Protein AF-A4RXH6-F1 (afdb_monomer)

Sequence (426 aa):
MRANARVVRARAALERAPRAGARTRARSRRAIHDGRARGRRTNPTTTTRSALERAEADDFEITTRLGSVTLRTERPSASAFAWRASADGGAPESVAASSVEEEVDDGAARVNVYAGRYVHTPSVPPISRNADRGAVMLKEYAGERAAAFAETEVRAYERLLADDDVEIEVDEYGRGPGMLPQKALPIARLVGYFASASIDGDGTRSLWTAQEWHGVRRLSEYARAKQEGKSETKFWPPVQRVQDQPKKARARYVRRAFEQCLKGVWYAHQRGVAHGALDGSTFLCSTFLDTKADDLEVRLINFGCSTLCTPTSVVVDLKAMALVLTELVFASLAAYGPSDATSAEALRRVFVDIHELDFKRIRAYCEEEPDWTDACEFLSDNGGEYWELLRELWQAEELMDGYGVTTNAGALADRAEYLRELLERY

Mean predicted aligned error: 15.15 Å

pLDDT: mean 70.44, std 23.11, range [26.89, 97.31]

Structure (mmCIF, N/CA/C/O backbone):
data_AF-A4RXH6-F1
#
_entry.id   AF-A4RXH6-F1
#
loop_
_atom_site.group_PDB
_atom_site.id
_atom_site.type_symbol
_atom_site.label_atom_id
_atom_site.label_alt_id
_atom_site.label_comp_id
_atom_site.label_asym_id
_atom_site.label_entity_id
_atom_site.label_seq_id
_atom_site.pdbx_PDB_ins_code
_atom_site.Cartn_x
_atom_site.Cartn_y
_atom_site.Cartn_z
_atom_site.occupancy
_atom_site.B_iso_or_equiv
_atom_site.auth_seq_id
_atom_site.auth_comp_id
_atom_site.auth_asym_id
_atom_site.auth_atom_id
_atom_site.pdbx_PDB_model_num
ATOM 1 N N . MET A 1 1 ? 29.271 -26.645 53.552 1.00 35.03 1 MET A N 1
ATOM 2 C CA . MET A 1 1 ? 29.772 -27.861 54.228 1.00 35.03 1 MET A CA 1
ATOM 3 C C . MET A 1 1 ? 29.101 -29.067 53.574 1.00 35.03 1 MET A C 1
ATOM 5 O O . MET A 1 1 ? 27.891 -29.151 53.659 1.00 35.03 1 MET A O 1
ATOM 9 N N . ARG A 1 2 ? 29.905 -29.913 52.904 1.00 31.88 2 ARG A N 1
ATOM 10 C CA . ARG A 1 2 ? 29.685 -31.317 52.463 1.00 31.88 2 ARG A CA 1
ATOM 11 C C . ARG A 1 2 ? 28.439 -31.625 51.595 1.00 31.88 2 ARG A C 1
ATOM 13 O O . ARG A 1 2 ? 27.329 -31.527 52.080 1.00 31.88 2 ARG A O 1
ATOM 20 N N . ALA A 1 3 ? 28.533 -31.889 50.286 1.00 30.47 3 ALA A N 1
ATOM 21 C CA . ALA A 1 3 ? 29.292 -32.891 49.504 1.00 30.47 3 ALA A CA 1
ATOM 22 C C . ALA A 1 3 ? 28.516 -34.196 49.193 1.00 30.47 3 ALA A C 1
ATOM 24 O O . ALA A 1 3 ? 28.231 -34.953 50.110 1.00 30.47 3 ALA A O 1
ATOM 25 N N . ASN A 1 4 ? 28.415 -34.474 47.875 1.00 31.59 4 ASN A N 1
ATOM 26 C CA . ASN A 1 4 ? 28.686 -35.758 47.184 1.00 31.59 4 ASN A CA 1
ATOM 27 C C . ASN A 1 4 ? 27.714 -36.949 47.388 1.00 31.59 4 ASN A C 1
ATOM 29 O O . ASN A 1 4 ? 27.198 -37.142 48.470 1.00 31.59 4 ASN A O 1
ATOM 33 N N . ALA A 1 5 ? 27.474 -37.869 46.439 1.00 33.50 5 ALA A N 1
ATOM 34 C CA . ALA A 1 5 ? 28.015 -38.121 45.100 1.00 33.50 5 ALA A CA 1
ATOM 35 C C . ALA A 1 5 ? 27.236 -39.259 44.381 1.00 33.50 5 ALA A C 1
ATOM 37 O O . ALA A 1 5 ? 26.694 -40.139 45.035 1.00 33.50 5 ALA A O 1
ATOM 38 N N . ARG A 1 6 ? 27.329 -39.252 43.036 1.00 31.55 6 ARG A N 1
ATOM 39 C CA . ARG A 1 6 ? 27.531 -40.371 42.074 1.00 31.55 6 ARG A CA 1
ATOM 40 C C . ARG A 1 6 ? 26.698 -41.663 42.168 1.00 31.55 6 ARG A C 1
ATOM 42 O O . ARG A 1 6 ? 26.871 -42.424 43.106 1.00 31.55 6 ARG A O 1
ATOM 49 N N . VAL A 1 7 ? 26.157 -42.069 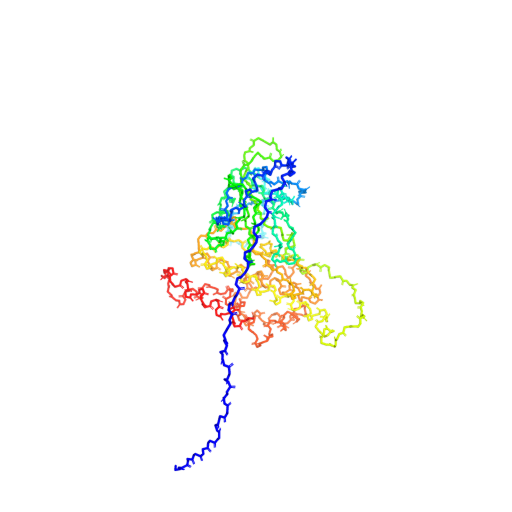41.008 1.00 31.62 7 VAL A N 1
ATOM 50 C CA . VAL A 1 7 ? 26.544 -43.336 40.339 1.00 31.62 7 VAL A CA 1
ATOM 51 C C . VAL A 1 7 ? 26.713 -43.092 38.828 1.00 31.62 7 VAL A C 1
ATOM 53 O O . VAL A 1 7 ? 26.036 -42.263 38.232 1.00 31.62 7 VAL A O 1
ATOM 56 N N . VAL A 1 8 ? 27.698 -43.775 38.246 1.00 31.78 8 VAL A N 1
ATOM 57 C CA . VAL A 1 8 ? 28.325 -43.593 36.933 1.00 31.78 8 VAL A CA 1
ATOM 58 C C . VAL A 1 8 ? 28.347 -44.949 36.200 1.00 31.78 8 VAL A C 1
ATOM 60 O O . VAL A 1 8 ? 28.629 -45.953 36.842 1.00 31.78 8 VAL A O 1
ATOM 63 N N . ARG A 1 9 ? 28.195 -44.911 34.861 1.00 30.19 9 ARG A N 1
ATOM 64 C CA . ARG A 1 9 ? 28.637 -45.868 33.802 1.00 30.19 9 ARG A CA 1
ATOM 65 C C . ARG A 1 9 ? 28.025 -47.277 33.699 1.00 30.19 9 ARG A C 1
ATOM 67 O O . ARG A 1 9 ? 28.183 -48.096 34.590 1.00 30.19 9 ARG A O 1
ATOM 74 N N . ALA A 1 10 ? 27.680 -47.633 32.455 1.00 28.47 10 ALA A N 1
ATOM 75 C CA . ALA A 1 10 ? 28.345 -48.735 31.745 1.00 28.47 10 ALA A CA 1
ATOM 76 C C . ALA A 1 10 ? 28.362 -48.494 30.219 1.00 28.47 10 ALA A C 1
ATOM 78 O O . ALA A 1 10 ? 27.396 -48.017 29.634 1.00 28.47 10 ALA A O 1
ATOM 79 N N . ARG A 1 11 ? 29.510 -48.798 29.607 1.00 31.03 11 ARG A N 1
ATOM 80 C CA . ARG A 1 11 ? 29.911 -48.640 28.201 1.00 31.03 11 ARG A CA 1
ATOM 81 C C . ARG A 1 11 ? 30.486 -49.993 27.770 1.00 31.03 11 ARG A C 1
ATOM 83 O O . ARG A 1 11 ? 31.339 -50.495 28.494 1.00 31.03 11 ARG A O 1
ATOM 90 N N . ALA A 1 12 ? 30.087 -50.532 26.620 1.00 31.02 12 ALA A N 1
ATOM 91 C CA . ALA A 1 12 ? 30.824 -51.530 25.822 1.00 31.02 12 ALA A CA 1
ATOM 92 C C . ALA A 1 12 ? 30.136 -51.578 24.440 1.00 31.02 12 ALA A C 1
ATOM 94 O O . ALA A 1 12 ? 28.935 -51.802 24.395 1.00 31.02 12 ALA A O 1
ATOM 95 N N . ALA A 1 13 ? 30.702 -51.164 23.301 1.00 31.14 13 ALA A N 1
ATOM 96 C CA . ALA A 1 13 ? 31.974 -51.489 22.645 1.00 31.14 13 ALA A CA 1
ATOM 97 C C . ALA A 1 13 ? 32.085 -52.967 22.231 1.00 31.14 13 ALA A C 1
ATOM 99 O O . ALA A 1 13 ? 32.428 -53.815 23.048 1.00 31.14 13 ALA A O 1
ATOM 100 N N . LEU A 1 14 ? 31.865 -53.236 20.939 1.00 29.88 14 LEU A N 1
ATOM 101 C CA . LEU A 1 14 ? 32.458 -54.372 20.234 1.00 29.88 14 LEU A CA 1
ATOM 102 C C . LEU A 1 14 ? 32.670 -53.996 18.757 1.00 29.88 14 LEU A C 1
ATOM 104 O O . LEU A 1 14 ? 31.738 -53.938 17.962 1.00 29.88 14 LEU A O 1
ATOM 108 N N . GLU A 1 15 ? 33.924 -53.686 18.434 1.00 29.62 15 GLU A N 1
ATOM 109 C CA . GLU A 1 15 ? 34.476 -53.591 17.082 1.00 29.62 15 GLU A CA 1
ATOM 110 C C . GLU A 1 15 ? 35.263 -54.868 16.734 1.00 29.62 15 GLU A C 1
ATOM 112 O O . GLU A 1 15 ? 35.770 -55.547 17.629 1.00 29.62 15 GLU A O 1
ATOM 117 N N . ARG A 1 16 ? 35.503 -55.019 15.416 1.00 29.78 16 ARG A N 1
ATOM 118 C CA . ARG A 1 16 ? 36.559 -55.761 14.677 1.00 29.78 16 ARG A CA 1
ATOM 119 C C . ARG A 1 16 ? 36.077 -57.051 13.986 1.00 29.78 16 ARG A C 1
ATOM 121 O O . ARG A 1 16 ? 35.812 -58.035 14.656 1.00 29.78 16 ARG A O 1
ATOM 128 N N . ALA A 1 17 ? 35.810 -57.060 12.668 1.00 30.81 17 ALA A N 1
ATOM 129 C CA . ALA A 1 17 ? 36.690 -56.951 11.470 1.00 30.81 17 ALA A CA 1
ATOM 130 C C . ALA A 1 17 ? 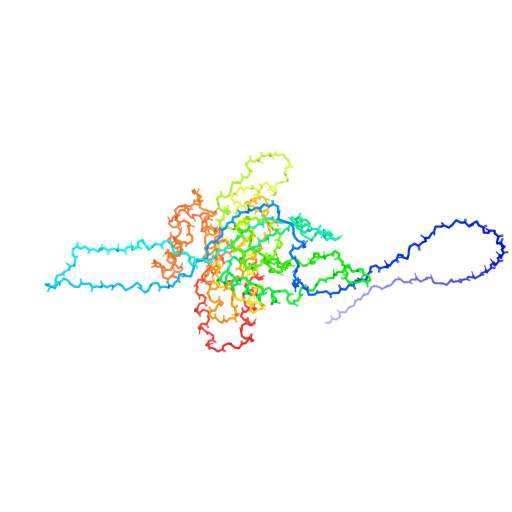37.148 -58.348 10.936 1.00 30.81 17 ALA A C 1
ATOM 132 O O . ALA A 1 17 ? 36.865 -59.353 11.575 1.00 30.81 17 ALA A O 1
ATOM 133 N N . PRO A 1 18 ? 37.845 -58.465 9.782 1.00 50.25 18 PRO A N 1
ATOM 134 C CA . PRO A 1 18 ? 37.314 -58.574 8.410 1.00 50.25 18 PRO A CA 1
ATOM 135 C C . PRO A 1 18 ? 37.798 -59.863 7.687 1.00 50.25 18 PRO A C 1
ATOM 137 O O . PRO A 1 18 ? 38.622 -60.590 8.236 1.00 50.25 18 PRO A O 1
ATOM 140 N N . ARG A 1 19 ? 37.385 -60.131 6.429 1.00 29.73 19 ARG A N 1
ATOM 141 C CA . ARG A 1 19 ? 38.202 -60.907 5.457 1.00 29.73 19 ARG A CA 1
ATOM 142 C C . ARG A 1 19 ? 37.726 -60.803 4.000 1.00 29.73 19 ARG A C 1
ATOM 144 O O . ARG A 1 19 ? 36.548 -60.931 3.695 1.00 29.73 19 ARG A O 1
ATOM 151 N N . ALA A 1 20 ? 38.709 -60.579 3.131 1.00 30.34 20 ALA A N 1
ATOM 152 C CA . ALA A 1 20 ? 38.644 -60.461 1.679 1.00 30.34 20 ALA A CA 1
ATOM 153 C C . ALA A 1 20 ? 38.600 -61.825 0.959 1.00 30.34 20 ALA A C 1
ATOM 155 O O . ALA A 1 20 ? 38.991 -62.843 1.528 1.00 30.34 20 ALA A O 1
ATOM 156 N N . GLY A 1 21 ? 38.228 -61.824 -0.327 1.00 27.53 21 GLY A N 1
ATOM 157 C CA . GLY A 1 21 ? 38.400 -62.980 -1.214 1.00 27.53 21 GLY A CA 1
ATOM 158 C C . GLY A 1 21 ? 37.868 -62.756 -2.631 1.00 27.53 21 GLY A C 1
ATOM 159 O O . GLY A 1 21 ? 36.690 -62.957 -2.898 1.00 27.53 21 GLY A O 1
ATOM 160 N N . ALA A 1 22 ? 38.755 -62.347 -3.537 1.00 30.98 22 ALA A N 1
ATOM 161 C CA . ALA A 1 22 ? 38.509 -62.122 -4.958 1.00 30.98 22 ALA A CA 1
ATOM 162 C C . ALA A 1 22 ? 38.136 -63.398 -5.735 1.00 30.98 22 ALA A C 1
ATOM 164 O O . ALA A 1 22 ? 38.732 -64.450 -5.508 1.00 30.98 22 ALA A O 1
ATOM 165 N N . ARG A 1 23 ? 37.269 -63.274 -6.755 1.00 31.12 23 ARG A N 1
ATOM 166 C CA . ARG A 1 23 ? 37.284 -64.142 -7.948 1.00 31.12 23 ARG A CA 1
ATOM 167 C C . ARG A 1 23 ? 36.911 -63.373 -9.216 1.00 31.12 23 ARG A C 1
ATOM 169 O O . ARG A 1 23 ? 35.751 -63.103 -9.502 1.00 31.12 23 ARG A O 1
ATOM 176 N N . THR A 1 24 ? 37.943 -63.089 -9.997 1.00 29.25 24 THR A N 1
ATOM 177 C CA . THR A 1 24 ? 37.927 -62.828 -11.436 1.00 29.25 24 THR A CA 1
ATOM 178 C C . THR A 1 24 ? 37.373 -64.032 -12.201 1.00 29.25 24 THR A C 1
ATOM 180 O O . THR A 1 24 ? 37.815 -65.160 -11.992 1.00 29.25 24 THR A O 1
ATOM 183 N N . ARG A 1 25 ? 36.479 -63.792 -13.167 1.00 31.05 25 ARG A N 1
ATOM 184 C CA . ARG A 1 25 ? 36.346 -64.630 -14.368 1.00 31.05 25 ARG A CA 1
ATOM 185 C C . ARG A 1 25 ? 35.893 -63.779 -15.549 1.00 31.05 25 ARG A C 1
ATOM 187 O O . ARG A 1 25 ? 34.740 -63.380 -15.655 1.00 31.05 25 ARG A O 1
ATOM 194 N N . ALA A 1 26 ? 36.847 -63.528 -16.436 1.00 29.27 26 ALA A N 1
ATOM 195 C CA . ALA A 1 26 ? 36.614 -63.057 -17.786 1.00 29.27 26 ALA A CA 1
ATOM 196 C C . ALA A 1 26 ? 35.901 -64.144 -18.608 1.00 29.27 26 ALA A C 1
ATOM 198 O O . ALA A 1 26 ? 36.308 -65.306 -18.574 1.00 29.27 26 ALA A O 1
ATOM 199 N N . ARG A 1 27 ? 34.892 -63.756 -19.397 1.00 31.58 27 ARG A N 1
ATOM 200 C CA . ARG A 1 27 ? 34.508 -64.460 -20.629 1.00 31.58 27 ARG A CA 1
ATOM 201 C C . ARG A 1 27 ? 33.877 -63.492 -21.637 1.00 31.58 27 ARG A C 1
ATOM 203 O O . ARG A 1 27 ? 32.744 -63.054 -21.504 1.00 31.58 27 ARG A O 1
ATOM 210 N N . SER A 1 28 ? 34.721 -63.139 -22.602 1.00 29.34 28 SER A N 1
ATOM 211 C CA . SER A 1 28 ? 34.483 -62.833 -24.018 1.00 29.34 28 SER A CA 1
ATOM 212 C C . SER A 1 28 ? 33.047 -62.647 -24.545 1.00 29.34 28 SER A C 1
ATOM 214 O O . SER A 1 28 ? 32.283 -63.600 -24.658 1.00 29.34 28 SER A O 1
ATOM 216 N N . ARG A 1 29 ? 32.821 -61.427 -25.054 1.00 32.53 29 ARG A N 1
ATOM 217 C CA . ARG A 1 29 ? 32.363 -61.072 -26.417 1.00 32.53 29 ARG A CA 1
ATOM 218 C C . ARG A 1 29 ? 31.285 -61.954 -27.072 1.00 32.53 29 ARG A C 1
ATOM 220 O O . ARG A 1 29 ? 31.600 -62.986 -27.656 1.00 32.53 29 ARG A O 1
ATOM 227 N N . ARG A 1 30 ? 30.094 -61.371 -27.236 1.00 29.95 30 ARG A N 1
ATOM 228 C CA . ARG A 1 30 ? 29.446 -61.238 -28.553 1.00 29.95 30 ARG A CA 1
ATOM 229 C C . ARG A 1 30 ? 28.710 -59.902 -28.617 1.00 29.95 30 ARG A C 1
ATOM 231 O O . ARG A 1 30 ? 27.832 -59.629 -27.809 1.00 29.95 30 ARG A O 1
ATOM 238 N N . ALA A 1 31 ? 29.162 -59.066 -29.544 1.00 32.25 31 ALA A N 1
ATOM 239 C CA . ALA A 1 31 ? 28.544 -57.806 -29.900 1.00 32.25 31 ALA A CA 1
ATO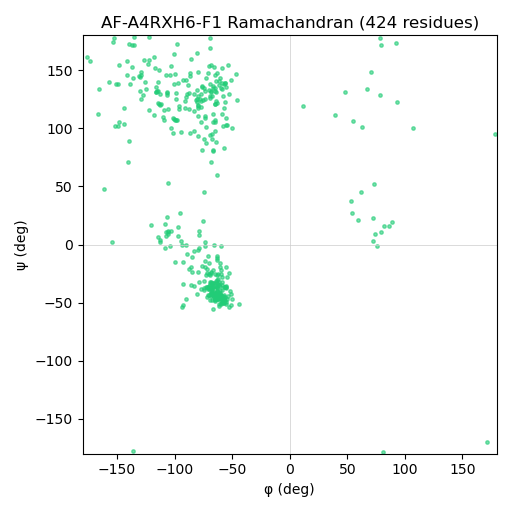M 240 C C . ALA A 1 31 ? 27.218 -58.087 -30.614 1.00 32.25 31 ALA A C 1
ATOM 242 O O . ALA A 1 31 ? 27.197 -58.841 -31.586 1.00 32.25 31 ALA A O 1
ATOM 243 N N . ILE A 1 32 ? 26.142 -57.467 -30.140 1.00 33.38 32 ILE A N 1
ATOM 244 C CA . ILE A 1 32 ? 24.964 -57.194 -30.956 1.00 33.38 32 ILE A CA 1
ATOM 245 C C . ILE A 1 32 ? 24.969 -55.682 -31.150 1.00 33.38 32 ILE A C 1
ATOM 247 O O . ILE A 1 32 ? 24.859 -54.907 -30.200 1.00 33.38 32 ILE A O 1
ATOM 251 N N . HIS A 1 33 ? 25.254 -55.298 -32.389 1.00 32.28 33 HIS A N 1
ATOM 252 C CA . HIS A 1 33 ? 25.229 -53.936 -32.889 1.00 32.28 33 HIS A CA 1
ATOM 253 C C . HIS A 1 33 ? 23.769 -53.473 -32.937 1.00 32.28 33 HIS A C 1
ATOM 255 O O . HIS A 1 33 ? 23.095 -53.693 -33.934 1.00 32.28 33 HIS A O 1
ATOM 261 N N . ASP A 1 34 ? 23.299 -52.810 -31.883 1.00 34.59 34 ASP A N 1
ATOM 262 C CA . ASP A 1 34 ? 22.136 -51.930 -31.984 1.00 34.59 34 ASP A CA 1
ATOM 263 C C . ASP A 1 34 ? 22.639 -50.492 -32.053 1.00 34.59 34 ASP A C 1
ATOM 265 O O . ASP A 1 34 ? 22.968 -49.847 -31.053 1.00 34.59 34 ASP A O 1
ATOM 269 N N . GLY A 1 35 ? 22.748 -50.007 -33.289 1.00 33.06 35 GLY A N 1
ATOM 270 C CA . GLY A 1 35 ? 22.993 -48.610 -33.604 1.00 33.06 35 GLY A CA 1
ATOM 271 C C . GLY A 1 35 ? 21.803 -47.755 -33.185 1.00 33.06 35 GLY A C 1
ATOM 272 O O . GLY A 1 35 ? 20.973 -47.387 -34.006 1.00 33.06 35 GLY A O 1
ATOM 273 N N . ARG A 1 36 ? 21.731 -47.399 -31.902 1.00 35.91 36 ARG A N 1
ATOM 274 C CA . ARG A 1 36 ? 21.034 -46.191 -31.461 1.00 35.91 36 ARG A CA 1
ATOM 275 C C . ARG A 1 36 ? 22.089 -45.133 -31.215 1.00 35.91 36 ARG A C 1
ATOM 277 O O . ARG A 1 36 ? 22.839 -45.217 -30.244 1.00 35.91 36 ARG A O 1
ATOM 284 N N . ALA A 1 37 ? 22.140 -44.152 -32.111 1.00 35.75 37 ALA A N 1
ATOM 285 C CA . ALA A 1 37 ? 22.833 -42.899 -31.880 1.00 35.75 37 ALA A CA 1
ATOM 286 C C . ALA A 1 37 ? 22.362 -42.341 -30.529 1.00 35.75 37 ALA A C 1
ATOM 288 O O . ALA A 1 37 ? 21.260 -41.809 -30.403 1.00 35.75 37 ALA A O 1
ATOM 289 N N . ARG A 1 38 ? 23.174 -42.533 -29.484 1.00 37.41 38 ARG A N 1
ATOM 290 C CA . ARG A 1 38 ? 23.024 -41.808 -28.229 1.00 37.41 38 ARG A CA 1
ATOM 291 C C . ARG A 1 38 ? 23.369 -40.367 -28.560 1.00 37.41 38 ARG A C 1
ATOM 293 O O . ARG A 1 38 ? 24.543 -40.006 -28.578 1.00 37.41 38 ARG A O 1
ATOM 300 N N . GLY A 1 39 ? 22.339 -39.575 -28.854 1.00 35.62 39 GLY A N 1
ATOM 301 C CA . GLY A 1 39 ? 22.426 -38.130 -28.737 1.00 35.62 39 GLY A CA 1
ATOM 302 C C . GLY A 1 39 ? 23.094 -37.828 -27.402 1.00 35.62 39 GLY A C 1
ATOM 303 O O . GLY A 1 39 ? 22.705 -38.374 -26.364 1.00 35.62 39 GLY A O 1
ATOM 304 N N . ARG A 1 40 ? 24.187 -37.073 -27.463 1.00 37.50 40 ARG A N 1
ATOM 305 C CA . ARG A 1 40 ? 24.944 -36.618 -26.305 1.00 37.50 40 ARG A CA 1
ATOM 306 C C . ARG A 1 40 ? 23.948 -35.877 -25.413 1.00 37.50 40 ARG A C 1
ATOM 308 O O . ARG A 1 40 ? 23.536 -34.779 -25.752 1.00 37.50 40 ARG A O 1
ATOM 315 N N . ARG A 1 41 ? 23.494 -36.513 -24.328 1.00 46.00 41 ARG A N 1
ATOM 316 C CA . ARG A 1 41 ? 22.757 -35.827 -23.263 1.00 46.00 41 ARG A CA 1
ATOM 317 C C . ARG A 1 41 ? 23.750 -34.851 -22.652 1.00 46.00 41 ARG A C 1
ATOM 319 O O . ARG A 1 41 ? 24.632 -35.258 -21.900 1.00 46.00 41 ARG A O 1
ATOM 326 N N . THR A 1 42 ? 23.679 -33.605 -23.090 1.00 51.44 42 THR A N 1
ATOM 327 C CA . THR A 1 42 ? 24.319 -32.483 -22.425 1.00 51.44 42 THR A CA 1
ATOM 328 C C . THR A 1 42 ? 23.631 -32.352 -21.072 1.00 51.44 42 THR A C 1
ATOM 330 O O . THR A 1 42 ? 22.404 -32.308 -20.987 1.00 51.44 42 THR A O 1
ATOM 333 N N . ASN A 1 43 ? 24.409 -32.451 -19.994 1.00 54.03 43 ASN A N 1
ATOM 334 C CA . ASN A 1 43 ? 23.868 -32.181 -18.670 1.00 54.03 43 ASN A CA 1
ATOM 335 C C . ASN A 1 43 ? 23.557 -30.678 -18.613 1.00 54.03 43 ASN A C 1
ATOM 337 O O . ASN A 1 43 ? 24.427 -29.897 -19.010 1.00 54.03 43 ASN A O 1
ATOM 341 N N . PRO A 1 44 ? 22.357 -30.271 -18.163 1.00 56.94 44 PRO A N 1
ATOM 342 C CA . PRO A 1 44 ? 22.070 -28.863 -17.928 1.00 56.94 44 PRO A CA 1
ATOM 343 C C . PRO A 1 44 ? 23.088 -28.311 -16.925 1.00 56.94 44 PRO A C 1
ATOM 345 O O . PRO A 1 44 ? 23.471 -28.993 -15.970 1.00 56.94 44 PRO A O 1
ATOM 348 N N . THR A 1 45 ? 23.578 -27.106 -17.193 1.00 51.97 45 THR A N 1
ATOM 349 C CA . THR A 1 45 ? 24.549 -26.418 -16.340 1.00 51.97 45 THR A CA 1
ATOM 350 C C . THR A 1 45 ? 23.774 -25.436 -15.472 1.00 51.97 45 THR A C 1
ATOM 352 O O . THR A 1 45 ? 23.031 -24.614 -15.995 1.00 51.97 45 THR A O 1
ATOM 355 N N . THR A 1 46 ? 23.913 -25.508 -14.152 1.00 54.31 46 THR A N 1
ATOM 356 C CA . THR A 1 46 ? 23.296 -24.527 -13.247 1.00 54.31 46 THR A CA 1
ATOM 357 C C . THR A 1 46 ? 24.153 -23.263 -13.220 1.00 54.31 46 THR A C 1
ATOM 359 O O . THR A 1 46 ? 25.365 -23.346 -13.024 1.00 54.31 46 THR A O 1
ATOM 362 N N . THR A 1 47 ? 23.546 -22.102 -13.452 1.00 54.16 47 THR A N 1
ATOM 363 C CA . THR A 1 47 ? 24.199 -20.784 -13.406 1.00 54.16 47 THR A CA 1
ATOM 364 C C . THR A 1 47 ? 23.378 -19.840 -12.533 1.00 54.16 47 THR A C 1
ATOM 366 O O . THR A 1 47 ? 22.153 -19.898 -12.541 1.00 54.16 47 THR A O 1
ATOM 369 N N . THR A 1 48 ? 24.043 -18.961 -11.790 1.00 54.19 48 THR A N 1
ATOM 370 C CA . THR A 1 48 ? 23.397 -17.898 -11.008 1.00 54.19 48 THR A CA 1
ATOM 371 C C . THR A 1 48 ? 23.257 -16.648 -11.875 1.00 54.19 48 THR A C 1
ATOM 373 O O . THR A 1 48 ? 24.236 -16.228 -12.497 1.00 54.19 48 THR A O 1
ATOM 376 N N . ARG A 1 49 ? 22.056 -16.064 -11.941 1.00 59.22 49 ARG A N 1
ATOM 377 C CA . ARG A 1 49 ? 21.792 -14.789 -12.628 1.00 59.22 49 ARG A CA 1
ATOM 378 C C . ARG A 1 49 ? 21.191 -13.754 -11.681 1.00 59.22 49 ARG A C 1
ATOM 380 O O . ARG A 1 49 ? 20.598 -14.108 -10.663 1.00 59.22 49 ARG A O 1
ATOM 387 N N . SER A 1 50 ? 21.331 -12.485 -12.072 1.00 60.66 50 SER A N 1
ATOM 388 C CA . SER A 1 50 ? 20.626 -11.364 -11.444 1.00 60.66 50 SER A CA 1
ATOM 389 C C . SER A 1 50 ? 19.118 -11.618 -11.478 1.00 60.66 50 SER A C 1
ATOM 391 O O . SER A 1 50 ? 18.597 -12.074 -12.497 1.00 60.66 50 SER A O 1
ATOM 393 N N . ALA A 1 51 ? 18.407 -11.293 -10.395 1.00 63.47 51 ALA A N 1
ATOM 394 C CA . ALA A 1 51 ? 16.948 -11.430 -10.330 1.00 63.47 51 ALA A CA 1
ATOM 395 C C . ALA A 1 51 ? 16.195 -10.571 -11.341 1.00 63.47 51 ALA A C 1
ATOM 397 O O . ALA A 1 51 ? 15.063 -10.895 -11.698 1.00 63.47 51 ALA A O 1
ATOM 398 N N . LEU A 1 52 ? 16.812 -9.475 -11.780 1.00 73.75 52 LEU A N 1
ATOM 399 C CA . LEU A 1 52 ? 16.237 -8.571 -12.755 1.00 73.75 52 LEU A CA 1
ATOM 400 C C . LEU A 1 52 ? 17.172 -8.451 -13.954 1.00 73.75 52 LEU A C 1
ATOM 402 O O . LEU A 1 52 ? 18.286 -7.935 -13.843 1.00 73.75 52 LEU A O 1
ATOM 406 N N . GLU A 1 53 ? 16.688 -8.906 -15.105 1.00 69.38 53 GLU A N 1
ATOM 407 C CA . GLU A 1 53 ? 17.350 -8.758 -16.396 1.00 69.38 53 GLU A CA 1
ATOM 408 C C . GLU A 1 53 ? 16.392 -8.124 -17.406 1.00 69.38 53 GLU A C 1
ATOM 410 O O . GLU A 1 53 ? 15.165 -8.135 -17.257 1.00 69.38 53 GLU A O 1
ATOM 415 N N . ARG A 1 54 ? 16.976 -7.540 -18.452 1.00 78.69 54 ARG A N 1
ATOM 416 C CA .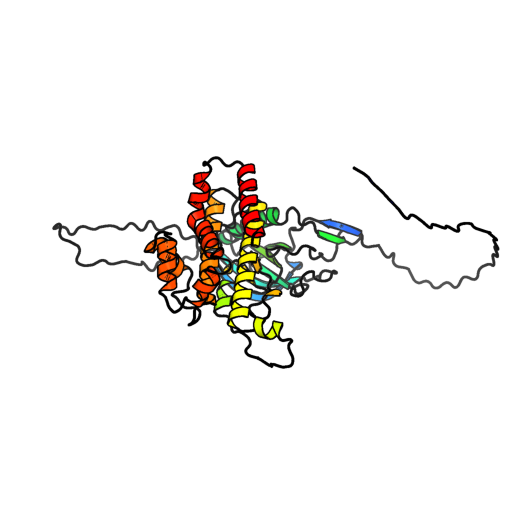 ARG A 1 54 ? 16.213 -7.062 -19.598 1.00 78.69 54 ARG A CA 1
ATOM 417 C C . ARG A 1 54 ? 15.663 -8.271 -20.355 1.00 78.69 54 ARG A C 1
ATOM 419 O O . ARG A 1 54 ? 16.437 -9.140 -20.745 1.00 78.69 54 ARG A O 1
ATOM 426 N N . ALA A 1 55 ? 14.355 -8.285 -20.577 1.00 82.00 55 ALA A N 1
ATOM 427 C CA . ALA A 1 55 ? 13.660 -9.347 -21.296 1.00 82.00 55 ALA A CA 1
ATOM 428 C C . ALA A 1 55 ? 13.415 -8.967 -22.767 1.00 82.00 55 ALA A C 1
ATOM 430 O O . ALA A 1 55 ? 13.639 -7.819 -23.178 1.00 82.00 55 ALA A O 1
ATOM 431 N N . GLU A 1 56 ? 12.928 -9.921 -23.554 1.00 80.31 56 GLU A N 1
ATOM 432 C CA . GLU A 1 56 ? 12.406 -9.693 -24.899 1.00 80.31 56 GLU A CA 1
ATOM 433 C C . GLU A 1 56 ? 10.872 -9.719 -24.890 1.00 80.31 56 GLU A C 1
ATOM 435 O O . GLU A 1 56 ? 10.241 -10.335 -24.035 1.00 80.31 56 GLU A O 1
ATOM 440 N N . ALA A 1 57 ? 10.241 -9.019 -25.838 1.00 81.69 57 ALA A N 1
ATOM 441 C CA . ALA A 1 57 ? 8.778 -9.013 -25.932 1.00 81.69 57 ALA A CA 1
ATOM 442 C C . ALA A 1 57 ? 8.221 -10.424 -26.201 1.00 81.69 57 ALA A C 1
ATOM 444 O O . ALA A 1 57 ? 7.159 -10.769 -25.690 1.00 81.69 57 ALA A O 1
ATOM 445 N N . ASP A 1 58 ? 8.977 -11.242 -26.938 1.00 82.56 58 ASP A N 1
ATOM 446 C CA . ASP A 1 58 ? 8.624 -12.615 -27.310 1.00 82.56 58 ASP A CA 1
ATOM 447 C C . ASP A 1 58 ? 8.665 -13.595 -26.119 1.00 82.56 58 ASP A C 1
ATOM 449 O O . ASP A 1 58 ? 8.171 -14.718 -26.229 1.00 82.56 58 ASP A O 1
ATOM 453 N N . ASP A 1 59 ? 9.194 -13.175 -24.962 1.00 78.06 59 ASP A N 1
ATOM 454 C CA . ASP A 1 59 ? 9.181 -13.978 -23.734 1.00 78.06 59 ASP A CA 1
ATOM 455 C C . ASP A 1 59 ? 7.781 -14.044 -23.094 1.00 78.06 59 ASP A C 1
ATOM 457 O O . ASP A 1 59 ? 7.500 -14.950 -22.295 1.00 78.06 59 ASP A O 1
ATOM 461 N N . PHE A 1 60 ? 6.887 -13.110 -23.446 1.00 84.94 60 PHE A N 1
ATOM 462 C CA . PHE A 1 60 ? 5.578 -12.942 -22.818 1.00 84.94 60 PHE A CA 1
ATOM 463 C C . PHE A 1 60 ? 4.426 -12.957 -23.825 1.00 84.94 60 PHE A C 1
ATOM 465 O O . PHE A 1 60 ? 4.463 -12.336 -24.881 1.00 84.94 60 PHE A O 1
ATOM 472 N N . GLU A 1 61 ? 3.332 -13.609 -23.444 1.00 87.69 61 GLU A N 1
ATOM 473 C CA . GLU A 1 61 ? 2.072 -13.611 -24.179 1.00 87.69 61 GLU A CA 1
ATOM 474 C C . GLU A 1 61 ? 1.008 -12.869 -23.372 1.00 87.69 61 GLU A C 1
ATOM 476 O O . GLU A 1 61 ? 0.791 -13.162 -22.194 1.00 87.69 61 GLU A O 1
ATOM 481 N N . ILE A 1 62 ? 0.318 -11.917 -24.000 1.00 88.56 62 ILE A N 1
ATOM 482 C CA . ILE A 1 62 ? -0.798 -11.207 -23.372 1.00 88.56 62 ILE A CA 1
ATOM 483 C C . ILE A 1 62 ? -2.053 -12.067 -23.460 1.00 88.56 62 ILE A C 1
ATOM 485 O O . ILE A 1 62 ? -2.488 -12.446 -24.543 1.00 88.56 62 ILE A O 1
ATOM 489 N N . THR A 1 63 ? -2.671 -12.311 -22.310 1.00 86.31 63 THR A N 1
ATOM 490 C CA . THR A 1 63 ? -3.923 -13.060 -22.210 1.00 86.31 63 THR A CA 1
ATOM 491 C C . THR A 1 63 ? -5.120 -12.112 -22.252 1.00 86.31 63 THR A C 1
ATOM 493 O O . THR A 1 63 ? -6.031 -12.296 -23.054 1.00 86.31 63 THR A O 1
ATOM 496 N N . THR A 1 64 ? -5.123 -11.082 -21.395 1.00 87.88 64 THR A N 1
ATOM 497 C CA . THR A 1 64 ? -6.288 -10.202 -21.204 1.00 87.88 64 THR A CA 1
ATOM 498 C C . THR A 1 64 ? -5.862 -8.793 -20.797 1.00 87.88 64 THR A C 1
ATOM 500 O O . THR A 1 64 ? -5.012 -8.635 -19.924 1.00 87.88 64 THR A O 1
ATOM 503 N N . ARG A 1 65 ? -6.498 -7.751 -21.348 1.00 88.19 65 ARG A N 1
ATOM 504 C CA . ARG A 1 65 ? -6.370 -6.374 -20.834 1.00 88.19 65 ARG A CA 1
ATOM 505 C C . ARG A 1 65 ? -7.184 -6.223 -19.550 1.00 88.19 65 ARG A C 1
ATOM 507 O O . ARG A 1 65 ? -8.379 -6.495 -19.541 1.00 88.19 65 ARG A O 1
ATOM 514 N N . LEU A 1 66 ? -6.531 -5.790 -18.478 1.00 85.19 66 LEU A N 1
ATOM 515 C CA . LEU A 1 66 ? -7.134 -5.628 -17.152 1.00 85.19 66 LEU A CA 1
ATOM 516 C C . LEU A 1 66 ? -7.659 -4.212 -16.938 1.00 85.19 66 LEU A C 1
ATOM 518 O O . LEU A 1 66 ? -8.679 -4.029 -16.282 1.00 85.19 66 LEU A O 1
ATOM 522 N N . GLY A 1 67 ? -6.980 -3.212 -17.502 1.00 84.81 67 GLY A N 1
ATOM 523 C CA . GLY A 1 67 ? -7.403 -1.824 -17.384 1.00 84.81 67 GLY A CA 1
ATOM 524 C C . GLY A 1 67 ? -6.377 -0.835 -17.916 1.00 84.81 67 GLY A C 1
ATOM 525 O O . GLY A 1 67 ? -5.400 -1.203 -18.569 1.00 84.81 67 GLY A O 1
ATOM 526 N N . SER A 1 68 ? -6.625 0.439 -17.634 1.00 83.69 68 SER A N 1
ATOM 527 C CA . SER A 1 68 ? -5.712 1.540 -17.919 1.00 83.69 68 SER A CA 1
ATOM 528 C C . SER A 1 68 ? -5.717 2.502 -16.737 1.00 83.69 68 SER A C 1
ATOM 530 O O . SER A 1 68 ? -6.771 2.776 -16.162 1.00 83.69 68 SER A O 1
ATOM 532 N N . VAL A 1 69 ? -4.540 2.989 -16.369 1.00 81.44 69 VAL A N 1
ATOM 533 C CA . VAL A 1 69 ? -4.323 3.981 -15.322 1.00 81.44 69 VAL A CA 1
ATOM 534 C C . VAL A 1 69 ? -3.795 5.240 -15.987 1.00 81.44 69 VAL A C 1
ATOM 536 O O . VAL A 1 69 ? -2.881 5.188 -16.807 1.00 81.44 69 VAL A O 1
ATOM 539 N N . THR A 1 70 ? -4.385 6.378 -15.641 1.00 79.12 70 THR A N 1
ATOM 540 C CA . THR A 1 70 ? -3.925 7.683 -16.113 1.00 79.12 70 THR A CA 1
ATOM 541 C C . THR A 1 70 ? -3.212 8.381 -14.968 1.00 79.12 70 THR A C 1
ATOM 543 O O . THR A 1 70 ? -3.818 8.671 -13.942 1.00 79.12 70 THR A O 1
ATOM 546 N N . LEU A 1 71 ? -1.920 8.628 -15.143 1.00 68.25 71 LEU A N 1
ATOM 547 C CA . LEU A 1 71 ? -1.076 9.340 -14.200 1.00 68.25 71 LEU A CA 1
ATOM 548 C C . LEU A 1 71 ? -1.100 10.826 -14.549 1.00 68.25 71 LEU A C 1
ATOM 550 O O . LEU A 1 71 ? -0.760 11.238 -15.665 1.00 68.25 71 LEU A O 1
ATOM 554 N N . ARG A 1 72 ? -1.493 11.636 -13.570 1.00 66.75 72 ARG A N 1
ATOM 555 C CA . ARG A 1 72 ? -1.475 13.093 -13.659 1.00 66.75 72 ARG A CA 1
ATOM 556 C C . ARG A 1 72 ? -0.502 13.622 -12.624 1.00 66.75 72 ARG A C 1
ATOM 558 O O . ARG A 1 72 ? -0.531 13.219 -11.468 1.00 66.75 72 ARG A O 1
ATOM 565 N N . THR A 1 73 ? 0.374 14.519 -13.052 1.00 57.97 73 THR A N 1
ATOM 566 C CA . THR A 1 73 ? 1.182 15.295 -12.118 1.00 57.97 73 THR A CA 1
ATOM 567 C C . THR A 1 73 ? 0.325 16.468 -11.676 1.00 57.97 73 THR A C 1
ATOM 569 O O . THR A 1 73 ? 0.221 17.455 -12.402 1.00 57.97 73 THR A O 1
ATOM 572 N N . GLU A 1 74 ? -0.314 16.364 -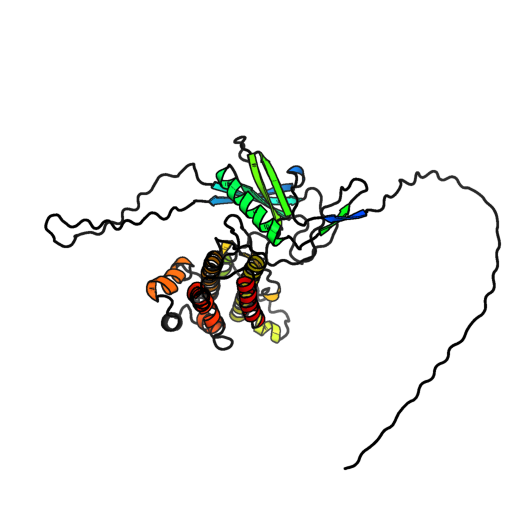10.515 1.00 51.50 74 GLU A N 1
ATOM 573 C CA . GLU A 1 74 ? -0.901 17.543 -9.888 1.00 51.50 74 GLU A CA 1
ATOM 574 C C . GLU A 1 74 ? 0.253 18.459 -9.481 1.00 51.50 74 GLU A C 1
ATOM 576 O O . GLU A 1 74 ? 1.003 18.189 -8.542 1.00 51.50 74 GLU A O 1
ATOM 581 N N . ARG A 1 75 ? 0.450 19.549 -10.229 1.00 40.31 75 ARG A N 1
ATOM 582 C CA . ARG A 1 75 ? 1.147 20.690 -9.644 1.00 40.31 75 ARG A CA 1
ATOM 583 C C . ARG A 1 75 ? 0.235 21.175 -8.526 1.00 40.31 75 ARG A C 1
ATOM 585 O O . ARG A 1 75 ? -0.953 21.335 -8.805 1.00 40.31 75 ARG A O 1
ATOM 592 N N . PRO A 1 76 ? 0.738 21.428 -7.306 1.00 33.62 76 PRO A N 1
ATOM 593 C CA . PRO A 1 76 ? -0.068 22.122 -6.324 1.00 33.62 76 PRO A CA 1
ATOM 594 C C . PRO A 1 76 ? -0.493 23.427 -6.988 1.00 33.62 76 PRO A C 1
ATOM 596 O O . PRO A 1 76 ? 0.343 24.296 -7.254 1.00 33.62 76 PRO A O 1
ATOM 599 N N . SER A 1 77 ? -1.775 23.545 -7.344 1.00 31.02 77 SER A N 1
ATOM 600 C CA . SER A 1 77 ? -2.322 24.849 -7.657 1.00 31.02 77 SER A CA 1
ATOM 601 C C . SER A 1 77 ? -2.050 25.641 -6.395 1.00 31.02 77 SER A C 1
ATOM 603 O O . SER A 1 77 ? -2.509 25.247 -5.320 1.00 31.02 77 SER A O 1
ATOM 605 N N . ALA A 1 78 ? -1.248 26.700 -6.488 1.00 29.08 78 ALA A N 1
ATOM 606 C CA . ALA A 1 78 ? -1.266 27.697 -5.445 1.00 29.08 78 ALA A CA 1
ATOM 607 C C . ALA A 1 78 ? -2.734 28.107 -5.350 1.00 29.08 78 ALA A C 1
ATOM 609 O O . ALA A 1 78 ? -3.240 28.793 -6.238 1.00 29.08 78 ALA A O 1
ATOM 610 N N . SER A 1 79 ? -3.448 27.611 -4.340 1.00 31.22 79 SER A N 1
ATOM 611 C CA . SER A 1 79 ? -4.762 28.108 -3.990 1.00 31.22 79 SER A CA 1
ATOM 612 C C . SER A 1 79 ? -4.506 29.519 -3.488 1.00 31.22 79 SER A C 1
ATOM 614 O O . SER A 1 79 ? -4.347 29.762 -2.292 1.00 31.22 79 SER A O 1
ATOM 616 N N . ALA A 1 80 ? -4.344 30.451 -4.422 1.00 27.59 80 ALA A N 1
ATOM 617 C CA . ALA A 1 80 ? -4.361 31.858 -4.134 1.00 27.59 80 ALA A CA 1
ATOM 618 C C . ALA A 1 80 ? -5.801 32.140 -3.717 1.00 27.59 80 ALA A C 1
ATOM 620 O O . ALA A 1 80 ? -6.670 32.402 -4.546 1.00 27.59 80 ALA A O 1
ATOM 621 N N . PHE A 1 81 ? -6.055 32.027 -2.413 1.00 30.92 81 PHE A N 1
ATOM 622 C CA . PHE A 1 81 ? -7.176 32.669 -1.751 1.00 30.92 81 PHE A CA 1
ATOM 623 C C . PHE A 1 81 ? -7.041 34.172 -2.013 1.00 30.92 81 PHE A C 1
ATOM 625 O O . PHE A 1 81 ? -6.448 34.917 -1.235 1.00 30.92 81 PHE A O 1
ATOM 632 N N . ALA A 1 82 ? -7.521 34.623 -3.169 1.00 28.78 82 ALA A N 1
ATOM 633 C CA . ALA A 1 82 ? -7.526 36.025 -3.522 1.00 28.78 82 ALA A CA 1
ATOM 634 C C . ALA A 1 82 ? -8.710 36.681 -2.810 1.00 28.78 82 ALA A C 1
ATOM 636 O O . ALA A 1 82 ? -9.836 36.688 -3.306 1.00 28.78 82 ALA A O 1
ATOM 637 N N . TRP A 1 83 ? -8.443 37.237 -1.629 1.00 32.09 83 TRP A N 1
ATOM 638 C CA . TRP A 1 83 ? -9.338 38.186 -0.979 1.00 32.09 83 TRP A CA 1
ATOM 639 C C . TRP A 1 83 ? -9.530 39.390 -1.905 1.00 32.09 83 TRP A C 1
ATOM 641 O O . TRP A 1 83 ? -8.597 40.157 -2.139 1.00 32.09 83 TRP A O 1
ATOM 651 N N . ARG A 1 84 ? -10.739 39.579 -2.434 1.00 35.25 84 ARG A N 1
ATOM 652 C CA . ARG A 1 84 ? -11.139 40.864 -3.014 1.00 35.25 84 ARG A CA 1
ATOM 653 C C . ARG A 1 84 ? -11.968 41.598 -1.972 1.00 35.25 84 ARG A C 1
ATOM 655 O O . ARG A 1 84 ? -13.097 41.207 -1.695 1.00 35.25 84 ARG A O 1
ATOM 662 N N . ALA A 1 85 ? -11.389 42.636 -1.374 1.00 31.58 85 ALA A N 1
ATOM 663 C CA . ALA A 1 85 ? -12.162 43.590 -0.592 1.00 31.58 85 ALA A CA 1
ATOM 664 C C . ALA A 1 85 ? -13.197 44.257 -1.512 1.00 31.58 85 ALA A C 1
ATOM 666 O O . ALA A 1 85 ? -12.871 44.614 -2.648 1.00 31.58 85 ALA A O 1
ATOM 667 N N . SER A 1 86 ? -14.433 44.414 -1.034 1.00 38.31 86 SER A N 1
ATOM 668 C CA . SER A 1 86 ? -15.399 45.282 -1.707 1.00 38.31 86 SER A CA 1
ATOM 669 C C . SER A 1 86 ? -14.835 46.704 -1.738 1.00 38.31 86 SER A C 1
ATOM 671 O O . SER A 1 86 ? -14.175 47.120 -0.781 1.00 38.31 86 SER A O 1
ATOM 673 N N . ALA A 1 87 ? -15.078 47.443 -2.823 1.00 46.53 87 ALA A N 1
ATOM 674 C CA . ALA A 1 87 ? -14.541 48.792 -3.028 1.00 46.53 87 ALA A CA 1
ATOM 675 C C . ALA A 1 87 ? -14.876 49.766 -1.876 1.00 46.53 87 ALA A C 1
ATOM 677 O O . ALA A 1 87 ? -14.158 50.743 -1.679 1.00 46.53 87 ALA A O 1
ATOM 678 N N . ASP A 1 88 ? -15.892 49.440 -1.069 1.00 42.97 88 ASP A N 1
ATOM 679 C CA . ASP A 1 88 ? -16.394 50.264 0.031 1.00 42.97 88 ASP A CA 1
ATOM 680 C C . ASP A 1 88 ? -15.995 49.750 1.434 1.00 42.97 88 ASP A C 1
ATOM 682 O O . ASP A 1 88 ? -16.492 50.239 2.446 1.00 42.97 88 ASP A O 1
ATOM 686 N N . GLY A 1 89 ? -15.106 48.752 1.535 1.00 38.31 89 GLY A N 1
ATOM 687 C CA . GLY A 1 89 ? -14.559 48.277 2.818 1.00 38.31 89 GLY A CA 1
ATOM 688 C C . GLY A 1 89 ? -15.504 47.438 3.697 1.00 38.31 89 GLY A C 1
ATOM 689 O O . GLY A 1 89 ? -15.162 47.142 4.841 1.00 38.31 89 GLY A O 1
ATOM 690 N N . GLY A 1 90 ? -16.670 47.032 3.188 1.00 37.09 90 GLY A N 1
ATOM 691 C CA . GLY A 1 90 ? -17.579 46.079 3.843 1.00 37.09 90 GLY A CA 1
ATOM 692 C C . GLY A 1 90 ? -17.252 44.604 3.551 1.00 37.09 90 GLY A C 1
ATOM 693 O O . GLY A 1 90 ? -16.587 44.291 2.560 1.00 37.09 90 GLY A O 1
ATOM 694 N N . ALA A 1 91 ? -17.732 43.696 4.414 1.00 33.88 91 ALA A N 1
ATOM 695 C CA . ALA A 1 91 ? -17.572 42.244 4.262 1.00 33.88 91 ALA A CA 1
ATOM 696 C C . ALA A 1 91 ? -18.243 41.721 2.967 1.00 33.88 91 ALA A C 1
ATOM 698 O O . ALA A 1 91 ? -19.323 42.199 2.619 1.00 33.88 91 ALA A O 1
ATOM 699 N N . PRO A 1 92 ? -17.632 40.761 2.243 1.00 36.72 92 PRO A N 1
ATOM 700 C CA . PRO A 1 92 ? -18.157 40.275 0.966 1.00 36.72 92 PRO A CA 1
ATOM 701 C C . PRO A 1 92 ? -19.448 39.457 1.143 1.00 36.72 92 PRO A C 1
ATOM 703 O O . PRO A 1 92 ? -19.504 38.547 1.966 1.00 36.72 92 PRO A O 1
ATOM 706 N N . GLU A 1 93 ? -20.469 39.746 0.329 1.00 34.25 93 GLU A N 1
ATOM 707 C CA . GLU A 1 93 ? -21.780 39.069 0.367 1.00 34.25 93 GLU A CA 1
ATOM 708 C C . GLU A 1 93 ? -21.804 37.682 -0.307 1.00 34.25 93 GLU A C 1
ATOM 710 O O . GLU A 1 93 ? -22.817 36.990 -0.247 1.00 34.25 93 GLU A O 1
ATOM 715 N N . SER A 1 94 ? -20.711 37.215 -0.922 1.00 32.88 94 SER A N 1
ATOM 716 C CA . SER A 1 94 ? -20.616 35.813 -1.359 1.00 32.88 94 SER A CA 1
ATOM 717 C C . SER A 1 94 ? -19.177 35.322 -1.513 1.00 32.88 94 SER A C 1
ATOM 719 O O . SER A 1 94 ? -18.297 36.030 -2.004 1.00 32.88 94 SER A O 1
ATOM 721 N N . VAL A 1 95 ? -18.956 34.074 -1.091 1.00 29.86 95 VAL A N 1
ATOM 722 C CA . VAL A 1 95 ? -17.745 33.289 -1.348 1.00 29.86 95 VAL A CA 1
ATOM 723 C C . VAL A 1 95 ? -18.054 32.390 -2.539 1.00 29.86 95 VAL A C 1
ATOM 725 O O . VAL A 1 95 ? -18.820 31.439 -2.412 1.00 29.86 95 VAL A O 1
ATOM 728 N N . ALA A 1 96 ? -17.487 32.696 -3.702 1.00 27.33 96 ALA A N 1
ATOM 729 C CA . ALA A 1 96 ? -17.557 31.813 -4.859 1.00 27.33 96 ALA A CA 1
ATOM 730 C C . ALA A 1 96 ? -16.228 31.063 -4.994 1.00 27.33 96 ALA A C 1
ATOM 732 O O . ALA A 1 96 ? -15.205 31.649 -5.350 1.00 27.33 96 ALA A O 1
ATOM 733 N N . ALA A 1 97 ? -16.248 29.760 -4.709 1.00 26.89 97 ALA A N 1
ATOM 734 C CA . ALA A 1 97 ? -15.203 28.847 -5.145 1.00 26.89 97 ALA A CA 1
ATOM 735 C C . ALA A 1 97 ? -15.444 28.551 -6.631 1.00 26.89 97 ALA A C 1
ATOM 737 O O . ALA A 1 97 ? -16.388 27.852 -6.988 1.00 26.89 97 ALA A O 1
ATOM 738 N N . SER A 1 98 ? -14.630 29.135 -7.506 1.00 27.16 98 SER A N 1
ATOM 739 C CA . SER A 1 98 ? -14.639 28.800 -8.928 1.00 27.16 98 SER A CA 1
ATOM 740 C C . SER A 1 98 ? -13.716 27.605 -9.146 1.00 27.16 98 SER A C 1
ATOM 742 O O . SER A 1 98 ? -12.509 27.788 -9.297 1.00 27.16 98 SER A O 1
ATOM 744 N N . SER A 1 99 ? -14.263 26.389 -9.177 1.00 29.28 99 SER A N 1
ATOM 745 C CA . SER A 1 99 ? -13.591 25.264 -9.830 1.00 29.28 99 SER A CA 1
ATOM 746 C C . SER A 1 99 ? -13.697 25.489 -11.336 1.00 29.28 99 SER A C 1
ATOM 748 O O . SER A 1 99 ? -14.758 25.289 -11.925 1.00 29.28 99 SER A O 1
ATOM 750 N N . VAL A 1 100 ? -12.623 25.980 -11.952 1.00 31.59 100 VAL A N 1
ATOM 751 C CA . VAL A 1 100 ? -12.519 25.965 -13.411 1.00 31.59 100 VAL A CA 1
ATOM 752 C C . VAL A 1 100 ? -12.432 24.491 -13.801 1.00 31.59 100 VAL A C 1
ATOM 754 O O . VAL A 1 100 ? -11.469 23.817 -13.442 1.00 31.59 100 VAL A O 1
ATOM 757 N N . GLU A 1 101 ? -13.467 23.974 -14.460 1.00 37.88 101 GLU A N 1
ATOM 758 C CA . GLU A 1 101 ? -13.383 22.714 -15.197 1.00 37.88 101 GLU A CA 1
ATOM 759 C C . GLU A 1 101 ? -12.385 22.941 -16.342 1.00 37.88 101 GLU A C 1
ATOM 761 O O . GLU A 1 101 ? -12.751 23.417 -17.414 1.00 37.88 101 GLU A O 1
ATOM 766 N N . GLU A 1 102 ? -11.096 22.712 -16.081 1.00 34.53 102 GLU A N 1
ATOM 767 C CA . GLU A 1 102 ? -10.080 22.743 -17.130 1.00 34.53 102 GLU A CA 1
ATOM 768 C C . GLU A 1 102 ? -10.207 21.494 -18.008 1.00 34.53 102 GLU A C 1
ATOM 770 O O . GLU A 1 102 ? -10.342 20.364 -17.530 1.00 34.53 102 GLU A O 1
ATOM 775 N N . GLU A 1 103 ? -10.198 21.750 -19.315 1.00 32.47 103 GLU A N 1
ATOM 776 C CA . GLU A 1 103 ? -10.264 20.787 -20.406 1.00 32.47 103 GLU A CA 1
ATOM 777 C C . GLU A 1 103 ? -9.308 19.597 -20.210 1.00 32.47 103 GLU A C 1
ATOM 779 O O . GLU A 1 103 ? -8.210 19.708 -19.666 1.00 32.47 103 GLU A O 1
ATOM 784 N N . VAL A 1 104 ? -9.745 18.431 -20.690 1.00 39.50 104 VAL A N 1
ATOM 785 C CA . VAL A 1 104 ? -9.000 17.167 -20.678 1.00 39.50 104 VAL A CA 1
ATOM 786 C C . VAL A 1 104 ? -7.668 17.337 -21.422 1.00 39.50 104 VAL A C 1
ATOM 788 O O . VAL A 1 104 ? -7.639 17.322 -22.648 1.00 39.50 104 VAL A O 1
ATOM 791 N N . ASP A 1 105 ? -6.571 17.486 -20.676 1.00 44.06 105 ASP A N 1
ATOM 792 C CA . ASP A 1 105 ? -5.210 17.550 -21.221 1.00 44.06 105 ASP A CA 1
ATOM 793 C C . ASP A 1 105 ? -4.816 16.217 -21.892 1.00 44.06 105 ASP A C 1
ATOM 795 O O . ASP A 1 105 ? -4.768 15.161 -21.248 1.00 44.06 105 ASP A O 1
ATOM 799 N N . ASP A 1 106 ? -4.485 16.297 -23.184 1.00 48.72 106 ASP A N 1
ATOM 800 C CA . ASP A 1 106 ? -3.934 15.240 -24.052 1.00 48.72 106 ASP A CA 1
ATOM 801 C C . ASP A 1 106 ? -2.506 14.810 -23.616 1.00 48.72 106 ASP A C 1
ATOM 803 O O . ASP A 1 106 ? -1.874 13.941 -24.213 1.00 48.72 106 ASP A O 1
ATOM 807 N N . GLY A 1 107 ? -1.970 15.425 -22.552 1.00 55.69 107 GLY A N 1
ATOM 808 C CA . GLY A 1 107 ? -0.638 15.185 -21.999 1.00 55.69 107 GLY A CA 1
ATOM 809 C C . GLY A 1 107 ? -0.533 14.156 -20.864 1.00 55.69 107 GLY A C 1
ATOM 810 O O . GLY A 1 107 ? 0.574 13.954 -20.359 1.00 55.69 107 GLY A O 1
ATOM 811 N N . ALA A 1 108 ? -1.612 13.522 -20.400 1.00 65.69 108 ALA A N 1
ATOM 812 C CA . ALA A 1 108 ? -1.539 12.613 -19.250 1.00 65.69 108 ALA A CA 1
ATOM 813 C C . ALA A 1 108 ? -0.762 11.309 -19.555 1.00 65.69 108 ALA A C 1
ATOM 815 O O . ALA A 1 108 ? -0.939 10.693 -20.604 1.00 65.69 108 ALA A O 1
ATOM 816 N N . ALA A 1 109 ? 0.087 10.852 -18.624 1.00 77.00 109 ALA A N 1
ATOM 817 C CA . ALA A 1 109 ? 0.838 9.607 -18.802 1.00 77.00 109 ALA A CA 1
ATOM 818 C C . ALA A 1 109 ? -0.104 8.404 -18.645 1.00 77.00 109 ALA A C 1
ATOM 820 O O . ALA A 1 109 ? -0.783 8.275 -17.628 1.00 77.00 109 ALA A O 1
ATOM 821 N N . ARG A 1 110 ? -0.157 7.516 -19.642 1.00 84.06 110 ARG A N 1
ATOM 822 C CA . ARG A 1 110 ? -1.057 6.355 -19.637 1.00 84.06 110 ARG A CA 1
ATOM 823 C C . ARG A 1 110 ? -0.280 5.068 -19.386 1.00 84.06 110 ARG A C 1
ATOM 825 O O . ARG A 1 110 ? 0.707 4.789 -20.063 1.00 84.06 110 ARG A O 1
ATOM 832 N N . VAL A 1 111 ? -0.770 4.272 -18.441 1.00 87.56 111 VAL A N 1
ATOM 833 C CA . VAL A 1 111 ? -0.257 2.935 -18.142 1.00 87.56 111 VAL A CA 1
ATOM 834 C C . VAL A 1 111 ? -1.355 1.911 -18.392 1.00 87.56 111 VAL A C 1
ATOM 836 O O . VAL A 1 111 ? -2.350 1.880 -17.671 1.00 87.56 111 VAL A O 1
ATOM 839 N N . ASN A 1 112 ? -1.207 1.070 -19.411 1.00 89.75 112 ASN A N 1
ATOM 840 C CA . ASN A 1 112 ? -2.137 -0.032 -19.648 1.00 89.75 112 ASN A CA 1
ATOM 841 C C . ASN A 1 112 ? -1.675 -1.271 -18.881 1.00 89.75 112 ASN A C 1
ATOM 843 O O . ASN A 1 112 ? -0.491 -1.594 -18.869 1.00 89.75 112 ASN A O 1
ATOM 847 N N . VAL A 1 113 ? -2.609 -1.974 -18.244 1.00 90.00 113 VAL A N 1
ATOM 848 C CA . VAL A 1 113 ? -2.306 -3.152 -17.425 1.00 90.00 113 VAL A CA 1
ATOM 849 C C . VAL A 1 113 ? -2.933 -4.382 -18.064 1.00 90.00 113 VAL A C 1
ATOM 851 O O . VAL A 1 113 ? -4.118 -4.378 -18.411 1.00 90.00 113 VAL A O 1
ATOM 854 N N . TYR A 1 114 ? -2.149 -5.446 -18.191 1.00 89.44 114 TYR A N 1
ATOM 855 C CA . TYR A 1 114 ? -2.537 -6.697 -18.827 1.00 89.44 114 TYR A CA 1
ATOM 856 C C . TYR A 1 114 ? -2.187 -7.894 -17.939 1.00 89.44 114 TYR A C 1
ATOM 858 O O . TYR A 1 114 ? -1.167 -7.906 -17.252 1.00 89.44 114 TYR A O 1
ATOM 866 N N . ALA A 1 115 ? -3.029 -8.922 -17.977 1.00 88.25 115 ALA A N 1
ATOM 867 C CA . ALA A 1 115 ? -2.662 -10.261 -17.552 1.00 88.25 115 ALA A CA 1
ATOM 868 C C . ALA A 1 115 ? -1.955 -10.935 -18.723 1.00 88.25 115 ALA A C 1
ATOM 870 O O . ALA A 1 115 ? -2.477 -10.951 -19.841 1.00 88.25 115 ALA A O 1
ATOM 871 N N . GLY A 1 116 ? -0.793 -11.511 -18.462 1.00 86.69 116 GLY A N 1
ATOM 872 C CA . GLY A 1 116 ? -0.030 -12.265 -19.440 1.00 86.69 116 GLY A CA 1
ATOM 873 C C . GLY A 1 116 ? 0.511 -13.555 -18.858 1.00 86.69 116 GLY A C 1
ATOM 874 O O . GLY A 1 116 ? 0.260 -13.893 -17.698 1.00 86.69 116 GLY A O 1
ATOM 875 N N . ARG A 1 117 ? 1.263 -14.278 -19.679 1.00 82.88 117 ARG A N 1
ATOM 876 C CA . ARG A 1 117 ? 2.016 -15.449 -19.258 1.00 82.88 117 ARG A CA 1
ATOM 877 C C . ARG A 1 117 ? 3.380 -15.538 -19.926 1.00 82.88 117 ARG A C 1
ATOM 879 O O . ARG A 1 117 ? 3.560 -15.006 -21.013 1.00 82.88 117 ARG A O 1
ATOM 886 N N . TYR A 1 118 ? 4.308 -16.265 -19.318 1.00 75.50 118 TYR A N 1
ATOM 887 C CA . TYR A 1 118 ? 5.535 -16.678 -19.996 1.00 75.50 118 TYR A CA 1
ATOM 888 C C . TYR A 1 118 ? 5.236 -17.627 -21.157 1.00 75.50 118 TYR A C 1
ATOM 890 O O . TYR A 1 118 ? 4.500 -18.605 -20.986 1.00 75.50 118 TYR A O 1
ATOM 898 N N . VAL A 1 119 ? 5.866 -17.384 -22.307 1.00 72.19 119 VAL A N 1
ATOM 899 C CA . VAL A 1 119 ? 5.802 -18.276 -23.476 1.00 72.19 119 VAL A CA 1
ATOM 900 C C . VAL A 1 119 ? 6.550 -19.586 -23.199 1.00 72.19 119 VAL A C 1
ATOM 902 O O . VAL A 1 119 ? 6.083 -20.671 -23.554 1.00 72.19 119 VAL A O 1
ATOM 905 N N . HIS A 1 120 ? 7.677 -19.514 -22.486 1.00 63.84 120 HIS A N 1
ATOM 906 C CA . HIS A 1 120 ? 8.433 -20.674 -22.020 1.00 63.84 120 HIS A CA 1
ATOM 907 C C . HIS A 1 120 ? 8.295 -20.821 -20.502 1.00 63.84 120 HIS A C 1
ATOM 909 O O . HIS A 1 120 ? 8.847 -20.038 -19.735 1.00 63.84 120 HIS A O 1
ATOM 915 N N . THR A 1 121 ? 7.525 -21.818 -20.054 1.00 52.34 121 THR A N 1
ATOM 916 C CA . THR A 1 121 ? 7.208 -21.992 -18.629 1.00 52.34 121 THR A CA 1
ATOM 917 C C . THR A 1 121 ? 8.454 -22.407 -17.820 1.00 52.34 121 THR A C 1
ATOM 919 O O . THR A 1 121 ? 9.131 -23.359 -18.221 1.00 52.34 121 THR A O 1
ATOM 922 N N . PRO A 1 122 ? 8.738 -21.759 -16.672 1.00 50.91 122 PRO A N 1
ATOM 923 C CA . PRO A 1 122 ? 9.773 -22.173 -15.718 1.00 50.91 122 PRO A CA 1
ATOM 924 C C . PRO A 1 122 ? 9.668 -23.653 -15.312 1.00 50.91 122 PRO A C 1
ATOM 926 O O . PRO A 1 122 ? 8.567 -24.164 -15.100 1.00 50.91 122 PRO A O 1
ATOM 929 N N . SER A 1 123 ? 10.797 -24.355 -15.155 1.00 46.69 123 SER A N 1
ATOM 930 C CA . SER A 1 123 ? 10.828 -25.801 -14.862 1.00 46.69 123 SER A CA 1
ATOM 931 C C . SER A 1 123 ? 10.653 -26.180 -13.376 1.00 46.69 123 SER A C 1
ATOM 933 O O . SER A 1 123 ? 10.515 -27.369 -13.076 1.00 46.69 123 SER A O 1
ATOM 935 N N . VAL A 1 124 ? 10.607 -25.220 -12.438 1.00 47.75 124 VAL A N 1
ATOM 936 C CA . VAL A 1 124 ? 10.586 -25.465 -10.973 1.00 47.75 124 VAL A CA 1
ATOM 937 C C . VAL A 1 124 ? 9.227 -25.189 -10.302 1.00 47.75 124 VAL A C 1
ATOM 939 O O . VAL A 1 124 ? 8.495 -24.293 -10.724 1.00 47.75 124 VAL A O 1
ATOM 942 N N . PRO A 1 125 ? 8.846 -25.967 -9.259 1.00 41.97 125 PRO A N 1
ATOM 943 C CA . PRO A 1 125 ? 7.594 -25.783 -8.512 1.00 41.97 125 PRO A CA 1
ATOM 944 C C . PRO A 1 125 ? 7.520 -24.460 -7.712 1.00 41.97 125 PRO A C 1
ATOM 946 O O . PRO A 1 125 ? 8.548 -23.955 -7.271 1.00 41.97 125 PRO A O 1
ATOM 949 N N . PRO A 1 126 ? 6.305 -23.917 -7.472 1.00 46.22 126 PRO A N 1
ATOM 950 C CA . PRO A 1 126 ? 6.110 -22.625 -6.808 1.00 46.22 126 PRO A CA 1
ATOM 951 C C . PRO A 1 126 ? 6.444 -22.669 -5.307 1.00 46.22 126 PRO A C 1
ATOM 953 O O . PRO A 1 126 ? 6.205 -23.679 -4.644 1.00 46.22 126 PRO A O 1
ATOM 956 N N . ILE A 1 127 ? 6.938 -21.549 -4.766 1.00 46.81 127 ILE A N 1
ATOM 957 C CA . ILE A 1 127 ? 7.233 -21.387 -3.326 1.00 46.81 127 ILE A CA 1
ATOM 958 C C . ILE A 1 127 ? 5.977 -21.014 -2.532 1.00 46.81 127 ILE A C 1
ATOM 960 O O . ILE A 1 127 ? 5.797 -21.477 -1.408 1.00 46.81 127 ILE A O 1
ATOM 964 N N . SER A 1 128 ? 5.081 -20.217 -3.125 1.00 45.75 128 SER A N 1
ATOM 965 C CA . SER A 1 128 ? 3.768 -19.899 -2.552 1.00 45.75 128 SER A CA 1
ATOM 966 C C . SER A 1 128 ? 2.686 -20.755 -3.203 1.00 45.75 128 SER A C 1
ATOM 968 O O . SER A 1 128 ? 2.658 -20.922 -4.423 1.00 45.75 128 SER A O 1
ATOM 970 N N . ARG A 1 129 ? 1.750 -21.268 -2.397 1.00 47.16 129 ARG A N 1
ATOM 971 C CA . ARG A 1 129 ? 0.613 -22.080 -2.868 1.00 47.16 129 ARG A CA 1
ATOM 972 C C . ARG A 1 129 ? -0.304 -21.336 -3.852 1.00 47.16 129 ARG A C 1
ATOM 974 O O . ARG A 1 129 ? -1.080 -22.000 -4.532 1.00 47.16 129 ARG A O 1
ATOM 981 N N . ASN A 1 130 ? -0.208 -20.003 -3.929 1.00 46.81 130 ASN A N 1
ATOM 982 C CA . ASN A 1 130 ? -1.114 -19.139 -4.692 1.00 46.81 130 ASN A CA 1
ATOM 983 C C . ASN A 1 130 ? -0.498 -18.520 -5.966 1.00 46.81 130 ASN A C 1
ATOM 985 O O . ASN A 1 130 ? -1.211 -17.829 -6.690 1.00 46.81 130 ASN A O 1
ATOM 989 N N . ALA A 1 131 ? 0.789 -18.746 -6.255 1.00 50.81 131 ALA A N 1
ATOM 990 C CA . ALA A 1 131 ? 1.437 -18.222 -7.461 1.00 50.81 131 ALA A CA 1
ATOM 991 C C . ALA A 1 131 ? 1.159 -19.140 -8.666 1.00 50.81 131 ALA A C 1
ATOM 993 O O . ALA A 1 131 ? 1.596 -20.295 -8.688 1.00 50.81 131 ALA A O 1
ATOM 994 N N . ASP A 1 132 ? 0.427 -18.644 -9.668 1.00 51.88 132 ASP A N 1
ATOM 995 C CA . ASP A 1 132 ? 0.164 -19.400 -10.896 1.00 51.88 132 ASP A CA 1
ATOM 996 C C . ASP A 1 132 ? 1.404 -19.369 -11.814 1.00 51.88 132 ASP A C 1
ATOM 998 O O . ASP A 1 132 ? 1.926 -18.302 -12.135 1.00 51.88 132 ASP A O 1
ATOM 1002 N N . ARG A 1 133 ? 1.888 -20.558 -12.210 1.00 53.50 133 ARG A N 1
ATOM 1003 C CA . ARG A 1 133 ? 3.269 -20.914 -12.641 1.00 53.50 133 ARG A CA 1
ATOM 1004 C C . ARG A 1 133 ? 3.854 -20.179 -13.851 1.00 53.50 133 ARG A C 1
ATOM 1006 O O . ARG A 1 133 ? 4.984 -20.446 -14.249 1.00 53.50 133 ARG A O 1
ATOM 1013 N N . GLY A 1 134 ? 3.098 -19.294 -14.462 1.00 59.28 134 GLY A N 1
ATOM 1014 C CA . GLY A 1 134 ? 3.575 -18.503 -15.578 1.00 59.28 134 GLY A CA 1
ATOM 1015 C C . GLY A 1 134 ? 2.842 -17.193 -15.725 1.00 59.28 134 GLY A C 1
ATOM 1016 O O . GLY A 1 134 ? 3.142 -16.498 -16.679 1.00 59.28 134 GLY A O 1
ATOM 1017 N N . ALA A 1 135 ? 1.900 -16.864 -14.839 1.00 77.00 135 ALA A N 1
ATOM 1018 C CA . ALA A 1 135 ? 1.122 -15.649 -14.966 1.00 77.00 135 ALA A CA 1
ATOM 1019 C C . ALA A 1 135 ? 1.969 -14.442 -14.551 1.00 77.00 135 ALA A C 1
ATOM 1021 O O . ALA A 1 135 ? 2.651 -14.452 -13.523 1.00 77.00 135 ALA A O 1
ATOM 1022 N N . VAL A 1 136 ? 1.897 -13.390 -15.355 1.00 84.56 136 VAL A N 1
ATOM 1023 C CA . VAL A 1 136 ? 2.554 -12.112 -15.094 1.00 84.56 136 VAL A CA 1
ATOM 1024 C C . VAL A 1 136 ? 1.553 -10.978 -15.238 1.00 84.56 136 VAL A C 1
ATOM 1026 O O . VAL A 1 136 ? 0.619 -11.043 -16.040 1.00 84.56 136 VAL A O 1
ATOM 1029 N N . MET A 1 137 ? 1.751 -9.925 -14.458 1.00 88.31 137 MET A N 1
ATOM 1030 C CA . MET A 1 137 ? 1.127 -8.636 -14.701 1.00 88.31 137 MET A CA 1
ATOM 1031 C C . MET A 1 137 ? 2.065 -7.818 -15.586 1.00 88.31 137 MET A C 1
ATOM 1033 O O . MET A 1 137 ? 3.186 -7.512 -15.185 1.00 88.31 137 MET A O 1
ATOM 1037 N N . LEU A 1 138 ? 1.606 -7.470 -16.784 1.00 90.81 138 LEU A N 1
ATOM 1038 C CA . LEU A 1 138 ? 2.332 -6.618 -17.718 1.00 90.81 138 LEU A CA 1
ATOM 1039 C C . LEU A 1 138 ? 1.794 -5.194 -17.615 1.00 90.81 138 LEU A C 1
ATOM 1041 O O . LEU A 1 138 ? 0.581 -4.984 -17.693 1.00 90.81 138 LEU A O 1
ATOM 1045 N N . LYS A 1 139 ? 2.688 -4.221 -17.463 1.00 92.56 139 LYS A N 1
ATOM 1046 C CA . LYS A 1 139 ? 2.363 -2.795 -17.517 1.00 92.56 139 LYS A CA 1
ATOM 1047 C C . LYS A 1 139 ? 3.031 -2.181 -18.732 1.00 92.56 139 LYS A C 1
ATOM 1049 O O . LYS A 1 139 ? 4.251 -2.218 -18.849 1.00 92.56 139 LYS A O 1
ATOM 1054 N N . GLU A 1 140 ? 2.227 -1.610 -19.610 1.00 92.69 140 GLU A N 1
ATOM 1055 C CA . GLU A 1 140 ? 2.668 -0.818 -20.749 1.00 92.69 140 GLU A CA 1
ATOM 1056 C C . GLU A 1 140 ? 2.633 0.654 -20.376 1.00 92.69 140 GLU A C 1
ATOM 1058 O O . GLU A 1 140 ? 1.565 1.217 -20.145 1.00 92.69 140 GLU A O 1
ATOM 1063 N N . TYR A 1 141 ? 3.794 1.283 -20.369 1.00 90.56 141 TYR A N 1
ATOM 1064 C CA . TYR A 1 141 ? 3.956 2.710 -20.176 1.00 90.56 141 TYR A CA 1
ATOM 1065 C C . TYR A 1 141 ? 4.015 3.377 -21.549 1.00 90.56 141 TYR A C 1
ATOM 1067 O O . TYR A 1 141 ? 5.061 3.383 -22.206 1.00 90.56 141 TYR A O 1
ATOM 1075 N N . ALA A 1 142 ? 2.866 3.889 -21.991 1.00 86.25 142 ALA A N 1
ATOM 1076 C CA . ALA A 1 142 ? 2.696 4.458 -23.319 1.00 86.25 142 ALA A CA 1
ATOM 1077 C C . ALA A 1 142 ? 3.227 5.900 -23.377 1.00 86.25 142 ALA A C 1
ATOM 1079 O O . ALA A 1 142 ? 2.779 6.780 -22.635 1.00 86.25 142 ALA A O 1
ATOM 1080 N N . GLY A 1 143 ? 4.178 6.138 -24.282 1.00 83.00 143 GLY A N 1
ATOM 1081 C CA . GLY A 1 143 ? 4.796 7.444 -24.501 1.00 83.00 143 GLY A CA 1
ATOM 1082 C C . GLY A 1 143 ? 5.880 7.829 -23.485 1.00 83.00 143 GLY A C 1
ATOM 1083 O O . GLY A 1 143 ? 6.103 7.176 -22.465 1.00 83.00 143 GLY A O 1
ATOM 1084 N N . GLU A 1 144 ? 6.569 8.936 -23.770 1.00 80.94 144 GLU A N 1
ATOM 1085 C CA . GLU A 1 144 ? 7.775 9.374 -23.047 1.00 80.94 144 GLU A CA 1
ATOM 1086 C C . GLU A 1 144 ? 7.512 9.704 -21.567 1.00 80.94 144 GLU A C 1
ATOM 1088 O O . GLU A 1 144 ? 8.285 9.326 -20.688 1.00 80.94 144 GLU A O 1
ATOM 1093 N N . ARG A 1 145 ? 6.379 10.350 -21.258 1.00 81.38 145 ARG A N 1
ATOM 1094 C CA . ARG A 1 145 ? 6.024 10.698 -19.870 1.00 81.38 145 ARG A CA 1
ATOM 1095 C C . ARG A 1 145 ? 5.764 9.461 -19.015 1.00 81.38 145 ARG A C 1
ATOM 1097 O O . ARG A 1 145 ? 6.180 9.433 -17.862 1.00 81.38 145 ARG A O 1
ATOM 1104 N N . ALA A 1 146 ? 5.082 8.451 -19.559 1.00 84.19 146 ALA A N 1
ATOM 1105 C CA . ALA A 1 146 ? 4.848 7.198 -18.849 1.00 84.19 146 ALA A CA 1
ATOM 1106 C C . ALA A 1 146 ? 6.154 6.398 -18.711 1.00 84.19 146 ALA A C 1
ATOM 1108 O O . ALA A 1 146 ? 6.406 5.818 -17.657 1.00 84.19 146 ALA A O 1
ATOM 1109 N N . ALA A 1 147 ? 7.010 6.415 -19.738 1.00 86.38 147 ALA A N 1
ATOM 1110 C CA . ALA A 1 147 ? 8.301 5.733 -19.726 1.00 86.38 147 ALA A CA 1
ATOM 1111 C C . ALA A 1 147 ? 9.190 6.159 -18.540 1.00 86.38 147 ALA A C 1
ATOM 1113 O O . ALA A 1 147 ? 9.814 5.304 -17.916 1.00 86.38 147 ALA A O 1
ATOM 1114 N N . ALA A 1 148 ? 9.171 7.436 -18.141 1.00 87.00 148 ALA A N 1
ATOM 1115 C CA . ALA A 1 148 ? 9.902 7.911 -16.961 1.00 87.00 148 ALA A CA 1
ATOM 1116 C C . ALA A 1 148 ? 9.490 7.204 -15.648 1.00 87.00 148 ALA A C 1
ATOM 1118 O O . ALA A 1 148 ? 10.337 6.942 -14.787 1.00 87.00 148 ALA A O 1
ATOM 1119 N N . PHE A 1 149 ? 8.209 6.839 -15.500 1.00 88.94 149 PHE A N 1
ATOM 1120 C CA . PHE A 1 149 ? 7.736 6.048 -14.356 1.00 88.94 149 PHE A CA 1
ATOM 1121 C C . PHE A 1 149 ? 8.231 4.601 -14.438 1.00 88.94 149 PHE A C 1
ATOM 1123 O O . PHE A 1 149 ? 8.630 4.042 -13.420 1.00 88.94 149 PHE A O 1
ATOM 1130 N N . ALA A 1 150 ? 8.267 4.009 -15.636 1.00 90.56 150 ALA A N 1
ATOM 1131 C CA . ALA A 1 150 ? 8.817 2.668 -15.837 1.00 90.56 150 ALA A CA 1
ATOM 1132 C C . ALA A 1 150 ? 10.307 2.612 -15.478 1.00 90.56 150 ALA A C 1
ATOM 1134 O O . ALA A 1 150 ? 10.740 1.706 -14.774 1.00 90.56 150 ALA A O 1
ATOM 1135 N N . GLU A 1 151 ? 11.094 3.596 -15.921 1.00 91.12 151 GLU A N 1
ATOM 1136 C CA . GLU A 1 151 ? 12.522 3.681 -15.597 1.00 91.12 151 GLU A CA 1
ATOM 1137 C C . GLU A 1 151 ? 12.757 3.836 -14.094 1.00 91.12 151 GLU A C 1
ATOM 1139 O O . GLU A 1 151 ? 13.652 3.200 -13.535 1.00 91.12 151 GLU A O 1
ATOM 1144 N N . THR A 1 152 ? 11.937 4.655 -13.433 1.00 91.62 152 THR A N 1
ATOM 1145 C CA . THR A 1 152 ? 11.972 4.814 -11.975 1.00 91.62 152 THR A CA 1
ATOM 1146 C C . THR A 1 152 ? 11.626 3.501 -11.269 1.00 91.62 152 THR A C 1
ATOM 1148 O O . THR A 1 152 ? 12.363 3.082 -10.377 1.00 91.62 152 THR A O 1
ATOM 1151 N N . GLU A 1 153 ? 10.575 2.801 -11.716 1.00 92.94 153 GLU A N 1
ATOM 1152 C CA . GLU A 1 153 ? 10.186 1.487 -11.187 1.00 92.94 153 GLU A CA 1
ATOM 1153 C C . GLU A 1 153 ? 11.333 0.473 -11.348 1.00 92.94 153 GLU A C 1
ATOM 1155 O O . GLU A 1 153 ? 11.739 -0.151 -10.369 1.00 92.94 153 GLU A O 1
ATOM 1160 N N . VAL A 1 154 ? 11.929 0.361 -12.541 1.00 92.31 154 VAL A N 1
ATOM 1161 C CA . VAL A 1 154 ? 13.058 -0.550 -12.811 1.00 92.31 154 VAL A CA 1
ATOM 1162 C C . VAL A 1 154 ? 14.249 -0.251 -11.895 1.00 92.31 154 VAL A C 1
ATOM 1164 O O . VAL A 1 154 ? 14.754 -1.165 -11.248 1.00 92.31 154 VAL A O 1
ATOM 1167 N N . ARG A 1 155 ? 14.658 1.018 -11.752 1.00 92.56 155 ARG A N 1
ATOM 1168 C CA . ARG A 1 155 ? 15.780 1.419 -10.874 1.00 92.56 155 ARG A CA 1
ATOM 1169 C C . ARG A 1 155 ? 15.528 1.140 -9.394 1.00 92.56 155 ARG A C 1
ATOM 1171 O O . ARG A 1 155 ? 16.481 0.938 -8.632 1.00 92.56 155 ARG A O 1
ATOM 1178 N N . ALA A 1 156 ? 14.273 1.186 -8.954 1.00 93.00 156 ALA A N 1
ATOM 1179 C CA . ALA A 1 156 ? 13.917 0.744 -7.614 1.00 93.00 156 ALA A CA 1
ATOM 1180 C C . ALA A 1 156 ? 14.070 -0.769 -7.491 1.00 93.00 156 ALA A C 1
ATOM 1182 O O . ALA A 1 156 ? 14.733 -1.230 -6.565 1.00 93.00 156 ALA A O 1
ATOM 1183 N N . TYR A 1 157 ? 13.544 -1.540 -8.443 1.00 93.00 157 TYR A N 1
ATOM 1184 C CA . TYR A 1 157 ? 13.649 -2.997 -8.414 1.00 93.00 157 TYR A CA 1
ATOM 1185 C C . TYR A 1 157 ? 15.086 -3.519 -8.525 1.00 93.00 157 TYR A C 1
ATOM 1187 O O . TYR A 1 157 ? 15.401 -4.506 -7.869 1.00 93.00 157 TYR A O 1
ATOM 1195 N N . GLU A 1 158 ? 15.980 -2.827 -9.235 1.00 90.75 158 GLU A N 1
ATOM 1196 C CA . GLU A 1 158 ? 17.422 -3.122 -9.224 1.00 90.75 158 GLU A CA 1
ATOM 1197 C C . GLU A 1 158 ? 18.012 -3.091 -7.803 1.00 90.75 158 GLU A C 1
ATOM 1199 O O . GLU A 1 158 ? 18.868 -3.906 -7.472 1.00 90.75 158 GLU A O 1
ATOM 1204 N N . ARG A 1 159 ? 17.540 -2.182 -6.936 1.00 90.44 159 ARG A N 1
ATOM 1205 C CA . ARG A 1 159 ? 17.944 -2.128 -5.518 1.00 90.44 159 ARG A CA 1
ATOM 1206 C C . ARG A 1 159 ? 17.196 -3.143 -4.671 1.00 90.44 159 ARG A C 1
ATOM 1208 O O . ARG A 1 159 ? 17.796 -3.784 -3.812 1.00 90.44 159 ARG A O 1
ATOM 1215 N N . LEU A 1 160 ? 15.888 -3.274 -4.895 1.00 90.00 160 LEU A N 1
ATOM 1216 C CA . LEU A 1 160 ? 15.033 -4.171 -4.122 1.00 90.00 160 LEU A CA 1
ATOM 1217 C C . LEU A 1 160 ? 15.453 -5.635 -4.290 1.00 90.00 160 LEU A C 1
ATOM 1219 O O . LEU A 1 160 ? 15.368 -6.397 -3.337 1.00 90.00 160 LEU A O 1
ATOM 1223 N N . LEU A 1 161 ? 15.934 -6.010 -5.473 1.00 88.56 161 LEU A N 1
ATOM 1224 C CA . LEU A 1 161 ? 16.292 -7.383 -5.824 1.00 88.56 161 LEU A CA 1
ATOM 1225 C C . LEU A 1 161 ? 17.809 -7.624 -5.866 1.00 88.56 161 LEU A C 1
ATOM 1227 O O . LEU A 1 161 ? 18.243 -8.677 -6.325 1.00 88.56 161 LEU A O 1
ATOM 1231 N N . ALA A 1 162 ? 18.620 -6.679 -5.378 1.00 84.12 162 ALA A N 1
ATOM 1232 C CA . ALA A 1 162 ? 20.082 -6.757 -5.442 1.00 84.12 162 ALA A CA 1
ATOM 1233 C C . ALA A 1 162 ? 20.677 -7.983 -4.719 1.00 84.12 162 ALA A C 1
ATOM 1235 O O . ALA A 1 162 ? 21.778 -8.406 -5.051 1.00 84.12 162 ALA A O 1
ATOM 1236 N N . ASP A 1 163 ? 19.969 -8.528 -3.722 1.00 78.31 163 ASP A N 1
ATOM 1237 C CA . ASP A 1 163 ? 20.353 -9.717 -2.949 1.00 78.31 163 ASP A CA 1
ATOM 1238 C C . ASP A 1 163 ? 19.516 -10.967 -3.282 1.00 78.31 163 ASP A C 1
ATOM 1240 O O . ASP A 1 163 ? 19.555 -11.950 -2.539 1.00 78.31 163 ASP A O 1
ATOM 1244 N N . ASP A 1 164 ? 18.712 -10.924 -4.347 1.00 74.12 164 ASP A N 1
ATOM 1245 C CA . ASP A 1 164 ? 17.750 -11.972 -4.712 1.00 74.12 164 ASP A CA 1
ATOM 1246 C C . ASP A 1 164 ? 18.240 -12.796 -5.913 1.00 74.12 164 ASP A C 1
ATOM 1248 O O . ASP A 1 164 ? 17.545 -12.938 -6.912 1.00 74.12 164 ASP A O 1
ATOM 1252 N N . ASP A 1 165 ? 19.462 -13.325 -5.833 1.00 66.81 165 ASP A N 1
ATOM 1253 C CA . ASP A 1 165 ? 20.047 -14.144 -6.898 1.00 66.81 165 ASP A CA 1
ATOM 1254 C C . ASP A 1 165 ? 19.168 -15.356 -7.255 1.00 66.81 165 ASP A C 1
ATOM 1256 O O . ASP A 1 165 ? 18.633 -16.057 -6.388 1.00 66.81 165 ASP A O 1
ATOM 1260 N N . VAL A 1 166 ? 19.061 -15.639 -8.555 1.00 61.56 166 VAL A N 1
ATOM 1261 C CA . VAL A 1 166 ? 18.237 -16.733 -9.082 1.00 61.56 166 VAL A CA 1
ATOM 1262 C C . VAL A 1 166 ? 19.141 -17.806 -9.657 1.00 61.56 166 VAL A C 1
ATOM 1264 O O . VAL A 1 166 ? 19.911 -17.569 -10.590 1.00 61.56 166 VAL A O 1
ATOM 1267 N N . GLU A 1 167 ? 19.038 -19.017 -9.118 1.00 56.38 167 GLU A N 1
ATOM 1268 C CA . GLU A 1 167 ? 19.666 -20.186 -9.725 1.00 56.38 167 GLU A CA 1
ATOM 1269 C C . GLU A 1 167 ? 18.831 -20.638 -10.923 1.00 56.38 167 GLU A C 1
ATOM 1271 O O . GLU A 1 167 ? 17.670 -21.019 -10.772 1.00 56.38 167 GLU A O 1
ATOM 1276 N N . ILE A 1 168 ? 19.425 -20.606 -12.116 1.00 56.44 168 ILE A N 1
ATOM 1277 C CA . ILE A 1 168 ? 18.798 -21.067 -13.354 1.00 56.44 168 ILE A CA 1
ATOM 1278 C C . ILE A 1 168 ? 19.526 -22.287 -13.921 1.00 56.44 168 ILE A C 1
ATOM 1280 O O . ILE A 1 168 ? 20.755 -22.368 -13.922 1.00 56.44 168 ILE A O 1
ATOM 1284 N N . GLU A 1 169 ? 18.764 -23.250 -14.437 1.00 54.91 169 GLU A N 1
ATOM 1285 C CA . GLU A 1 169 ? 19.313 -24.344 -15.239 1.00 54.91 169 GLU A CA 1
ATOM 1286 C C . GLU A 1 169 ? 19.377 -23.905 -16.700 1.00 54.91 169 GLU A C 1
ATOM 1288 O O . GLU A 1 169 ? 18.343 -23.659 -17.316 1.00 54.91 169 GLU A O 1
ATOM 1293 N N . VAL A 1 170 ? 20.580 -23.824 -17.267 1.00 55.75 170 VAL A N 1
ATOM 1294 C CA . VAL A 1 170 ? 20.801 -23.435 -18.665 1.00 55.75 170 VAL A CA 1
ATOM 1295 C C . VAL A 1 170 ? 21.362 -24.588 -19.498 1.00 55.75 170 VAL A C 1
ATOM 1297 O O . VAL A 1 170 ? 22.073 -25.466 -19.001 1.00 55.75 170 VAL A O 1
ATOM 1300 N N . ASP A 1 171 ? 21.034 -24.595 -20.790 1.00 54.91 171 ASP A N 1
ATOM 1301 C CA . ASP A 1 171 ? 21.658 -25.457 -21.790 1.00 54.91 171 ASP A CA 1
ATOM 1302 C C . ASP A 1 171 ? 23.123 -25.046 -22.051 1.00 54.91 171 ASP A C 1
ATOM 1304 O O . ASP A 1 171 ? 23.641 -24.069 -21.506 1.00 54.91 171 ASP A O 1
ATOM 1308 N N . GLU A 1 172 ? 23.814 -25.798 -22.910 1.00 52.22 172 GLU A N 1
ATOM 1309 C CA . GLU A 1 172 ? 25.215 -25.536 -23.283 1.00 52.22 172 GLU A CA 1
ATOM 1310 C C . GLU A 1 172 ? 25.442 -24.188 -24.001 1.00 52.22 172 GLU A C 1
ATOM 1312 O O . GLU A 1 172 ? 26.586 -23.775 -24.184 1.00 52.22 172 GLU A O 1
ATOM 1317 N N . TYR A 1 173 ? 24.365 -23.501 -24.389 1.00 51.44 173 TYR A N 1
ATOM 1318 C CA . TYR A 1 173 ? 24.355 -22.191 -25.036 1.00 51.44 173 TYR A CA 1
ATOM 1319 C C . TYR A 1 173 ? 23.865 -21.077 -24.093 1.00 51.44 173 TYR A C 1
ATOM 1321 O O . TYR A 1 173 ? 23.673 -19.946 -24.538 1.00 51.44 173 TYR A O 1
ATOM 1329 N N . GLY A 1 174 ? 23.654 -21.372 -22.804 1.00 50.88 174 GLY A N 1
ATOM 1330 C CA . GLY A 1 174 ? 23.164 -20.408 -21.817 1.00 50.88 174 GLY A CA 1
ATOM 1331 C C . GLY A 1 174 ? 21.652 -20.158 -21.869 1.00 50.88 174 GLY A C 1
ATOM 1332 O O . GLY A 1 174 ? 21.177 -19.226 -21.218 1.00 50.88 174 GLY A O 1
ATOM 1333 N N . ARG A 1 175 ? 20.894 -20.964 -22.623 1.00 46.47 175 ARG A N 1
ATOM 1334 C CA . ARG A 1 175 ? 19.434 -20.870 -22.754 1.00 46.47 175 ARG A CA 1
ATOM 1335 C C . ARG A 1 175 ? 18.787 -21.851 -21.790 1.00 46.47 175 ARG A C 1
ATOM 1337 O O . ARG A 1 175 ? 18.999 -23.055 -21.882 1.00 46.47 175 ARG A O 1
ATOM 1344 N N . GLY A 1 176 ? 18.001 -21.346 -20.859 1.00 46.94 176 GLY A N 1
ATOM 1345 C CA . GLY A 1 176 ? 17.306 -22.151 -19.865 1.00 46.94 176 GLY A CA 1
ATOM 1346 C C . GLY A 1 176 ? 15.883 -21.651 -19.693 1.00 46.94 176 GLY A C 1
ATOM 1347 O O . GLY A 1 176 ? 15.647 -20.466 -19.936 1.00 46.94 176 GLY A O 1
ATOM 1348 N N . PRO A 1 177 ? 14.928 -22.503 -19.284 1.00 46.56 177 PRO A N 1
ATOM 1349 C CA . PRO A 1 177 ? 13.681 -21.986 -18.742 1.00 46.56 177 PRO A CA 1
ATOM 1350 C C . PRO A 1 177 ? 14.044 -21.065 -17.569 1.00 46.56 177 PRO A C 1
ATOM 1352 O O . PRO A 1 177 ? 14.749 -21.488 -16.651 1.00 46.56 177 PRO A O 1
ATOM 1355 N N . GLY A 1 178 ? 13.626 -19.796 -17.627 1.00 46.12 178 GLY A N 1
ATOM 1356 C CA . GLY A 1 178 ? 13.826 -18.866 -16.515 1.00 46.12 178 GLY A CA 1
ATOM 1357 C C . GLY A 1 178 ? 13.271 -19.504 -15.247 1.00 46.12 178 GLY A C 1
ATOM 1358 O O . GLY A 1 178 ? 12.169 -20.041 -15.272 1.00 46.12 178 GLY A O 1
ATOM 1359 N N . MET A 1 179 ? 14.043 -19.546 -14.166 1.00 48.09 179 MET A N 1
ATOM 1360 C CA . MET A 1 179 ? 13.547 -20.089 -12.902 1.00 48.09 179 MET A CA 1
ATOM 1361 C C . MET A 1 179 ? 12.842 -18.994 -12.117 1.00 48.09 179 MET A C 1
ATOM 1363 O O . MET A 1 179 ? 13.249 -17.836 -12.142 1.00 48.09 179 MET A O 1
ATOM 1367 N N . LEU A 1 180 ? 11.792 -19.379 -11.393 1.00 48.34 180 LEU A N 1
ATOM 1368 C CA . LEU A 1 180 ? 11.143 -18.505 -10.424 1.00 48.34 180 LEU A CA 1
ATOM 1369 C C . LEU A 1 180 ? 12.006 -18.457 -9.149 1.00 48.34 180 LEU A C 1
ATOM 1371 O O . LEU A 1 180 ? 12.366 -19.521 -8.634 1.00 48.34 180 LEU A O 1
ATOM 1375 N N . PRO A 1 181 ? 12.347 -17.275 -8.618 1.00 51.56 181 PRO A N 1
ATOM 1376 C CA . PRO A 1 181 ? 13.260 -17.187 -7.479 1.00 51.56 181 PRO A CA 1
ATOM 1377 C C . PRO A 1 181 ? 12.618 -17.650 -6.169 1.00 51.56 181 PRO A C 1
ATOM 1379 O O . PRO A 1 181 ? 11.443 -17.381 -5.923 1.00 51.56 181 PRO A O 1
ATOM 1382 N N . GLN A 1 182 ? 13.409 -18.311 -5.312 1.00 52.94 182 GLN A N 1
ATOM 1383 C CA . GLN A 1 182 ? 12.954 -19.101 -4.154 1.00 52.94 182 GLN A CA 1
ATOM 1384 C C . GLN A 1 182 ? 12.452 -18.295 -2.944 1.00 52.94 182 GLN A C 1
ATOM 1386 O O . GLN A 1 182 ? 11.826 -18.855 -2.043 1.00 52.94 182 GLN A O 1
ATOM 1391 N N . LYS A 1 183 ? 12.721 -16.990 -2.884 1.00 66.81 183 LYS A N 1
ATOM 1392 C CA . LYS A 1 183 ? 12.434 -16.167 -1.704 1.00 66.81 183 LYS A CA 1
ATOM 1393 C C . LYS A 1 183 ? 11.028 -15.576 -1.782 1.00 66.81 183 LYS A C 1
ATOM 1395 O O . LYS A 1 183 ? 10.683 -14.920 -2.763 1.00 66.81 183 LYS A O 1
ATOM 1400 N N . ALA A 1 184 ? 10.227 -15.779 -0.736 1.00 74.06 184 ALA A N 1
ATOM 1401 C CA . ALA A 1 184 ? 8.973 -15.054 -0.565 1.00 74.06 184 ALA A CA 1
ATOM 1402 C C . ALA A 1 184 ? 9.292 -13.610 -0.149 1.00 74.06 184 ALA A C 1
ATOM 1404 O O . ALA A 1 184 ? 9.796 -13.376 0.950 1.00 74.06 184 ALA A O 1
ATOM 1405 N N . LEU A 1 185 ? 9.035 -12.655 -1.043 1.00 85.38 185 LEU A N 1
ATOM 1406 C CA . LEU A 1 185 ? 9.278 -11.235 -0.800 1.00 85.38 185 LEU A CA 1
ATOM 1407 C C . LEU A 1 185 ? 7.982 -10.509 -0.402 1.00 85.38 185 LEU A C 1
ATOM 1409 O O . LEU A 1 185 ? 6.916 -10.851 -0.920 1.00 85.38 185 LEU A O 1
ATOM 1413 N N . PRO A 1 186 ? 8.061 -9.476 0.461 1.00 89.06 186 PRO A N 1
ATOM 1414 C CA . PRO A 1 186 ? 6.917 -8.630 0.819 1.00 89.06 186 PRO A CA 1
ATOM 1415 C C . PRO A 1 186 ? 6.593 -7.575 -0.264 1.00 89.06 186 PRO A C 1
ATOM 1417 O O . PRO A 1 186 ? 5.814 -6.650 -0.045 1.00 89.06 186 PRO A O 1
ATOM 1420 N N . ILE A 1 187 ? 7.192 -7.716 -1.447 1.00 91.38 187 ILE A N 1
ATOM 1421 C CA . ILE A 1 187 ? 6.937 -6.934 -2.659 1.00 91.38 187 ILE A CA 1
ATOM 1422 C C . ILE A 1 187 ? 6.550 -7.894 -3.790 1.00 91.38 187 ILE A C 1
ATOM 1424 O O . ILE A 1 187 ? 6.948 -9.062 -3.763 1.00 91.38 187 ILE A O 1
ATOM 1428 N N . ALA A 1 188 ? 5.807 -7.437 -4.801 1.00 88.19 188 ALA A N 1
ATOM 1429 C CA . ALA A 1 188 ? 5.660 -8.235 -6.022 1.00 88.19 188 ALA A CA 1
ATOM 1430 C C . ALA A 1 188 ? 6.931 -8.087 -6.849 1.00 88.19 188 ALA A C 1
ATOM 1432 O O . ALA A 1 188 ? 7.324 -6.967 -7.177 1.00 88.19 188 ALA A O 1
ATOM 1433 N N . ARG A 1 189 ? 7.585 -9.204 -7.166 1.00 86.19 189 ARG A N 1
ATOM 1434 C CA . ARG A 1 189 ? 8.853 -9.188 -7.889 1.00 86.19 189 ARG A CA 1
ATOM 1435 C C . ARG A 1 189 ? 8.652 -8.678 -9.314 1.00 86.19 189 ARG A C 1
ATOM 1437 O O . ARG A 1 189 ? 7.726 -9.101 -10.008 1.00 86.19 189 ARG A O 1
ATOM 1444 N N . LEU A 1 190 ? 9.544 -7.790 -9.745 1.00 87.50 190 LEU A N 1
ATOM 1445 C CA . LEU A 1 190 ? 9.709 -7.453 -11.151 1.00 87.50 190 LEU A CA 1
ATOM 1446 C C . LEU A 1 190 ? 10.553 -8.547 -11.799 1.00 87.50 190 LEU A C 1
ATOM 1448 O O . LEU A 1 190 ? 11.685 -8.775 -11.391 1.00 87.50 190 LEU A O 1
ATOM 1452 N N . VAL A 1 191 ? 9.974 -9.243 -12.767 1.00 82.25 191 VAL A N 1
ATOM 1453 C CA . VAL A 1 191 ? 10.591 -10.406 -13.413 1.00 82.25 191 VAL A CA 1
ATOM 1454 C C . VAL A 1 191 ? 11.234 -10.074 -14.754 1.00 82.25 191 VAL A C 1
ATOM 1456 O O . VAL A 1 191 ? 12.028 -10.850 -15.272 1.00 82.25 191 VAL A O 1
ATOM 1459 N N . GLY A 1 192 ? 10.913 -8.913 -15.317 1.00 85.06 192 GLY A N 1
ATOM 1460 C CA . GLY A 1 192 ? 11.551 -8.428 -16.526 1.00 85.06 192 GLY A CA 1
ATOM 1461 C C . GLY A 1 192 ? 11.073 -7.037 -16.901 1.00 85.06 192 GLY A C 1
ATOM 1462 O O . GLY A 1 192 ? 10.020 -6.569 -16.462 1.00 85.06 192 GLY A O 1
ATOM 1463 N N . TYR A 1 193 ? 11.858 -6.377 -17.739 1.00 91.00 193 TYR A N 1
ATOM 1464 C CA . TYR A 1 193 ? 11.465 -5.141 -18.399 1.00 91.00 193 TYR A CA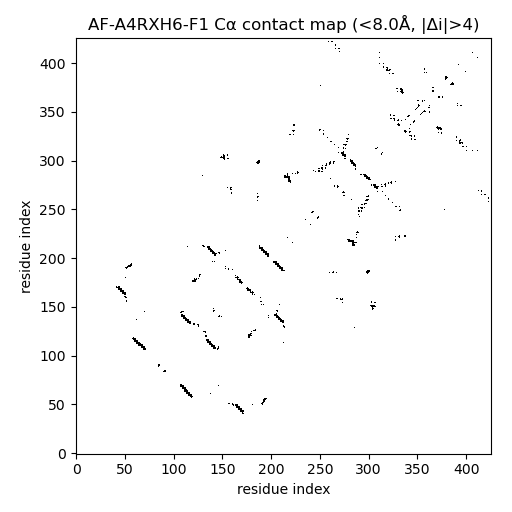 1
ATOM 1465 C C . TYR A 1 193 ? 11.991 -5.136 -19.830 1.00 91.00 193 TYR A C 1
ATOM 1467 O O . TYR A 1 193 ? 13.061 -5.676 -20.121 1.00 91.00 193 TYR A O 1
ATOM 1475 N N . PHE A 1 194 ? 11.231 -4.538 -20.738 1.00 90.50 194 PHE A N 1
ATOM 1476 C CA . PHE A 1 194 ? 11.574 -4.485 -22.154 1.00 90.50 194 PHE A CA 1
ATOM 1477 C C . PHE A 1 194 ? 10.950 -3.260 -22.814 1.00 90.50 194 PHE A C 1
ATOM 1479 O O . PHE A 1 194 ? 10.204 -2.501 -22.202 1.00 90.50 194 PHE A O 1
ATOM 1486 N N . ALA A 1 195 ? 11.291 -3.033 -24.077 1.00 90.25 195 ALA A N 1
ATOM 1487 C CA . ALA A 1 195 ? 10.735 -1.933 -24.845 1.00 90.25 195 ALA A CA 1
ATOM 1488 C C . ALA A 1 195 ? 10.212 -2.471 -26.172 1.00 90.25 195 ALA A C 1
ATOM 1490 O O . ALA A 1 195 ? 10.978 -3.089 -26.913 1.00 90.25 195 ALA A O 1
ATOM 1491 N N . SER A 1 196 ? 8.942 -2.209 -26.458 1.00 87.81 196 SER A N 1
ATOM 1492 C CA . SER A 1 196 ? 8.218 -2.713 -27.629 1.00 87.81 196 SER A CA 1
ATOM 1493 C C . SER A 1 196 ? 7.366 -1.600 -28.242 1.00 87.81 196 SER A C 1
ATOM 1495 O O . SER A 1 196 ? 7.267 -0.509 -27.679 1.00 87.81 196 SER A O 1
ATOM 1497 N N . ALA A 1 197 ? 6.775 -1.854 -29.406 1.00 84.81 197 ALA A N 1
ATOM 1498 C CA . ALA A 1 197 ? 5.759 -0.968 -29.960 1.00 84.81 197 ALA A CA 1
ATOM 1499 C C . ALA A 1 197 ? 4.524 -0.926 -29.043 1.00 84.81 197 ALA A C 1
ATOM 1501 O O . ALA A 1 197 ? 4.197 -1.919 -28.390 1.00 84.81 197 ALA A O 1
ATOM 1502 N N . SER A 1 198 ? 3.856 0.226 -29.006 1.00 82.44 198 SER A N 1
ATOM 1503 C CA . SER A 1 198 ? 2.555 0.386 -28.355 1.00 82.44 198 SER A CA 1
ATOM 1504 C C . SER A 1 198 ? 1.503 -0.550 -28.962 1.00 82.44 198 SER A C 1
ATOM 1506 O O . SER A 1 198 ? 1.435 -0.692 -30.187 1.00 82.44 198 SER A O 1
ATOM 1508 N N . ILE A 1 199 ? 0.657 -1.164 -28.127 1.00 80.56 199 ILE A N 1
ATOM 1509 C CA . ILE A 1 199 ? -0.440 -2.033 -28.600 1.00 80.56 199 ILE A CA 1
ATOM 1510 C C . ILE A 1 199 ? -1.511 -1.236 -29.331 1.00 80.56 199 ILE A C 1
ATOM 1512 O O . ILE A 1 199 ? -2.045 -1.701 -30.337 1.00 80.56 199 ILE A O 1
ATOM 1516 N N . ASP A 1 200 ? -1.814 -0.033 -28.844 1.00 75.25 200 ASP A N 1
ATOM 1517 C CA . ASP A 1 200 ? -2.861 0.815 -29.415 1.00 75.25 200 ASP A CA 1
ATOM 1518 C C . ASP A 1 200 ? -2.424 1.437 -30.773 1.00 75.25 200 ASP A C 1
ATOM 1520 O O . ASP A 1 200 ? -3.200 2.145 -31.414 1.00 75.25 200 ASP A O 1
ATOM 1524 N N . GLY A 1 201 ? -1.220 1.109 -31.272 1.00 57.81 201 GLY A N 1
ATOM 1525 C CA . GLY A 1 201 ? -0.867 1.230 -32.692 1.00 57.81 201 GLY A CA 1
ATOM 1526 C C . GLY A 1 201 ? -0.438 2.620 -33.167 1.00 57.81 201 GLY A C 1
ATOM 1527 O O . GLY A 1 201 ? -0.380 2.855 -34.371 1.00 57.81 201 GLY A O 1
ATOM 1528 N N . ASP A 1 202 ? -0.093 3.533 -32.260 1.00 63.16 202 ASP A N 1
ATOM 1529 C CA . ASP A 1 202 ? 0.389 4.884 -32.597 1.00 63.16 202 ASP A CA 1
ATOM 1530 C C . ASP A 1 202 ? 1.833 4.919 -33.150 1.00 63.16 202 ASP A C 1
ATOM 1532 O O . ASP A 1 202 ? 2.348 5.979 -33.505 1.00 63.16 202 ASP A O 1
ATOM 1536 N N . GLY A 1 203 ? 2.499 3.761 -33.240 1.00 61.81 203 GLY A N 1
ATOM 1537 C CA . GLY A 1 203 ? 3.885 3.636 -33.697 1.00 61.81 203 GLY A CA 1
ATOM 1538 C C . GLY A 1 203 ? 4.919 4.150 -32.692 1.00 61.81 203 GLY A C 1
ATOM 1539 O O . GLY A 1 203 ? 6.116 4.134 -32.988 1.00 61.81 203 GLY A O 1
ATOM 1540 N N . THR A 1 204 ? 4.488 4.583 -31.504 1.00 72.31 204 THR A N 1
ATOM 1541 C CA . THR A 1 204 ? 5.391 5.019 -30.444 1.00 72.31 204 THR A CA 1
ATOM 1542 C C . THR A 1 204 ? 5.967 3.816 -29.703 1.00 72.31 204 THR A C 1
ATOM 1544 O O . THR A 1 204 ? 5.368 2.739 -29.606 1.00 72.31 204 THR A O 1
ATOM 1547 N N . ARG A 1 205 ? 7.203 3.976 -29.222 1.00 80.19 205 ARG A N 1
ATOM 1548 C CA . ARG A 1 205 ? 7.876 2.962 -28.412 1.00 80.19 205 ARG A CA 1
ATOM 1549 C C . ARG A 1 205 ? 7.392 3.093 -26.970 1.00 80.19 205 ARG A C 1
ATOM 1551 O O . ARG A 1 205 ? 7.555 4.153 -26.372 1.00 80.19 205 ARG A O 1
ATOM 1558 N N . SER A 1 206 ? 6.876 2.004 -26.418 1.00 88.06 206 SER A N 1
ATOM 1559 C CA . SER A 1 206 ? 6.427 1.904 -25.028 1.00 88.06 206 SER A CA 1
ATOM 1560 C C . SER A 1 206 ? 7.455 1.135 -24.199 1.00 88.06 206 SER A C 1
ATOM 1562 O O . SER A 1 206 ? 8.104 0.201 -24.693 1.00 88.06 206 SER A O 1
ATOM 1564 N N . LEU A 1 207 ? 7.607 1.516 -22.930 1.00 91.44 207 LEU A N 1
ATOM 1565 C CA . LEU A 1 207 ? 8.341 0.710 -21.952 1.00 91.44 207 LEU A CA 1
ATOM 1566 C C . LEU A 1 207 ? 7.386 -0.254 -21.261 1.00 91.44 207 LEU A C 1
ATOM 1568 O O . LEU A 1 207 ? 6.246 0.090 -20.966 1.00 91.44 207 LEU A O 1
ATOM 1572 N N . TRP A 1 208 ? 7.866 -1.463 -21.009 1.00 92.69 208 TRP A N 1
ATOM 1573 C CA . TRP A 1 208 ? 7.080 -2.542 -20.440 1.00 92.69 208 TRP A CA 1
ATOM 1574 C C . TRP A 1 208 ? 7.748 -3.068 -19.185 1.00 92.69 208 TRP A C 1
ATOM 1576 O O . TRP A 1 208 ? 8.952 -3.335 -19.191 1.00 92.69 208 TRP A O 1
ATOM 1586 N N . THR A 1 209 ? 6.961 -3.255 -18.129 1.00 92.31 209 THR A N 1
ATOM 1587 C CA . THR A 1 209 ? 7.389 -3.973 -16.927 1.00 92.31 209 THR A CA 1
ATOM 1588 C C . THR A 1 209 ? 6.543 -5.229 -16.751 1.00 92.31 209 THR A C 1
ATOM 1590 O O . THR A 1 209 ? 5.327 -5.209 -16.946 1.00 92.31 209 THR A O 1
ATOM 1593 N N . ALA A 1 210 ? 7.194 -6.343 -16.425 1.00 89.94 210 ALA A N 1
ATOM 1594 C CA . ALA A 1 210 ? 6.566 -7.627 -16.151 1.00 89.94 210 ALA A CA 1
ATOM 1595 C C . ALA A 1 210 ? 6.760 -7.959 -14.672 1.00 89.94 210 ALA A C 1
ATOM 1597 O O . ALA A 1 210 ? 7.891 -8.060 -14.201 1.00 89.94 210 ALA A O 1
ATOM 1598 N N . GLN A 1 211 ? 5.667 -8.117 -13.932 1.00 87.62 211 GLN A N 1
ATOM 1599 C CA . GLN A 1 211 ? 5.662 -8.434 -12.503 1.00 87.62 211 GLN A CA 1
ATOM 1600 C C . GLN A 1 211 ? 5.012 -9.791 -12.253 1.00 87.62 211 GLN A C 1
ATOM 1602 O O . GLN A 1 211 ? 4.140 -10.218 -13.009 1.00 87.62 211 GLN A O 1
ATOM 1607 N N . GLU A 1 212 ? 5.414 -10.469 -11.180 1.00 83.00 212 GLU A N 1
ATOM 1608 C CA . GLU A 1 212 ? 4.746 -11.699 -10.749 1.00 83.00 212 GLU A CA 1
ATOM 1609 C C . GLU A 1 212 ? 3.246 -11.470 -10.539 1.00 83.00 212 GLU A C 1
ATOM 1611 O O . GLU A 1 212 ? 2.820 -10.484 -9.926 1.00 83.00 212 GLU A O 1
ATOM 1616 N N . TRP A 1 213 ? 2.435 -12.404 -11.033 1.00 78.12 213 TRP A N 1
ATOM 1617 C CA . TRP A 1 213 ? 0.996 -12.334 -10.858 1.00 78.12 213 TRP A CA 1
ATOM 1618 C C . TRP A 1 213 ? 0.569 -12.811 -9.474 1.00 78.12 213 TRP A C 1
ATOM 1620 O O . TRP A 1 213 ? 0.709 -13.983 -9.126 1.00 78.12 213 TRP A O 1
ATOM 1630 N N . HIS A 1 214 ? -0.069 -11.906 -8.736 1.00 71.88 214 HIS A N 1
ATOM 1631 C CA . HIS A 1 214 ? -0.660 -12.174 -7.421 1.00 71.88 214 HIS A CA 1
ATOM 1632 C C . HIS A 1 214 ? -2.169 -11.891 -7.396 1.00 71.88 214 HIS A C 1
ATOM 1634 O O . HIS A 1 214 ? -2.776 -11.761 -6.334 1.00 71.88 214 HIS A O 1
ATOM 1640 N N . GLY A 1 215 ? -2.785 -11.800 -8.580 1.00 71.31 215 GLY A N 1
ATOM 1641 C CA . GLY A 1 215 ? -4.115 -11.225 -8.761 1.00 71.31 215 GLY A CA 1
ATOM 1642 C C . GLY A 1 215 ? -4.100 -9.693 -8.754 1.00 71.31 215 GLY A C 1
ATOM 1643 O O . GLY A 1 215 ? -3.068 -9.062 -8.559 1.00 71.31 215 GLY A O 1
ATOM 1644 N N . VAL A 1 216 ? -5.275 -9.093 -8.961 1.00 72.38 216 VAL A N 1
ATOM 1645 C CA . VAL A 1 216 ? -5.497 -7.627 -8.958 1.00 72.38 216 VAL A CA 1
ATOM 1646 C C . VAL A 1 216 ? -6.262 -7.144 -7.725 1.00 72.38 216 VAL A C 1
ATOM 1648 O O . VAL A 1 216 ? -6.854 -6.072 -7.725 1.00 72.38 216 VAL A O 1
ATOM 1651 N N . ARG A 1 217 ? -6.304 -7.965 -6.677 1.00 87.75 217 ARG A N 1
ATOM 1652 C CA . ARG A 1 217 ? -7.016 -7.662 -5.435 1.00 87.75 217 ARG A CA 1
ATOM 1653 C C . ARG A 1 217 ? -6.236 -6.611 -4.659 1.00 87.75 217 ARG A C 1
ATOM 1655 O O . ARG A 1 217 ? -5.173 -6.917 -4.127 1.00 87.75 217 ARG A O 1
ATOM 1662 N N . ARG A 1 218 ? -6.760 -5.392 -4.604 1.00 90.56 218 ARG A N 1
ATOM 1663 C CA . ARG A 1 218 ? -6.126 -4.264 -3.911 1.00 90.56 218 ARG A CA 1
ATOM 1664 C C . ARG A 1 218 ? -6.624 -4.157 -2.478 1.00 90.56 218 ARG A C 1
ATOM 1666 O O . ARG A 1 218 ? -7.814 -4.339 -2.233 1.00 90.56 218 ARG A O 1
ATOM 1673 N N . LEU A 1 219 ? -5.749 -3.821 -1.536 1.00 94.19 219 LEU A N 1
ATOM 1674 C CA . LEU A 1 219 ? -6.135 -3.668 -0.131 1.00 94.19 219 LEU A CA 1
ATOM 1675 C C . LEU A 1 219 ? -7.281 -2.656 0.053 1.00 94.19 219 LEU A C 1
ATOM 1677 O O . LEU A 1 219 ? -8.184 -2.911 0.842 1.00 94.19 219 LEU A O 1
ATOM 1681 N N . SER A 1 220 ? -7.317 -1.580 -0.737 1.00 90.75 220 SER A N 1
ATOM 1682 C CA . SER A 1 220 ? -8.407 -0.587 -0.723 1.00 90.75 220 SER A CA 1
ATOM 1683 C C . SER A 1 220 ? -9.794 -1.153 -1.070 1.00 90.75 220 SER A C 1
ATOM 1685 O O . SER A 1 220 ? -10.818 -0.556 -0.744 1.00 90.75 220 SER A O 1
ATOM 1687 N N . GLU A 1 221 ? -9.868 -2.317 -1.715 1.00 91.94 221 GLU A N 1
ATOM 1688 C CA . GLU A 1 221 ? -11.131 -2.970 -2.080 1.00 91.94 221 GLU A CA 1
ATOM 1689 C C . GLU A 1 221 ? -11.613 -3.962 -1.017 1.00 91.94 221 GLU A C 1
ATOM 1691 O O . GLU A 1 221 ? -12.774 -4.380 -1.035 1.00 91.94 221 GLU A O 1
ATOM 1696 N N . TYR A 1 222 ? -10.736 -4.344 -0.086 1.00 94.19 222 TYR A N 1
ATOM 1697 C CA . TYR A 1 222 ? -10.979 -5.428 0.859 1.00 94.19 222 TYR A CA 1
ATOM 1698 C C . TYR A 1 222 ? -12.203 -5.184 1.748 1.00 94.19 222 TYR A C 1
ATOM 1700 O O . TYR A 1 222 ? -13.035 -6.080 1.906 1.00 94.19 222 TYR A O 1
ATOM 1708 N N . ALA A 1 223 ? -12.359 -3.973 2.289 1.00 92.50 223 ALA A N 1
ATOM 1709 C CA . ALA A 1 223 ? -13.476 -3.650 3.177 1.00 92.50 223 ALA A CA 1
ATOM 1710 C C . ALA A 1 223 ? -14.843 -3.874 2.499 1.00 92.50 223 ALA A C 1
ATOM 1712 O O . ALA A 1 223 ? -15.809 -4.288 3.139 1.00 92.50 223 ALA A O 1
ATOM 1713 N N . ARG A 1 224 ? -14.917 -3.662 1.176 1.00 91.94 224 ARG A N 1
ATOM 1714 C CA . ARG A 1 224 ? -16.128 -3.853 0.356 1.00 91.94 224 ARG A CA 1
ATOM 1715 C C . ARG A 1 224 ? -16.264 -5.276 -0.192 1.00 91.94 224 ARG A C 1
ATOM 1717 O O . ARG A 1 224 ? -17.287 -5.610 -0.796 1.00 91.94 224 ARG A O 1
ATOM 1724 N N . ALA A 1 225 ? -15.246 -6.117 -0.024 1.00 90.75 225 ALA A N 1
ATOM 1725 C CA . ALA A 1 225 ? -15.223 -7.448 -0.599 1.00 90.75 225 ALA A CA 1
ATOM 1726 C C . ALA A 1 225 ? -16.280 -8.350 0.049 1.00 90.75 225 ALA A C 1
ATOM 1728 O O . ALA A 1 225 ? -16.346 -8.521 1.272 1.00 90.75 225 ALA A O 1
ATOM 1729 N N . LYS A 1 226 ? -17.096 -8.975 -0.805 1.00 88.00 226 LYS A N 1
ATOM 1730 C CA . LYS A 1 226 ? -18.097 -9.949 -0.374 1.00 88.00 226 LYS A CA 1
ATOM 1731 C C . LYS A 1 226 ? -17.402 -11.156 0.248 1.00 88.00 226 LYS A C 1
ATOM 1733 O O . LYS A 1 226 ? -16.606 -11.824 -0.406 1.00 88.00 226 LYS A O 1
ATOM 1738 N N . GLN A 1 227 ? -17.764 -11.454 1.488 1.00 86.81 227 GLN A N 1
ATOM 1739 C CA . GLN A 1 227 ? -17.361 -12.682 2.158 1.00 86.81 227 GLN A CA 1
ATOM 1740 C C . GLN A 1 227 ? -18.268 -13.821 1.683 1.00 86.81 227 GLN A C 1
ATOM 1742 O O . GLN A 1 227 ? -19.490 -13.659 1.615 1.00 86.81 227 GLN A O 1
ATOM 1747 N N . GLU A 1 228 ? -17.695 -14.966 1.314 1.00 74.94 228 GLU A N 1
ATOM 1748 C CA . GLU A 1 228 ? -18.487 -16.121 0.890 1.00 74.94 228 GLU A CA 1
ATOM 1749 C C . GLU A 1 228 ? -19.336 -16.635 2.062 1.00 74.94 228 GLU A C 1
ATOM 1751 O O . GLU A 1 228 ? -18.847 -17.236 3.017 1.00 74.94 228 GLU A O 1
ATOM 1756 N N . GLY A 1 229 ? -20.643 -16.386 1.990 1.00 58.22 229 GLY A N 1
ATOM 1757 C CA . GLY A 1 229 ? -21.611 -16.847 2.974 1.00 58.22 229 GLY A CA 1
ATOM 1758 C C . GLY A 1 229 ? -21.914 -18.329 2.803 1.00 58.22 229 GLY A C 1
ATOM 1759 O O . GLY A 1 229 ? -22.933 -18.678 2.215 1.00 58.22 229 GLY A O 1
ATOM 1760 N N . LYS A 1 230 ? -21.065 -19.212 3.331 1.00 47.31 230 LYS A N 1
ATOM 1761 C CA . LYS A 1 230 ? -21.465 -20.588 3.656 1.00 47.31 230 LYS A CA 1
ATOM 1762 C C . LYS A 1 230 ? -20.847 -21.023 4.972 1.00 47.31 230 LYS A C 1
ATOM 1764 O O . LYS A 1 230 ? -19.807 -21.673 5.016 1.00 47.31 230 LYS A O 1
ATOM 1769 N N . SER A 1 231 ? -21.575 -20.754 6.050 1.00 47.16 231 SER A N 1
ATOM 1770 C CA . SER A 1 231 ? -21.518 -21.597 7.235 1.00 47.16 231 SER A CA 1
ATOM 1771 C C . SER A 1 231 ? -22.140 -22.963 6.907 1.00 47.16 231 SER A C 1
ATOM 1773 O O . SER A 1 231 ? -23.204 -23.325 7.398 1.00 47.16 231 SER A O 1
ATOM 1775 N N . GLU A 1 232 ? -21.472 -23.782 6.091 1.00 43.75 232 GLU A N 1
ATOM 1776 C CA . GLU A 1 232 ? -21.641 -25.219 6.290 1.00 43.75 232 GLU A CA 1
ATOM 1777 C C . GLU A 1 232 ? -20.882 -25.558 7.570 1.00 43.75 232 GLU A C 1
ATOM 1779 O O . GLU A 1 232 ? -19.700 -25.891 7.574 1.00 43.75 232 GLU A O 1
ATOM 1784 N N . THR A 1 233 ? -21.586 -25.413 8.692 1.00 47.66 233 THR A N 1
ATOM 1785 C CA . THR A 1 233 ? -21.221 -25.905 10.020 1.00 47.66 233 THR A CA 1
ATOM 1786 C C . THR A 1 233 ? -21.157 -27.434 10.009 1.00 47.66 233 THR A C 1
ATOM 1788 O O . THR A 1 233 ? -21.871 -28.118 10.735 1.00 47.66 233 THR A O 1
ATOM 1791 N N . LYS A 1 234 ? -20.291 -28.019 9.183 1.00 45.97 234 LYS A N 1
ATOM 1792 C CA . LYS A 1 234 ? -20.002 -29.449 9.209 1.00 45.97 234 LYS A CA 1
ATOM 1793 C C . LYS A 1 234 ? -18.656 -29.666 9.886 1.00 45.97 234 LYS A C 1
ATOM 1795 O O . LYS A 1 234 ? -17.601 -29.508 9.296 1.00 45.97 234 LYS A O 1
ATOM 1800 N N . PHE A 1 235 ? -18.755 -30.043 11.161 1.00 50.03 235 PHE A N 1
ATOM 1801 C CA . PHE A 1 235 ? -17.741 -30.787 11.913 1.00 50.03 235 PHE A CA 1
ATOM 1802 C C . PHE A 1 235 ? -16.361 -30.114 12.108 1.00 50.03 235 PHE A C 1
ATOM 1804 O O . PHE A 1 235 ? -15.331 -30.768 12.009 1.00 50.03 235 PHE A O 1
ATOM 1811 N N . TRP A 1 236 ? -16.314 -28.826 12.469 1.00 53.06 236 TRP A N 1
ATOM 1812 C CA . TRP A 1 236 ? -15.058 -28.182 12.906 1.00 53.06 236 TRP A CA 1
ATOM 1813 C C . TRP A 1 236 ? -14.790 -28.356 14.417 1.00 53.06 236 TRP A C 1
ATOM 1815 O O . TRP A 1 236 ? -15.763 -28.353 15.192 1.00 53.06 236 TRP A O 1
ATOM 1825 N N . PRO A 1 237 ? -13.516 -28.453 14.862 1.00 56.88 237 PRO A N 1
ATOM 1826 C CA . PRO A 1 237 ? -13.123 -28.415 16.275 1.00 56.88 237 PRO A CA 1
ATOM 1827 C C . PRO A 1 237 ? -13.558 -27.109 16.979 1.00 56.88 237 PRO A C 1
ATOM 1829 O O . PRO A 1 237 ? -13.644 -26.069 16.324 1.00 56.88 237 PRO A O 1
ATOM 1832 N N . PRO A 1 238 ? -13.803 -27.106 18.307 1.00 63.09 238 PRO A N 1
ATOM 1833 C CA . PRO A 1 238 ? -14.346 -25.944 19.028 1.00 63.09 238 PRO A CA 1
ATOM 1834 C C . PRO A 1 238 ? -13.534 -24.647 18.887 1.00 63.09 238 PRO A C 1
ATOM 1836 O O . PRO A 1 238 ? -14.120 -23.574 18.777 1.00 63.09 238 PRO A O 1
ATOM 1839 N N . VAL A 1 239 ? -12.201 -24.742 18.849 1.00 60.34 239 VAL A N 1
ATOM 1840 C CA . VAL A 1 239 ? -11.296 -23.582 18.731 1.00 60.34 239 VAL A CA 1
ATOM 1841 C C . VAL A 1 239 ? -11.476 -22.872 17.387 1.00 60.34 239 VAL A C 1
ATOM 1843 O O . VAL A 1 239 ? -11.599 -21.649 17.348 1.00 60.34 239 VAL A O 1
ATOM 1846 N N . GLN A 1 240 ? -11.602 -23.639 16.303 1.00 57.03 240 GLN A N 1
ATOM 1847 C CA . GLN A 1 240 ? -11.763 -23.103 14.953 1.00 57.03 240 GLN A CA 1
ATOM 1848 C C . GLN A 1 240 ? -13.121 -22.411 14.777 1.00 57.03 240 GLN A C 1
ATOM 1850 O O . GLN A 1 240 ? -13.204 -21.359 14.165 1.00 57.03 240 GLN A O 1
ATOM 1855 N N . ARG A 1 241 ? -14.179 -22.895 15.447 1.00 57.84 241 ARG A N 1
ATOM 1856 C CA . ARG A 1 241 ? -15.500 -22.230 15.445 1.00 57.84 241 ARG A CA 1
ATOM 1857 C C . ARG A 1 241 ? -15.490 -20.850 16.096 1.00 57.84 241 ARG A C 1
ATOM 1859 O O . ARG A 1 241 ? -16.239 -19.975 15.677 1.00 57.84 241 ARG A O 1
ATOM 1866 N N . VAL A 1 242 ? -14.701 -20.674 17.156 1.00 59.78 242 VAL A N 1
ATOM 1867 C CA . VAL A 1 242 ? -14.561 -19.372 17.824 1.00 59.78 242 VAL A CA 1
ATOM 1868 C C . VAL A 1 242 ? -13.710 -18.440 16.969 1.00 59.78 242 VAL A C 1
ATOM 1870 O O . VAL A 1 242 ? -14.015 -17.255 16.881 1.00 59.78 242 VAL A O 1
ATOM 1873 N N . GLN A 1 243 ? -12.678 -18.968 16.313 1.00 56.88 243 GLN A N 1
ATOM 1874 C CA . GLN A 1 243 ? -11.860 -18.208 15.373 1.00 56.88 243 GLN A CA 1
ATOM 1875 C C . GLN A 1 243 ? -12.677 -17.773 14.145 1.00 56.88 243 GLN A C 1
ATOM 1877 O O . GLN A 1 243 ? -12.622 -16.607 13.764 1.00 56.88 243 GLN A O 1
ATOM 1882 N N . ASP A 1 244 ? -13.506 -18.634 13.573 1.00 63.19 244 ASP A N 1
ATOM 1883 C CA . ASP A 1 244 ? -14.283 -18.336 12.362 1.00 63.19 244 ASP A CA 1
ATOM 1884 C C . ASP A 1 244 ? -15.541 -17.491 12.626 1.00 63.19 244 ASP A C 1
ATOM 1886 O O . ASP A 1 244 ? -16.345 -17.262 11.721 1.00 63.19 244 ASP A O 1
ATOM 1890 N N . GLN A 1 245 ? -15.723 -16.984 13.853 1.00 75.00 245 GLN A N 1
ATOM 1891 C CA . GLN A 1 245 ? -16.708 -15.934 14.107 1.00 75.00 245 GLN A CA 1
ATOM 1892 C C . GLN A 1 245 ? -16.387 -14.726 13.214 1.00 75.00 245 GLN A C 1
ATOM 1894 O O . GLN A 1 245 ? -15.255 -14.243 13.281 1.00 75.00 245 GLN A O 1
ATOM 1899 N N . PRO A 1 246 ? -17.350 -14.192 12.436 1.00 79.50 246 PRO A N 1
ATOM 1900 C CA . PRO A 1 246 ? -17.078 -13.177 11.417 1.00 79.50 246 PRO A CA 1
ATOM 1901 C C . PRO A 1 246 ? -16.252 -11.993 11.925 1.00 79.50 246 PRO A C 1
ATOM 1903 O O . PRO A 1 246 ? -15.230 -11.671 11.334 1.00 79.50 246 PRO A O 1
ATOM 1906 N N . LYS A 1 247 ? -16.613 -11.422 13.085 1.00 81.44 247 LYS A N 1
ATOM 1907 C CA . LYS A 1 247 ? -15.859 -10.318 13.704 1.00 81.44 247 LYS A CA 1
ATOM 1908 C C . LYS A 1 247 ? -14.407 -10.692 14.028 1.00 81.44 247 LYS A C 1
ATOM 1910 O O . LYS A 1 247 ? -13.486 -9.941 13.729 1.00 81.44 247 LYS A O 1
ATOM 1915 N N . LYS A 1 248 ? -14.180 -11.879 14.599 1.00 84.81 248 LYS A N 1
ATOM 1916 C CA . LYS A 1 248 ? -12.832 -12.348 14.961 1.00 84.81 248 LYS A CA 1
ATOM 1917 C C . LYS A 1 248 ? -12.002 -12.715 13.736 1.00 84.81 248 LYS A C 1
ATOM 1919 O O . LYS A 1 248 ? -10.796 -12.495 13.741 1.00 84.81 248 LYS A O 1
ATOM 1924 N N . ALA A 1 249 ? -12.622 -13.288 12.707 1.00 87.56 249 ALA A N 1
ATOM 1925 C CA . ALA A 1 249 ? -11.968 -13.580 11.437 1.00 87.56 249 ALA A CA 1
ATOM 1926 C C . ALA A 1 249 ? -11.559 -12.282 10.722 1.00 87.56 249 ALA A C 1
ATOM 1928 O O . ALA A 1 249 ? -10.407 -12.145 10.315 1.00 87.56 249 ALA A O 1
ATOM 1929 N N . ARG A 1 250 ? -12.459 -11.292 10.694 1.00 91.56 250 ARG A N 1
ATOM 1930 C CA . ARG A 1 250 ? -12.209 -9.950 10.164 1.00 91.56 250 ARG A CA 1
ATOM 1931 C C . ARG A 1 250 ? -11.046 -9.260 10.878 1.00 91.56 250 ARG A C 1
ATOM 1933 O O . ARG A 1 250 ? -10.107 -8.822 10.221 1.00 91.56 250 ARG A O 1
ATOM 1940 N N . ALA A 1 251 ? -11.059 -9.237 12.212 1.00 91.50 251 ALA A N 1
ATOM 1941 C CA . ALA A 1 251 ? -9.976 -8.673 13.019 1.00 91.50 251 ALA A CA 1
ATOM 1942 C C . ALA A 1 251 ? -8.628 -9.383 12.784 1.00 91.50 251 ALA A C 1
ATOM 1944 O O . ALA A 1 251 ? -7.595 -8.722 12.686 1.00 91.50 251 ALA A O 1
ATOM 1945 N N . ARG A 1 252 ? -8.619 -10.719 12.632 1.00 89.50 252 ARG A N 1
ATOM 1946 C CA . ARG A 1 252 ? -7.397 -11.466 12.275 1.00 89.50 252 ARG A CA 1
ATOM 1947 C C . ARG A 1 252 ? -6.867 -11.083 10.901 1.00 89.50 252 ARG A C 1
ATOM 1949 O O . ARG A 1 252 ? -5.666 -10.868 10.771 1.00 89.50 252 ARG A O 1
ATOM 1956 N N . TYR A 1 253 ? -7.738 -10.977 9.898 1.00 93.94 253 TYR A N 1
ATOM 1957 C CA . TYR A 1 253 ? -7.324 -10.527 8.572 1.00 93.94 253 TYR A CA 1
ATOM 1958 C C . TYR A 1 253 ? -6.717 -9.127 8.651 1.00 93.94 253 TYR A C 1
ATOM 1960 O O . TYR A 1 253 ? -5.618 -8.918 8.144 1.00 93.94 253 TYR A O 1
ATOM 1968 N N . VAL A 1 254 ? -7.407 -8.182 9.303 1.00 94.38 254 VAL A N 1
ATOM 1969 C CA . VAL A 1 254 ? -6.937 -6.794 9.436 1.00 94.38 254 VAL A CA 1
ATOM 1970 C C . VAL A 1 254 ? -5.565 -6.768 10.100 1.00 94.38 254 VAL A C 1
ATOM 1972 O O . VAL A 1 254 ? -4.651 -6.181 9.535 1.00 94.38 254 VAL A O 1
ATOM 1975 N N . ARG A 1 255 ? -5.376 -7.489 11.212 1.00 90.38 255 ARG A N 1
ATOM 1976 C CA . ARG A 1 255 ? -4.074 -7.620 11.886 1.00 90.38 255 ARG A CA 1
ATOM 1977 C C . ARG A 1 255 ? -2.988 -8.147 10.948 1.00 90.38 255 ARG A C 1
ATOM 1979 O O . ARG A 1 255 ? -1.917 -7.557 10.830 1.00 90.38 255 ARG A O 1
ATOM 1986 N N . ARG A 1 256 ? -3.291 -9.217 10.212 1.00 88.44 256 ARG A N 1
ATOM 1987 C CA . ARG A 1 256 ? -2.338 -9.847 9.298 1.00 88.44 256 ARG A CA 1
ATOM 1988 C C . ARG A 1 256 ? -1.987 -8.969 8.094 1.00 88.44 256 ARG A C 1
ATOM 1990 O O . ARG A 1 256 ? -0.851 -9.013 7.618 1.00 88.44 256 ARG A O 1
ATOM 1997 N N . ALA A 1 257 ? -2.942 -8.188 7.596 1.00 92.19 257 ALA A N 1
ATOM 1998 C CA . ALA A 1 257 ? -2.718 -7.197 6.551 1.00 92.19 257 ALA A CA 1
ATOM 1999 C C . ALA A 1 257 ? -1.863 -6.034 7.074 1.00 92.19 257 ALA A C 1
ATOM 2001 O O . ALA A 1 257 ? -0.897 -5.657 6.414 1.00 92.19 257 ALA A O 1
ATOM 2002 N N . PHE A 1 258 ? -2.168 -5.537 8.276 1.00 87.94 258 PHE A N 1
ATOM 2003 C CA . PHE A 1 258 ? -1.440 -4.472 8.969 1.00 87.94 258 PHE A CA 1
ATOM 2004 C C . PHE A 1 258 ? 0.059 -4.794 9.062 1.00 87.94 258 PHE A C 1
ATOM 2006 O O . PHE A 1 258 ? 0.897 -4.040 8.567 1.00 87.94 258 PHE A O 1
ATOM 2013 N N . GLU A 1 259 ? 0.394 -5.975 9.595 1.00 84.75 259 GLU A N 1
ATOM 2014 C CA . GLU A 1 259 ? 1.774 -6.468 9.704 1.00 84.75 259 GLU A CA 1
ATOM 2015 C C . GLU A 1 259 ? 2.493 -6.525 8.351 1.00 84.75 259 GLU A C 1
ATOM 2017 O O . GLU A 1 259 ? 3.669 -6.178 8.240 1.00 84.75 259 GLU A O 1
ATOM 2022 N N . GLN A 1 260 ? 1.822 -7.015 7.307 1.00 88.38 260 GLN A N 1
ATOM 2023 C CA . GLN A 1 260 ? 2.471 -7.239 6.018 1.00 88.38 260 GLN A CA 1
ATOM 2024 C C . GLN A 1 260 ? 2.639 -5.969 5.190 1.00 88.38 260 GLN A C 1
ATOM 2026 O O . GLN A 1 260 ? 3.648 -5.845 4.495 1.00 88.38 260 GLN A O 1
ATOM 2031 N N . CYS A 1 261 ? 1.718 -5.008 5.303 1.00 91.94 261 CYS A N 1
ATOM 2032 C CA . CYS A 1 261 ? 1.891 -3.688 4.697 1.00 91.94 261 CYS A CA 1
ATOM 2033 C C . CYS A 1 261 ? 3.156 -3.022 5.245 1.00 91.94 261 CYS A C 1
ATOM 2035 O O . CYS A 1 261 ? 4.013 -2.575 4.476 1.00 91.94 261 CYS A O 1
ATOM 2037 N N . LEU A 1 262 ? 3.320 -3.054 6.571 1.00 87.12 262 LEU A N 1
ATOM 2038 C CA . LEU A 1 262 ? 4.514 -2.542 7.233 1.00 87.12 262 LEU A CA 1
ATOM 2039 C C . LEU A 1 262 ? 5.775 -3.285 6.784 1.00 87.12 262 LEU A C 1
ATOM 2041 O O . LEU A 1 262 ? 6.748 -2.638 6.411 1.00 87.12 262 LEU A O 1
ATOM 2045 N N . LYS A 1 263 ? 5.749 -4.626 6.724 1.00 85.12 263 LYS A N 1
ATOM 2046 C CA . LYS A 1 263 ? 6.879 -5.433 6.220 1.00 85.12 263 LYS A CA 1
ATOM 2047 C C . LYS A 1 263 ? 7.288 -5.060 4.790 1.00 85.12 263 LYS A C 1
ATOM 2049 O O . LYS A 1 263 ? 8.479 -5.077 4.488 1.00 85.12 263 LYS A O 1
ATOM 2054 N N . GLY A 1 264 ? 6.338 -4.718 3.918 1.00 88.81 264 GLY A N 1
ATOM 2055 C CA . GLY A 1 264 ? 6.615 -4.278 2.546 1.00 88.81 264 GLY A CA 1
ATOM 2056 C C . GLY A 1 264 ? 7.377 -2.956 2.483 1.00 88.81 264 GLY A C 1
ATOM 2057 O O . GLY A 1 264 ? 8.407 -2.867 1.813 1.00 88.81 264 GLY A O 1
ATOM 2058 N N . VAL A 1 265 ? 6.914 -1.946 3.222 1.00 90.06 265 VAL A N 1
ATOM 2059 C CA . VAL A 1 265 ? 7.580 -0.630 3.274 1.00 90.06 265 VAL A CA 1
ATOM 2060 C C . VAL A 1 265 ? 8.923 -0.7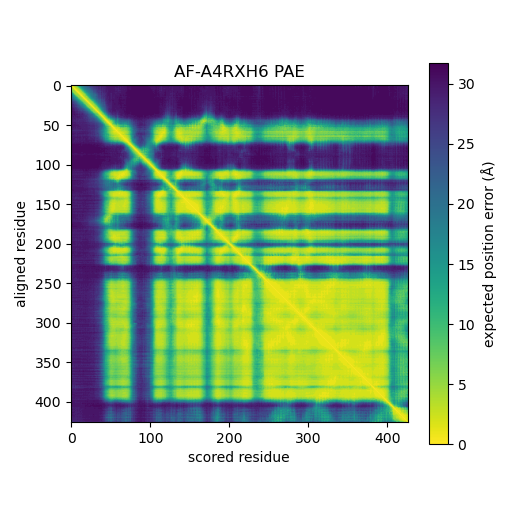16 3.985 1.00 90.06 265 VAL A C 1
ATOM 2062 O O . VAL A 1 265 ? 9.921 -0.201 3.485 1.00 90.06 265 VAL A O 1
ATOM 2065 N N . TRP A 1 266 ? 8.969 -1.462 5.086 1.00 85.94 266 TRP A N 1
ATOM 2066 C CA . TRP A 1 266 ? 10.184 -1.796 5.820 1.00 85.94 266 TRP A CA 1
ATOM 2067 C C . TRP A 1 266 ? 11.272 -2.359 4.897 1.00 85.94 266 TRP A C 1
ATOM 2069 O O . TRP A 1 266 ? 12.400 -1.863 4.842 1.00 85.94 266 TRP A O 1
ATOM 2079 N N . TYR A 1 267 ? 10.907 -3.374 4.114 1.00 86.25 267 TYR A N 1
ATOM 2080 C CA . TYR A 1 267 ? 11.797 -4.028 3.164 1.00 86.25 267 TYR A CA 1
ATOM 2081 C C . TYR A 1 267 ? 12.355 -3.063 2.109 1.00 86.25 267 TYR A C 1
ATOM 2083 O O . TYR A 1 267 ? 13.537 -3.161 1.761 1.00 86.25 267 TYR A O 1
ATOM 2091 N N . ALA A 1 268 ? 11.529 -2.132 1.618 1.00 88.56 268 ALA A N 1
ATOM 2092 C CA . ALA A 1 268 ? 11.955 -1.114 0.663 1.00 88.56 268 ALA A CA 1
ATOM 2093 C C . ALA A 1 268 ? 12.941 -0.119 1.295 1.00 88.56 268 ALA A C 1
ATOM 2095 O O . ALA A 1 268 ? 14.027 0.107 0.749 1.00 88.56 268 ALA A O 1
ATOM 2096 N N . HIS A 1 269 ? 12.620 0.398 2.486 1.00 86.00 269 HIS A N 1
ATOM 2097 C CA . HIS A 1 269 ? 13.462 1.358 3.207 1.00 86.00 269 HIS A CA 1
ATOM 2098 C C . HIS A 1 269 ? 14.841 0.779 3.534 1.00 86.00 269 HIS A C 1
ATOM 2100 O O . HIS A 1 269 ? 15.846 1.457 3.317 1.00 86.00 269 HIS A O 1
ATOM 2106 N N . GLN A 1 270 ? 14.913 -0.491 3.954 1.00 82.00 270 GLN A N 1
ATOM 2107 C CA . GLN A 1 270 ? 16.181 -1.199 4.202 1.00 82.00 270 GLN A CA 1
ATOM 2108 C C . GLN A 1 270 ? 17.093 -1.275 2.973 1.00 82.00 270 GLN A C 1
ATOM 2110 O O . GLN A 1 270 ? 18.312 -1.345 3.111 1.00 82.00 270 GLN A O 1
ATOM 2115 N N . ARG A 1 271 ? 16.515 -1.263 1.769 1.00 86.50 271 ARG A N 1
ATOM 2116 C CA . ARG A 1 271 ? 17.251 -1.310 0.496 1.00 86.50 271 ARG A CA 1
ATOM 2117 C C . ARG A 1 271 ? 17.457 0.073 -0.112 1.00 86.50 271 ARG A C 1
ATOM 2119 O O . ARG A 1 271 ? 17.818 0.200 -1.280 1.00 86.50 271 ARG A O 1
ATOM 2126 N N . GLY A 1 272 ? 17.250 1.122 0.683 1.00 84.06 272 GLY A N 1
ATOM 2127 C CA . GLY A 1 272 ? 17.479 2.497 0.264 1.00 84.06 272 GLY A CA 1
ATOM 2128 C C . GLY A 1 272 ? 16.439 3.015 -0.730 1.00 84.06 272 GLY A C 1
ATOM 2129 O O . GLY A 1 272 ? 16.731 3.970 -1.449 1.00 84.06 272 GLY A O 1
ATOM 2130 N N . VAL A 1 273 ? 15.243 2.417 -0.771 1.00 88.81 273 VAL A N 1
ATOM 2131 C CA . VAL A 1 273 ? 14.135 2.827 -1.643 1.00 88.81 273 VAL A CA 1
ATOM 2132 C C . VAL A 1 273 ? 12.981 3.346 -0.791 1.00 88.81 273 VAL A C 1
ATOM 2134 O O . VAL A 1 273 ? 12.458 2.613 0.040 1.00 88.81 273 VAL A O 1
ATOM 2137 N N . ALA A 1 274 ? 12.563 4.588 -1.019 1.00 87.75 274 ALA A N 1
ATOM 2138 C CA . ALA A 1 274 ? 11.284 5.108 -0.541 1.00 87.75 274 ALA A CA 1
ATOM 2139 C C . ALA A 1 274 ? 10.247 5.006 -1.669 1.00 87.75 274 ALA A C 1
ATOM 2141 O O . ALA A 1 274 ? 10.568 5.258 -2.831 1.00 87.75 274 ALA A O 1
ATOM 2142 N N . HIS A 1 275 ? 9.016 4.618 -1.350 1.00 91.62 275 HIS A N 1
ATOM 2143 C CA . HIS A 1 275 ? 7.968 4.355 -2.334 1.00 91.62 275 HIS A CA 1
ATOM 2144 C C . HIS A 1 275 ? 7.394 5.646 -2.936 1.00 91.62 275 HIS A C 1
ATOM 2146 O O . HIS A 1 275 ? 7.115 5.690 -4.132 1.00 91.62 275 HIS A O 1
ATOM 2152 N N . GLY A 1 276 ? 7.211 6.692 -2.125 1.00 88.25 276 GLY A N 1
ATOM 2153 C CA . GLY A 1 276 ? 6.843 8.048 -2.549 1.00 88.25 276 GLY A CA 1
ATOM 2154 C C . GLY A 1 276 ? 5.381 8.254 -2.962 1.00 88.25 276 GLY A C 1
ATOM 2155 O O . GLY A 1 276 ? 5.005 9.367 -3.314 1.00 88.25 276 GLY A O 1
ATOM 2156 N N . ALA A 1 277 ? 4.557 7.205 -2.936 1.00 90.25 277 ALA A N 1
ATOM 2157 C CA . ALA A 1 277 ? 3.161 7.234 -3.393 1.00 90.25 277 ALA A CA 1
ATOM 2158 C C . ALA A 1 277 ? 2.354 6.048 -2.832 1.00 90.25 277 ALA A C 1
ATOM 2160 O O . ALA A 1 277 ? 1.738 5.303 -3.587 1.00 90.25 277 ALA A O 1
ATOM 2161 N N . LEU A 1 278 ? 2.450 5.795 -1.525 1.00 91.12 278 LEU A N 1
ATOM 2162 C CA . LEU A 1 278 ? 1.719 4.695 -0.888 1.00 91.12 278 LEU A CA 1
ATOM 2163 C C . LEU A 1 278 ? 0.233 5.029 -0.749 1.00 91.12 278 LEU A C 1
ATOM 2165 O O . LEU A 1 278 ? -0.122 6.103 -0.270 1.00 91.12 278 LEU A O 1
ATOM 2169 N N . ASP A 1 279 ? -0.619 4.072 -1.099 1.00 92.31 279 ASP A N 1
ATOM 2170 C CA . ASP A 1 279 ? -2.053 4.094 -0.824 1.00 92.31 279 ASP A CA 1
ATOM 2171 C C . ASP A 1 279 ? -2.588 2.649 -0.721 1.00 92.31 279 ASP A C 1
ATOM 2173 O O . ASP A 1 279 ? -1.849 1.680 -0.901 1.00 92.31 279 ASP A O 1
ATOM 2177 N N . GLY A 1 280 ? -3.879 2.456 -0.434 1.00 89.50 280 GLY A N 1
ATOM 2178 C CA . GLY A 1 280 ? -4.450 1.105 -0.343 1.00 89.50 280 GLY A CA 1
ATOM 2179 C C . GLY A 1 280 ? -4.413 0.317 -1.667 1.00 89.50 280 GLY A C 1
ATOM 2180 O O . GLY A 1 280 ? -4.621 -0.895 -1.672 1.00 89.50 280 GLY A O 1
ATOM 2181 N N . SER A 1 281 ? -4.149 0.969 -2.802 1.00 89.69 281 SER A N 1
ATOM 2182 C CA . SER A 1 281 ? -4.024 0.344 -4.121 1.00 89.69 281 SER A CA 1
ATOM 2183 C C . SER A 1 281 ? -2.620 -0.199 -4.414 1.00 89.69 281 SER A C 1
ATOM 2185 O O . SER A 1 281 ? -2.488 -1.074 -5.274 1.00 89.69 281 SER A O 1
ATOM 2187 N N . THR A 1 282 ? -1.589 0.254 -3.690 1.00 92.88 282 THR A N 1
ATOM 2188 C CA . THR A 1 282 ? -0.203 -0.228 -3.844 1.00 92.88 282 THR A CA 1
ATOM 2189 C C . THR A 1 282 ? 0.061 -1.556 -3.135 1.00 92.88 282 THR A C 1
ATOM 2191 O O . THR A 1 282 ? 1.133 -2.137 -3.295 1.00 92.88 282 THR A O 1
ATOM 2194 N N . PHE A 1 283 ? -0.916 -2.087 -2.398 1.00 93.94 283 PHE A N 1
ATOM 2195 C CA . PHE A 1 283 ? -0.835 -3.381 -1.724 1.00 93.94 283 PHE A CA 1
ATOM 2196 C C . PHE A 1 283 ? -1.738 -4.412 -2.408 1.00 93.94 283 PHE A C 1
ATOM 2198 O O . PHE A 1 283 ? -2.965 -4.291 -2.395 1.00 93.94 283 PHE A O 1
ATOM 2205 N N . LEU A 1 284 ? -1.130 -5.454 -2.978 1.00 91.25 284 LEU A N 1
ATOM 2206 C CA . LEU A 1 284 ? -1.844 -6.602 -3.534 1.00 91.25 284 LEU A CA 1
ATOM 2207 C C . LEU A 1 284 ? -2.095 -7.655 -2.458 1.00 91.25 284 LEU A C 1
ATOM 2209 O O . LEU A 1 284 ? -1.163 -8.078 -1.777 1.00 91.25 284 LEU A O 1
ATOM 2213 N N . CYS A 1 285 ? -3.335 -8.125 -2.355 1.00 91.62 285 CYS A N 1
ATOM 2214 C CA . CYS A 1 285 ? -3.752 -9.172 -1.428 1.00 91.62 285 CYS A CA 1
ATOM 2215 C C . CYS A 1 285 ? -4.015 -10.487 -2.170 1.00 91.62 285 CYS A C 1
ATOM 2217 O O . CYS A 1 285 ? -4.829 -10.561 -3.086 1.00 91.62 285 CYS A O 1
ATOM 2219 N N . SER A 1 286 ? -3.410 -11.578 -1.712 1.00 87.56 286 SER A N 1
ATOM 2220 C CA . SER A 1 286 ? -3.669 -12.919 -2.272 1.00 87.56 286 SER A CA 1
ATOM 2221 C C . SER A 1 286 ? -5.107 -13.421 -2.046 1.00 87.56 286 SER A C 1
ATOM 2223 O O . SER A 1 286 ? -5.629 -14.214 -2.832 1.00 87.56 286 SER A O 1
ATOM 2225 N N . THR A 1 287 ? -5.802 -12.946 -1.011 1.00 89.00 287 THR A N 1
ATOM 2226 C CA . THR A 1 287 ? -7.185 -13.315 -0.664 1.00 89.00 287 THR A CA 1
ATOM 2227 C C . THR A 1 287 ? -7.904 -12.139 -0.015 1.00 89.00 287 THR A C 1
ATOM 2229 O O . THR A 1 287 ? -7.251 -11.299 0.581 1.00 89.00 287 THR A O 1
ATOM 2232 N N . PHE A 1 288 ? -9.235 -12.093 -0.115 1.00 92.38 288 PHE A N 1
ATOM 2233 C CA . PHE A 1 288 ? -10.097 -11.193 0.670 1.00 92.38 288 PHE A CA 1
ATOM 2234 C C . PHE A 1 288 ? -10.982 -11.947 1.668 1.00 92.38 288 PHE A C 1
ATOM 2236 O O . PHE A 1 288 ? -11.829 -11.344 2.315 1.00 92.38 288 PHE A O 1
ATOM 2243 N N . LEU A 1 289 ? -10.841 -13.272 1.748 1.00 90.12 289 LEU A N 1
ATOM 2244 C CA . LEU A 1 289 ? -11.658 -14.098 2.628 1.00 90.12 289 LEU A CA 1
ATOM 2245 C C . LEU A 1 289 ? -11.125 -14.023 4.058 1.00 90.12 289 LEU A C 1
ATOM 2247 O O . LEU A 1 289 ? -10.009 -14.478 4.314 1.00 90.12 289 LEU A O 1
ATOM 2251 N N . ASP A 1 290 ? -11.954 -13.541 4.983 1.00 90.62 290 ASP A N 1
ATOM 2252 C CA . ASP A 1 290 ? -11.631 -13.416 6.411 1.00 90.62 290 ASP A CA 1
ATOM 2253 C C . ASP A 1 290 ? -11.185 -14.760 7.015 1.00 90.62 290 ASP A C 1
ATOM 2255 O O . ASP A 1 290 ? -10.276 -14.833 7.840 1.00 90.62 290 ASP A O 1
ATOM 2259 N N . THR A 1 291 ? -11.798 -15.861 6.570 1.00 86.88 291 THR A N 1
ATOM 2260 C CA . THR A 1 291 ? -11.492 -17.228 7.028 1.00 86.88 291 THR A CA 1
ATOM 2261 C C . THR A 1 291 ? -10.128 -17.737 6.568 1.00 86.88 291 THR A C 1
ATOM 2263 O O . T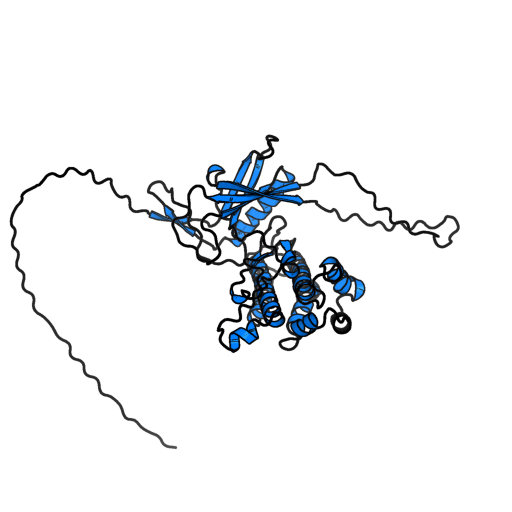HR A 1 291 ? -9.626 -18.711 7.119 1.00 86.88 291 THR A O 1
ATOM 2266 N N . LYS A 1 292 ? -9.512 -17.081 5.579 1.00 87.56 292 LYS A N 1
ATOM 2267 C CA . LYS A 1 292 ? -8.167 -17.389 5.077 1.00 87.56 292 LYS A CA 1
ATOM 2268 C C . LYS A 1 292 ? -7.136 -16.345 5.508 1.00 87.56 292 LYS A C 1
ATOM 2270 O O . LYS A 1 292 ? -6.114 -16.200 4.846 1.00 87.56 292 LYS A O 1
ATOM 2275 N N . ALA A 1 293 ? -7.397 -15.618 6.597 1.00 87.88 293 ALA A N 1
ATOM 2276 C CA . ALA A 1 293 ? -6.482 -14.613 7.133 1.00 87.88 293 ALA A CA 1
ATOM 2277 C C . ALA A 1 293 ? -5.056 -15.153 7.344 1.00 87.88 293 ALA A C 1
ATOM 2279 O O . ALA A 1 293 ? -4.100 -14.464 7.017 1.00 87.88 293 ALA A O 1
ATOM 2280 N N . ASP A 1 294 ? -4.900 -16.390 7.823 1.00 84.75 294 ASP A N 1
ATOM 2281 C CA . ASP A 1 294 ? -3.576 -16.971 8.100 1.00 84.75 294 ASP A CA 1
ATOM 2282 C C . ASP A 1 294 ? -2.766 -17.255 6.820 1.00 84.75 294 ASP A C 1
ATOM 2284 O O . ASP A 1 294 ? -1.535 -17.219 6.840 1.00 84.75 294 ASP A O 1
ATOM 2288 N N . ASP A 1 295 ? -3.457 -17.474 5.697 1.00 85.75 295 ASP A N 1
ATOM 2289 C CA . ASP A 1 295 ? -2.867 -17.661 4.367 1.00 85.75 295 ASP A CA 1
ATOM 2290 C C . ASP A 1 295 ? -2.707 -16.331 3.607 1.00 85.75 295 ASP A C 1
ATOM 2292 O O . ASP A 1 295 ? -2.264 -16.326 2.455 1.00 85.75 295 ASP A O 1
ATOM 2296 N N . LEU A 1 296 ? -3.107 -15.201 4.206 1.00 88.44 296 LEU A N 1
ATOM 2297 C CA . LEU A 1 296 ? -2.987 -13.897 3.573 1.00 88.44 296 LEU A CA 1
ATOM 2298 C C . LEU A 1 296 ? -1.510 -13.582 3.343 1.00 88.44 296 LEU A C 1
ATOM 2300 O O . LEU A 1 296 ? -0.728 -13.476 4.283 1.00 88.44 296 LEU A O 1
ATOM 2304 N N . GLU A 1 297 ? -1.172 -13.360 2.084 1.00 89.19 297 GLU A N 1
ATOM 2305 C CA . GLU A 1 297 ? 0.030 -12.665 1.628 1.00 89.19 297 GLU A CA 1
ATOM 2306 C C . GLU A 1 297 ? -0.352 -11.271 1.108 1.00 89.19 297 GLU A C 1
ATOM 2308 O O . GLU A 1 297 ? -1.275 -11.165 0.286 1.00 89.19 297 GLU A O 1
ATOM 2313 N N . VAL A 1 298 ? 0.363 -10.236 1.561 1.00 91.38 298 VAL A N 1
ATOM 2314 C CA . VAL A 1 298 ? 0.284 -8.862 1.047 1.00 91.38 298 VAL A CA 1
ATOM 2315 C C . VAL A 1 298 ? 1.623 -8.465 0.435 1.00 91.38 298 VAL A C 1
ATOM 2317 O O . VAL A 1 298 ? 2.673 -8.654 1.048 1.00 91.38 298 VAL A O 1
ATOM 2320 N N . ARG A 1 299 ? 1.585 -7.917 -0.781 1.00 92.06 299 ARG A N 1
ATOM 2321 C CA . ARG A 1 299 ? 2.774 -7.526 -1.545 1.00 92.06 299 ARG A CA 1
ATOM 2322 C C . ARG A 1 299 ? 2.681 -6.081 -2.014 1.00 92.06 299 ARG A C 1
ATOM 2324 O O . ARG A 1 299 ? 1.697 -5.704 -2.645 1.00 92.06 299 ARG A O 1
ATOM 2331 N N . LEU A 1 300 ? 3.724 -5.302 -1.743 1.00 93.94 300 LEU A N 1
ATOM 2332 C CA . LEU A 1 300 ? 3.856 -3.922 -2.211 1.00 93.94 300 LEU A CA 1
ATOM 2333 C C . LEU A 1 300 ? 4.252 -3.869 -3.701 1.00 93.94 300 LEU A C 1
ATOM 2335 O O . LEU A 1 300 ? 5.114 -4.633 -4.148 1.00 93.94 300 LEU A O 1
ATOM 2339 N N . ILE A 1 301 ? 3.615 -2.975 -4.462 1.00 91.94 301 ILE A N 1
ATOM 2340 C CA . ILE A 1 301 ? 3.789 -2.766 -5.910 1.00 91.94 301 ILE A CA 1
ATOM 2341 C C . ILE A 1 301 ? 3.788 -1.273 -6.267 1.00 91.94 301 ILE A C 1
ATOM 2343 O O . ILE A 1 301 ? 3.397 -0.460 -5.447 1.00 91.94 301 ILE A O 1
ATOM 2347 N N . ASN A 1 302 ? 4.086 -0.937 -7.531 1.00 90.62 302 ASN A N 1
ATOM 2348 C CA . ASN A 1 302 ? 3.988 0.416 -8.115 1.00 90.62 302 ASN A CA 1
ATOM 2349 C C . ASN A 1 302 ? 5.074 1.408 -7.656 1.00 90.62 302 ASN A C 1
ATOM 2351 O O . ASN A 1 302 ? 4.794 2.561 -7.337 1.00 90.62 302 ASN A O 1
ATOM 2355 N N . PHE A 1 303 ? 6.343 1.011 -7.765 1.00 92.69 303 PHE A N 1
ATOM 2356 C CA . PHE A 1 303 ? 7.500 1.866 -7.454 1.00 92.69 303 PHE A CA 1
ATOM 2357 C C . PHE A 1 303 ? 7.804 2.946 -8.518 1.00 92.69 303 PHE A C 1
ATOM 2359 O O . PHE A 1 303 ? 8.913 3.474 -8.567 1.00 92.69 303 PHE A O 1
ATOM 2366 N N . GLY A 1 304 ? 6.844 3.307 -9.374 1.00 87.81 304 GLY A N 1
ATOM 2367 C CA . GLY A 1 304 ? 7.044 4.308 -10.432 1.00 87.81 304 GLY A CA 1
ATOM 2368 C C . GLY A 1 304 ? 7.287 5.731 -9.916 1.00 87.81 304 GLY A C 1
ATOM 2369 O O . GLY A 1 304 ? 7.889 6.534 -10.619 1.00 87.81 304 GLY A O 1
ATOM 2370 N N . CYS A 1 305 ? 6.867 6.031 -8.684 1.00 88.69 305 CYS A N 1
ATOM 2371 C CA . CYS A 1 305 ? 7.108 7.310 -7.998 1.00 88.69 305 CYS A CA 1
ATOM 2372 C C . CYS A 1 305 ? 8.213 7.217 -6.934 1.00 88.69 305 CYS A C 1
ATOM 2374 O O . CYS A 1 305 ? 8.351 8.108 -6.094 1.00 88.69 305 CYS A O 1
ATOM 2376 N N . SER A 1 306 ? 8.965 6.116 -6.931 1.00 92.38 306 SER A N 1
ATOM 2377 C CA . SER A 1 306 ? 9.957 5.857 -5.897 1.00 92.38 306 SER A CA 1
ATOM 2378 C C . SER A 1 306 ? 11.139 6.817 -5.968 1.00 92.38 306 SER A C 1
ATOM 2380 O O . SER A 1 306 ? 11.494 7.370 -7.010 1.00 92.38 306 SER A O 1
ATOM 2382 N N . THR A 1 307 ? 11.773 7.011 -4.819 1.00 88.19 307 THR A N 1
ATOM 2383 C CA . THR A 1 307 ? 12.967 7.841 -4.673 1.00 88.19 307 THR A CA 1
ATOM 2384 C C . THR A 1 307 ? 13.996 7.126 -3.805 1.00 88.19 307 THR A C 1
ATOM 2386 O O . THR A 1 307 ? 13.738 6.065 -3.229 1.00 88.19 307 THR A O 1
ATOM 2389 N N . LEU A 1 308 ? 15.200 7.691 -3.719 1.00 85.44 308 LEU A N 1
ATOM 2390 C CA . LEU A 1 308 ? 16.170 7.230 -2.734 1.00 85.44 308 LEU A CA 1
ATOM 2391 C C . LEU A 1 308 ? 15.641 7.492 -1.326 1.00 85.44 308 LEU A C 1
ATOM 2393 O O . LEU A 1 308 ? 15.076 8.548 -1.052 1.00 85.44 308 LEU A O 1
ATOM 2397 N N . CYS A 1 309 ? 15.883 6.540 -0.433 1.00 83.31 309 CYS A N 1
ATOM 2398 C CA . CYS A 1 309 ? 15.521 6.655 0.969 1.00 83.31 309 CYS A CA 1
ATOM 2399 C C . CYS A 1 309 ? 16.319 7.791 1.629 1.00 83.31 309 CYS A C 1
ATOM 2401 O O . CYS A 1 309 ? 17.520 7.687 1.880 1.00 83.31 309 CYS A O 1
ATOM 2403 N N . THR A 1 310 ? 15.630 8.897 1.876 1.00 78.62 310 THR A N 1
ATOM 2404 C CA . THR A 1 310 ? 16.075 10.061 2.640 1.00 78.62 310 THR A CA 1
ATOM 2405 C C . THR A 1 310 ? 15.171 10.242 3.863 1.00 78.62 310 THR A C 1
ATOM 2407 O O . THR A 1 310 ? 14.041 9.750 3.858 1.00 78.62 310 THR A O 1
ATOM 2410 N N . PRO A 1 311 ? 15.604 10.995 4.889 1.00 74.31 311 PRO A N 1
ATOM 2411 C CA . PRO A 1 311 ? 14.752 11.388 6.012 1.00 74.31 311 PRO A CA 1
ATOM 2412 C C . PRO A 1 311 ? 13.356 11.868 5.594 1.00 74.31 311 PRO A C 1
ATOM 2414 O O . PRO A 1 311 ? 12.346 11.352 6.065 1.00 74.31 311 PRO A O 1
ATOM 2417 N N . THR A 1 312 ? 13.300 12.804 4.645 1.00 79.69 312 THR A N 1
ATOM 2418 C CA . THR A 1 312 ? 12.050 13.396 4.161 1.00 79.69 312 THR A CA 1
ATOM 2419 C C . THR A 1 312 ? 11.175 12.377 3.436 1.00 79.69 312 THR A C 1
ATOM 2421 O O . THR A 1 312 ? 9.979 12.303 3.698 1.00 79.69 312 THR A O 1
ATOM 2424 N N . SER A 1 313 ? 11.745 11.558 2.548 1.00 81.19 313 SER A N 1
ATOM 2425 C CA . SER A 1 313 ? 10.958 10.560 1.812 1.00 81.19 313 SER A CA 1
ATOM 2426 C C . SER A 1 313 ? 10.435 9.438 2.716 1.00 81.19 313 SER A C 1
ATOM 2428 O O . SER A 1 313 ? 9.346 8.928 2.480 1.00 81.19 313 SER A O 1
ATOM 2430 N N . VAL A 1 314 ? 11.181 9.071 3.767 1.00 80.75 314 VAL A N 1
ATOM 2431 C CA . VAL A 1 314 ? 10.720 8.098 4.772 1.00 80.75 314 VAL A CA 1
ATOM 2432 C C . VAL A 1 314 ? 9.510 8.644 5.515 1.00 80.75 314 VAL A C 1
ATOM 2434 O O . VAL A 1 314 ? 8.517 7.940 5.644 1.00 80.75 314 VAL A O 1
ATOM 2437 N N . VAL A 1 315 ? 9.552 9.904 5.955 1.00 82.56 315 VAL A N 1
ATOM 2438 C CA . VAL A 1 315 ? 8.402 10.556 6.602 1.00 82.56 315 VAL A CA 1
ATOM 2439 C C . VAL A 1 315 ? 7.165 10.529 5.707 1.00 82.56 315 VAL A C 1
ATOM 2441 O O . VAL A 1 315 ? 6.081 10.197 6.185 1.00 82.56 315 VAL A O 1
ATOM 2444 N N . VAL A 1 316 ? 7.325 10.850 4.419 1.00 86.62 316 VAL A N 1
ATOM 2445 C CA . VAL A 1 316 ? 6.226 10.808 3.442 1.00 86.62 316 VAL A CA 1
ATOM 2446 C C . VAL A 1 316 ? 5.605 9.411 3.385 1.00 86.62 316 VAL A C 1
ATOM 2448 O O . VAL A 1 316 ? 4.387 9.283 3.503 1.00 86.62 316 VAL A O 1
ATOM 2451 N N . ASP A 1 317 ? 6.429 8.366 3.278 1.00 88.56 317 ASP A N 1
ATOM 2452 C CA . ASP A 1 317 ? 5.949 6.983 3.254 1.00 88.56 317 ASP A CA 1
ATOM 2453 C C . ASP A 1 317 ? 5.271 6.569 4.567 1.00 88.56 317 ASP A C 1
ATOM 2455 O O . ASP A 1 317 ? 4.234 5.911 4.536 1.00 88.56 317 ASP A O 1
ATOM 2459 N N . LEU A 1 318 ? 5.824 6.946 5.724 1.00 87.19 318 LEU A N 1
ATOM 2460 C CA . LEU A 1 318 ? 5.266 6.577 7.029 1.00 87.19 318 LEU A CA 1
ATOM 2461 C C . LEU A 1 318 ? 3.912 7.247 7.282 1.00 87.19 318 LEU A C 1
ATOM 2463 O O . LEU A 1 318 ? 2.987 6.577 7.735 1.00 87.19 318 LEU A O 1
ATOM 2467 N N . LYS A 1 319 ? 3.753 8.526 6.921 1.00 88.94 319 LYS A N 1
ATOM 2468 C CA . LYS A 1 319 ? 2.455 9.215 7.000 1.00 88.94 319 LYS A CA 1
ATOM 2469 C C . LYS A 1 319 ? 1.430 8.605 6.044 1.00 88.94 319 LYS A C 1
ATOM 2471 O O . LYS A 1 319 ? 0.282 8.391 6.424 1.00 88.94 319 LYS A O 1
ATOM 2476 N N . ALA A 1 320 ? 1.842 8.286 4.817 1.00 92.06 320 ALA A N 1
ATOM 2477 C CA . ALA A 1 320 ? 0.974 7.611 3.856 1.00 92.06 320 ALA A CA 1
ATOM 2478 C C . ALA A 1 320 ? 0.571 6.207 4.345 1.00 92.06 320 ALA A C 1
ATOM 2480 O O . ALA A 1 320 ? -0.594 5.829 4.258 1.00 92.06 320 ALA A O 1
ATOM 2481 N N . MET A 1 321 ? 1.499 5.464 4.950 1.00 92.38 321 MET A N 1
ATOM 2482 C CA . MET A 1 321 ? 1.218 4.187 5.606 1.00 92.38 321 MET A CA 1
ATOM 2483 C C . MET A 1 321 ? 0.233 4.351 6.769 1.00 92.38 321 MET A C 1
ATOM 2485 O O . MET A 1 321 ? -0.713 3.574 6.869 1.00 92.38 321 MET A O 1
ATOM 2489 N N . ALA A 1 322 ? 0.400 5.375 7.613 1.00 93.19 322 ALA A N 1
ATOM 2490 C CA . ALA A 1 322 ? -0.537 5.682 8.694 1.00 93.19 322 ALA A CA 1
ATOM 2491 C C . ALA A 1 322 ? -1.964 5.816 8.154 1.00 93.19 322 ALA A C 1
ATOM 2493 O O . ALA A 1 322 ? -2.898 5.225 8.697 1.00 93.19 322 ALA A O 1
ATOM 2494 N N . LEU A 1 323 ? -2.116 6.525 7.036 1.00 95.94 323 LEU A N 1
ATOM 2495 C CA . LEU A 1 323 ? -3.399 6.715 6.383 1.00 95.94 323 LEU A CA 1
ATOM 2496 C C . LEU A 1 323 ? -3.987 5.403 5.839 1.00 95.94 323 LEU A C 1
ATOM 2498 O O . LEU A 1 323 ? -5.147 5.108 6.115 1.00 95.94 323 LEU A O 1
ATOM 2502 N N . VAL A 1 324 ? -3.191 4.590 5.137 1.00 95.88 324 VAL A N 1
ATOM 2503 C CA . VAL A 1 324 ? -3.624 3.279 4.612 1.00 95.88 324 VAL A CA 1
ATOM 2504 C C . VAL A 1 324 ? -4.107 2.357 5.728 1.00 95.88 324 VAL A C 1
ATOM 2506 O O . VAL A 1 324 ? -5.140 1.703 5.600 1.00 95.88 324 VAL A O 1
ATOM 2509 N N . LEU A 1 325 ? -3.369 2.303 6.835 1.00 95.44 325 LEU A N 1
ATOM 2510 C CA . LEU A 1 325 ? -3.701 1.458 7.978 1.00 95.44 325 LEU A CA 1
ATOM 2511 C C . LEU A 1 325 ? -4.941 1.970 8.718 1.00 95.44 325 LEU A C 1
ATOM 2513 O O . LEU A 1 325 ? -5.780 1.169 9.128 1.00 95.44 325 LEU A O 1
ATOM 2517 N N . THR A 1 326 ? -5.083 3.292 8.835 1.00 96.69 326 THR A N 1
ATOM 2518 C CA . THR A 1 326 ? -6.280 3.925 9.403 1.00 96.69 326 THR A CA 1
ATOM 2519 C C . THR A 1 326 ? -7.506 3.581 8.551 1.00 96.69 326 THR A C 1
ATOM 2521 O O . THR A 1 326 ? -8.482 3.049 9.074 1.00 96.69 326 THR A O 1
ATOM 2524 N N . GLU A 1 327 ? -7.440 3.777 7.230 1.00 97.31 327 GLU A N 1
ATOM 2525 C CA . GLU A 1 327 ? -8.520 3.406 6.306 1.00 97.31 327 GLU A CA 1
ATOM 2526 C C . GLU A 1 327 ? -8.858 1.916 6.398 1.00 97.31 327 GLU A C 1
ATOM 2528 O O . GLU A 1 327 ? -10.024 1.560 6.553 1.00 97.31 327 GLU A O 1
ATOM 2533 N N . LEU A 1 328 ? -7.851 1.039 6.379 1.00 96.56 328 LEU A N 1
ATOM 2534 C CA . LEU A 1 328 ? -8.054 -0.402 6.493 1.00 96.56 328 LEU A CA 1
ATOM 2535 C C . LEU A 1 328 ? -8.846 -0.767 7.754 1.00 96.56 328 LEU A C 1
ATOM 2537 O O . LEU A 1 328 ? -9.801 -1.540 7.663 1.00 96.56 328 LEU A O 1
ATOM 2541 N N . VAL A 1 329 ? -8.450 -0.243 8.915 1.00 96.25 329 VAL A N 1
ATOM 2542 C CA . VAL A 1 329 ? -9.081 -0.559 10.203 1.00 96.25 329 VAL A CA 1
ATOM 2543 C C . VAL A 1 329 ? -10.512 -0.031 10.244 1.00 96.25 329 VAL A C 1
ATOM 2545 O O . VAL A 1 329 ? -11.440 -0.816 10.445 1.00 96.25 329 VAL A O 1
ATOM 2548 N N . PHE A 1 330 ? -10.704 1.268 10.007 1.00 96.88 330 PHE A N 1
ATOM 2549 C CA . PHE A 1 330 ? -12.016 1.902 10.139 1.00 96.88 330 PHE A CA 1
ATOM 2550 C C . PHE A 1 330 ? -13.000 1.420 9.069 1.00 96.88 330 PHE A C 1
ATOM 2552 O O . PHE A 1 330 ? -14.139 1.106 9.394 1.00 96.88 330 PHE A O 1
ATOM 2559 N N . ALA A 1 331 ? -12.574 1.254 7.814 1.00 96.12 331 ALA A N 1
ATOM 2560 C CA . ALA A 1 331 ? -13.459 0.770 6.755 1.00 96.12 331 ALA A CA 1
ATOM 2561 C C . ALA A 1 331 ? -13.848 -0.708 6.933 1.00 96.12 331 ALA A C 1
ATOM 2563 O O . ALA A 1 331 ? -14.960 -1.100 6.579 1.00 96.12 331 ALA A O 1
ATOM 2564 N N . SER A 1 332 ? -12.949 -1.543 7.468 1.00 95.44 332 SER A N 1
ATOM 2565 C CA . SER A 1 332 ? -13.194 -2.989 7.607 1.00 95.44 332 SER A CA 1
ATOM 2566 C C . SER A 1 332 ? -13.952 -3.370 8.876 1.00 95.44 332 SER A C 1
ATOM 2568 O O . SER A 1 332 ? -14.536 -4.455 8.919 1.00 95.44 332 SER A O 1
ATOM 2570 N N . LEU A 1 333 ? -13.892 -2.530 9.913 1.00 95.19 333 LEU A N 1
ATOM 2571 C CA . LEU A 1 333 ? -14.495 -2.783 11.225 1.00 95.19 333 LEU A CA 1
ATOM 2572 C C . LEU A 1 333 ? -15.657 -1.834 11.548 1.00 95.19 333 LEU A C 1
ATOM 2574 O O . LEU A 1 333 ? -16.215 -1.930 12.635 1.00 95.19 333 LEU A O 1
ATOM 2578 N N . ALA A 1 334 ? -16.053 -0.959 10.621 1.00 94.25 334 ALA A N 1
ATOM 2579 C CA . ALA A 1 334 ? -17.266 -0.164 10.766 1.00 94.25 334 ALA A CA 1
ATOM 2580 C C . ALA A 1 334 ? -18.507 -1.061 10.917 1.00 94.25 334 ALA A C 1
ATOM 2582 O O . ALA A 1 334 ? -18.706 -2.006 10.144 1.00 94.25 334 ALA A O 1
ATOM 2583 N N . ALA A 1 335 ? -19.367 -0.750 11.886 1.00 89.62 335 ALA A N 1
ATOM 2584 C CA . ALA A 1 335 ? -20.586 -1.500 12.178 1.00 89.62 335 ALA A CA 1
ATOM 2585 C C . ALA A 1 335 ? -21.561 -1.528 10.988 1.00 89.62 335 ALA A C 1
ATOM 2587 O O . ALA A 1 335 ? -22.215 -2.548 10.743 1.00 89.62 335 ALA A O 1
ATOM 2588 N N . TYR A 1 336 ? -21.636 -0.433 10.228 1.00 88.94 336 TYR A N 1
ATOM 2589 C CA . TYR A 1 336 ? -22.449 -0.308 9.016 1.00 88.94 336 TYR A CA 1
ATOM 2590 C C . TYR A 1 336 ? -21.672 -0.625 7.727 1.00 88.94 336 TYR A C 1
ATOM 2592 O O . TYR A 1 336 ? -22.240 -0.569 6.633 1.00 88.94 336 TYR A O 1
ATOM 2600 N N . GLY A 1 337 ? -20.405 -1.029 7.848 1.00 88.75 337 GLY A N 1
ATOM 2601 C CA . GLY A 1 337 ? -19.507 -1.305 6.731 1.00 88.75 337 GLY A CA 1
ATOM 2602 C C . GLY A 1 337 ? -18.869 -0.046 6.126 1.00 88.75 337 GLY A C 1
ATOM 2603 O O . GLY A 1 337 ? -19.100 1.068 6.593 1.00 88.75 337 GLY A O 1
ATOM 2604 N N . PRO A 1 338 ? -18.046 -0.206 5.074 1.00 91.94 338 PRO A N 1
ATOM 2605 C CA . PRO A 1 338 ? -17.289 0.897 4.489 1.00 91.94 338 PRO A CA 1
ATOM 2606 C C . PRO A 1 338 ? -18.205 1.961 3.875 1.00 91.94 338 PRO A C 1
ATOM 2608 O O . PRO A 1 338 ? -19.063 1.657 3.042 1.00 91.94 338 PRO A O 1
ATOM 2611 N N . SER A 1 339 ? -17.950 3.221 4.214 1.00 92.81 339 SER A N 1
ATOM 2612 C CA . SER A 1 339 ? -18.681 4.401 3.744 1.00 92.81 339 SER A CA 1
ATOM 2613 C C . SER A 1 339 ? -17.720 5.528 3.344 1.00 92.81 339 SER A C 1
ATOM 2615 O O . SER A 1 339 ? -16.501 5.394 3.474 1.00 92.81 339 SER A O 1
ATOM 2617 N N . ASP A 1 340 ? -18.250 6.653 2.860 1.00 91.62 340 ASP A N 1
ATOM 2618 C CA . ASP A 1 340 ? -17.430 7.836 2.556 1.00 91.62 340 ASP A CA 1
ATOM 2619 C C . ASP A 1 340 ? -16.741 8.388 3.816 1.00 91.62 340 ASP A C 1
ATOM 2621 O O . ASP A 1 340 ? -15.621 8.890 3.734 1.00 91.62 340 ASP A O 1
ATOM 2625 N N . ALA A 1 341 ? -17.356 8.214 4.993 1.00 91.31 341 ALA A N 1
ATOM 2626 C CA . ALA A 1 341 ? -16.784 8.611 6.280 1.00 91.31 341 ALA A CA 1
ATOM 2627 C C . ALA A 1 341 ? -15.563 7.767 6.683 1.00 91.31 341 ALA A C 1
ATOM 2629 O O . ALA A 1 341 ? -14.714 8.237 7.434 1.00 91.31 341 ALA A O 1
ATOM 2630 N N . THR A 1 342 ? -15.446 6.542 6.161 1.00 93.06 342 THR A N 1
ATOM 2631 C CA . THR A 1 342 ? -14.291 5.660 6.392 1.00 93.06 342 THR A CA 1
ATOM 2632 C C . THR A 1 342 ? -13.265 5.720 5.260 1.00 93.06 342 THR A C 1
ATOM 2634 O O . THR A 1 342 ? -12.364 4.889 5.219 1.00 93.06 342 THR A O 1
ATOM 2637 N N . SER A 1 343 ? -13.422 6.638 4.300 1.00 93.06 343 SER A N 1
ATOM 2638 C CA . SER A 1 343 ? -12.445 6.824 3.223 1.00 93.06 343 SER A CA 1
ATOM 2639 C C . SER A 1 343 ? -11.146 7.428 3.754 1.00 93.06 343 SER A C 1
ATOM 2641 O O . SER A 1 343 ? -11.155 8.178 4.734 1.00 93.06 343 SER A O 1
ATOM 2643 N N . ALA A 1 344 ? -10.031 7.162 3.071 1.00 89.81 344 ALA A N 1
ATOM 2644 C CA . ALA A 1 344 ? -8.756 7.805 3.379 1.00 89.81 344 ALA A CA 1
ATOM 2645 C C . ALA A 1 344 ? -8.871 9.345 3.457 1.00 89.81 344 ALA A C 1
ATOM 2647 O O . ALA A 1 344 ? -8.344 9.968 4.375 1.00 89.81 344 ALA A O 1
ATOM 2648 N N . GLU A 1 345 ? -9.598 9.987 2.544 1.00 92.62 345 GLU A N 1
ATOM 2649 C CA . GLU A 1 345 ? -9.757 11.447 2.564 1.00 92.62 345 GLU A CA 1
ATOM 2650 C C . GLU A 1 345 ? -10.485 11.936 3.827 1.00 92.62 345 GLU A C 1
ATOM 2652 O O . GLU A 1 345 ? -10.010 12.852 4.504 1.00 92.62 345 GLU A O 1
ATOM 2657 N N . ALA A 1 346 ? -11.598 11.291 4.190 1.00 93.06 346 ALA A N 1
ATOM 2658 C CA . ALA A 1 346 ? -12.356 11.644 5.386 1.00 93.06 346 ALA A CA 1
ATOM 2659 C C . ALA A 1 346 ? -11.538 11.421 6.665 1.00 93.06 346 ALA A C 1
ATOM 2661 O O . ALA A 1 346 ? -11.483 12.297 7.529 1.00 93.06 346 ALA A O 1
ATOM 2662 N N . LEU A 1 347 ? -10.842 10.287 6.764 1.00 95.12 347 LEU A N 1
ATOM 2663 C CA . LEU A 1 347 ? -10.013 9.955 7.922 1.00 95.12 347 LEU A CA 1
ATOM 2664 C C . LEU A 1 347 ? -8.804 10.886 8.040 1.00 95.12 347 LEU A C 1
ATOM 2666 O O . LEU A 1 347 ? -8.496 11.343 9.139 1.00 95.12 347 LEU A O 1
ATOM 2670 N N . ARG A 1 348 ? -8.167 11.253 6.921 1.00 95.06 348 ARG A N 1
ATOM 2671 C CA . ARG A 1 348 ? -7.124 12.288 6.906 1.00 95.06 348 ARG A CA 1
ATOM 2672 C C . ARG A 1 348 ? -7.665 13.601 7.458 1.00 95.06 348 ARG A C 1
ATOM 2674 O O . ARG A 1 348 ? -7.007 14.205 8.297 1.00 95.06 348 ARG A O 1
ATOM 2681 N N . ARG A 1 349 ? -8.848 14.034 7.021 1.00 94.50 349 ARG A N 1
ATOM 2682 C CA . ARG A 1 349 ? -9.459 15.274 7.509 1.00 94.50 349 ARG A CA 1
ATOM 2683 C C . ARG A 1 349 ? -9.724 15.224 9.013 1.00 94.50 349 ARG A C 1
ATOM 2685 O O . ARG A 1 349 ? -9.432 16.188 9.711 1.00 94.50 349 ARG A O 1
ATOM 2692 N N . VAL A 1 350 ? -10.240 14.107 9.524 1.00 94.06 350 VAL A N 1
ATOM 2693 C CA . VAL A 1 350 ? -10.467 13.915 10.966 1.00 94.06 350 VAL A CA 1
ATOM 2694 C C . VAL A 1 350 ? -9.150 13.990 11.739 1.00 94.06 350 VAL A C 1
ATOM 2696 O O . VAL A 1 350 ? -9.027 14.779 12.674 1.00 94.06 350 VAL A O 1
ATOM 2699 N N . PHE A 1 351 ? -8.152 13.206 11.335 1.00 94.9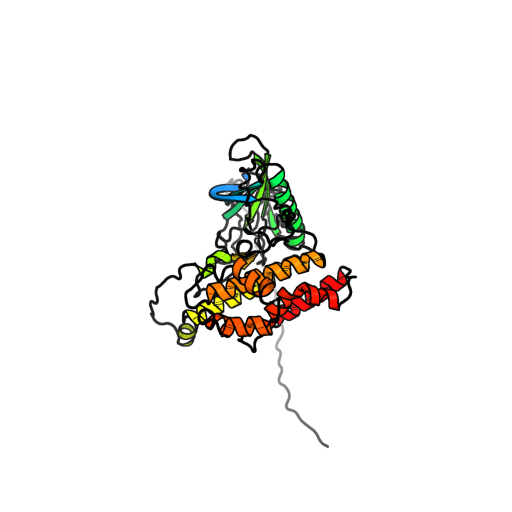4 351 PHE A N 1
ATOM 2700 C CA . PHE A 1 351 ? -6.902 13.073 12.080 1.00 94.94 351 PHE A CA 1
ATOM 2701 C C . PHE A 1 351 ? -6.032 14.329 11.969 1.00 94.94 351 PHE A C 1
ATOM 2703 O O . PHE A 1 351 ? -5.505 14.796 12.975 1.00 94.94 351 PHE A O 1
ATOM 2710 N N . VAL A 1 352 ? -5.888 14.884 10.765 1.00 92.69 352 VAL A N 1
ATOM 2711 C CA . VAL A 1 352 ? -4.961 15.984 10.470 1.00 92.69 352 VAL A CA 1
ATOM 2712 C C . VAL A 1 352 ? -5.640 17.342 10.585 1.00 92.69 352 VAL A C 1
ATOM 2714 O O . VAL A 1 352 ? -5.147 18.198 11.307 1.00 92.69 352 VAL A O 1
ATOM 2717 N N . ASP A 1 353 ? -6.761 17.558 9.899 1.00 92.88 353 ASP A N 1
ATOM 2718 C CA . ASP A 1 353 ? -7.304 18.913 9.734 1.00 92.88 353 ASP A CA 1
ATOM 2719 C C . ASP A 1 353 ? -8.199 19.342 10.908 1.00 92.88 353 ASP A C 1
ATOM 2721 O O . ASP A 1 353 ? -8.235 20.516 11.264 1.00 92.88 353 ASP A O 1
ATOM 2725 N N . ILE A 1 354 ? -8.951 18.407 11.498 1.00 94.31 354 ILE A N 1
ATOM 2726 C CA . ILE A 1 354 ? -9.912 18.692 12.578 1.00 94.31 354 ILE A CA 1
ATOM 2727 C C . ILE A 1 354 ? -9.250 18.581 13.949 1.00 94.31 354 ILE A C 1
ATOM 2729 O O . ILE A 1 354 ? -9.453 19.436 14.813 1.00 94.31 354 ILE A O 1
ATOM 2733 N N . HIS A 1 355 ? -8.502 17.501 14.170 1.00 94.44 355 HIS A N 1
ATOM 2734 C CA . HIS A 1 355 ? -7.895 17.219 15.466 1.00 94.44 355 HIS A CA 1
ATOM 2735 C C . HIS A 1 355 ? -6.395 17.498 15.523 1.00 94.44 355 HIS A C 1
ATOM 2737 O O . HIS A 1 355 ? -5.824 17.332 16.596 1.00 94.44 355 HIS A O 1
ATOM 2743 N N . GLU A 1 356 ? -5.770 17.940 14.426 1.00 94.12 356 GLU A N 1
ATOM 2744 C CA . GLU A 1 356 ? -4.366 18.384 14.407 1.00 94.12 356 GLU A CA 1
ATOM 2745 C C . GLU A 1 356 ? -3.399 17.343 15.000 1.00 94.12 356 GLU A C 1
ATOM 2747 O O . GLU A 1 356 ? -2.451 17.678 15.705 1.00 94.12 356 GLU A O 1
ATOM 2752 N N . LEU A 1 357 ? -3.657 16.055 14.743 1.00 91.81 357 LEU A N 1
ATOM 2753 C CA . LEU A 1 357 ? -2.909 14.919 15.290 1.00 91.81 357 LEU A CA 1
ATOM 2754 C C . LEU A 1 357 ? -2.906 14.829 16.834 1.00 91.81 357 LEU A C 1
ATOM 2756 O O . LEU A 1 357 ? -2.062 14.141 17.409 1.00 91.81 357 LEU A O 1
ATOM 2760 N N . ASP A 1 358 ? -3.863 15.453 17.530 1.00 94.50 358 ASP A N 1
ATOM 2761 C CA . ASP A 1 358 ? -4.099 15.237 18.963 1.00 94.50 358 ASP A CA 1
ATOM 2762 C C . ASP A 1 358 ? -4.789 13.880 19.176 1.00 94.50 358 ASP A C 1
ATOM 2764 O O . ASP A 1 358 ? -6.018 13.764 19.191 1.00 94.50 358 ASP A O 1
ATOM 2768 N N . PHE A 1 359 ? -3.986 12.830 19.368 1.00 92.12 359 PHE A N 1
ATOM 2769 C CA . PHE A 1 359 ? -4.471 11.455 19.539 1.00 92.12 359 PHE A CA 1
ATOM 2770 C C . PHE A 1 359 ? -5.398 11.257 20.740 1.00 92.12 359 PHE A C 1
ATOM 2772 O O . PHE A 1 359 ? -6.215 10.336 20.733 1.00 92.12 359 PHE A O 1
ATOM 2779 N N . LYS A 1 360 ? -5.344 12.133 21.751 1.00 93.50 360 LYS A N 1
ATOM 2780 C CA . LYS A 1 360 ? -6.295 12.080 22.864 1.00 93.50 360 LYS A CA 1
ATOM 2781 C C . LYS A 1 360 ? -7.684 12.518 22.402 1.00 93.50 360 LYS A C 1
ATOM 2783 O O . LYS A 1 360 ? -8.669 11.874 22.760 1.00 93.50 360 LYS A O 1
ATOM 2788 N N . ARG A 1 361 ? -7.765 13.591 21.608 1.00 95.56 361 ARG A N 1
ATOM 2789 C CA . ARG A 1 361 ? -9.028 14.062 21.014 1.00 95.56 361 ARG A CA 1
ATOM 2790 C C . ARG A 1 361 ? -9.541 13.110 19.944 1.00 95.56 361 ARG A C 1
ATOM 2792 O O . ARG A 1 361 ? -10.724 12.801 19.962 1.00 95.56 361 ARG A O 1
ATOM 2799 N N . ILE A 1 362 ? -8.659 12.618 19.072 1.00 95.69 362 ILE A N 1
ATOM 2800 C CA . ILE A 1 362 ? -9.012 11.655 18.018 1.00 95.69 362 ILE A CA 1
ATOM 2801 C C . ILE A 1 362 ? -9.625 10.403 18.637 1.00 95.69 362 ILE A C 1
ATOM 2803 O O . ILE A 1 362 ? -10.695 9.977 18.216 1.00 95.69 362 ILE A O 1
ATOM 2807 N N . ARG A 1 363 ? -8.985 9.836 19.667 1.00 94.69 363 ARG A N 1
ATOM 2808 C CA . ARG A 1 363 ? -9.496 8.643 20.342 1.00 94.69 363 ARG A CA 1
ATOM 2809 C C . ARG A 1 363 ? -10.856 8.894 20.990 1.00 94.69 363 ARG A C 1
ATOM 2811 O O . ARG A 1 363 ? -11.760 8.098 20.779 1.00 94.69 363 ARG A O 1
ATOM 2818 N N . ALA A 1 364 ? -11.013 10.004 21.715 1.00 94.81 364 ALA A N 1
ATOM 2819 C CA . ALA A 1 364 ? -12.293 10.361 22.327 1.00 94.81 364 ALA A CA 1
ATOM 2820 C C . ALA A 1 364 ? -13.405 10.521 21.276 1.00 94.81 364 ALA A C 1
ATOM 2822 O O . ALA A 1 364 ? -14.487 9.975 21.451 1.00 94.81 364 ALA A O 1
ATOM 2823 N N . TYR A 1 365 ? -13.111 11.195 20.160 1.00 95.56 365 TYR A N 1
ATOM 2824 C CA . TYR A 1 365 ? -14.042 11.326 19.040 1.00 95.56 365 TYR A CA 1
ATOM 2825 C C . TYR A 1 365 ? -14.430 9.955 18.467 1.00 95.56 365 TYR A C 1
ATOM 2827 O O . TYR A 1 365 ? -15.611 9.660 18.317 1.00 95.56 365 TYR A O 1
ATOM 2835 N N . CYS A 1 366 ? -13.453 9.080 18.212 1.00 95.12 366 CYS A N 1
ATOM 2836 C CA . CYS A 1 366 ? -13.730 7.764 17.639 1.00 95.12 366 CYS A CA 1
ATOM 2837 C C . CYS A 1 366 ? -14.516 6.843 18.587 1.00 95.12 366 CYS A C 1
ATOM 2839 O O . CYS A 1 366 ? -15.321 6.041 18.123 1.00 95.12 366 CYS A O 1
ATOM 2841 N N . GLU A 1 367 ? -14.295 6.952 19.900 1.00 93.94 367 GLU A N 1
ATOM 2842 C CA . GLU A 1 367 ? -15.026 6.194 20.925 1.00 93.94 367 GLU A CA 1
ATOM 2843 C C . GLU A 1 367 ? -16.481 6.675 21.090 1.00 93.94 367 GLU A C 1
ATOM 2845 O O . GLU A 1 367 ? -17.337 5.897 21.515 1.00 93.94 367 GLU A O 1
ATOM 2850 N N . GLU A 1 368 ? -16.778 7.932 20.740 1.00 95.12 368 GLU A N 1
ATOM 2851 C CA . GLU A 1 368 ? -18.139 8.482 20.726 1.00 95.12 368 GLU A CA 1
ATOM 2852 C C . GLU A 1 368 ? -18.936 8.077 19.473 1.00 95.12 368 GLU A C 1
ATOM 2854 O O . GLU A 1 368 ? -20.167 8.039 19.528 1.00 95.12 368 GLU A O 1
ATOM 2859 N N . GLU A 1 369 ? -18.262 7.734 18.370 1.00 94.38 369 GLU A N 1
ATOM 2860 C CA . GLU A 1 369 ? -18.890 7.319 17.112 1.00 94.38 369 GLU A CA 1
ATOM 2861 C C . GLU A 1 369 ? -19.348 5.845 17.168 1.00 94.38 369 GLU A C 1
ATOM 2863 O O . GLU A 1 369 ? -18.520 4.925 17.140 1.00 94.38 369 GLU A O 1
ATOM 2868 N N . PRO A 1 370 ? -20.669 5.556 17.183 1.00 92.69 370 PRO A N 1
ATOM 2869 C CA . PRO A 1 370 ? -21.165 4.186 17.354 1.00 92.69 370 PRO A CA 1
ATOM 2870 C C . PRO A 1 370 ? -20.761 3.242 16.218 1.00 92.69 370 PRO A C 1
ATOM 2872 O O . PRO A 1 370 ? -20.683 2.031 16.412 1.00 92.69 370 PRO A O 1
ATOM 2875 N N . ASP A 1 371 ? -20.514 3.786 15.024 1.00 93.69 371 ASP A N 1
ATOM 2876 C CA . ASP A 1 371 ? -20.074 3.004 13.870 1.00 93.69 371 ASP A CA 1
ATOM 2877 C C . ASP A 1 371 ? -18.653 2.451 14.056 1.00 93.69 371 ASP A C 1
ATOM 2879 O O . ASP A 1 371 ? -18.304 1.427 13.477 1.00 93.69 371 ASP A O 1
ATOM 2883 N N . TRP A 1 372 ? -17.829 3.085 14.894 1.00 95.12 372 TRP A N 1
ATOM 2884 C CA . TRP A 1 372 ? -16.404 2.775 15.032 1.00 95.12 372 TRP A CA 1
ATOM 2885 C C . TRP A 1 372 ? -16.059 2.023 16.318 1.00 95.12 372 TRP A C 1
ATOM 2887 O O . TRP A 1 372 ? -14.881 1.849 16.632 1.00 95.12 372 TRP A O 1
ATOM 2897 N N . THR A 1 373 ? -17.061 1.520 17.045 1.00 93.88 373 THR A N 1
ATOM 2898 C CA . THR A 1 373 ? -16.850 0.774 18.297 1.00 93.88 373 THR A CA 1
ATOM 2899 C C . THR A 1 373 ? -15.910 -0.421 18.102 1.00 93.88 373 THR A C 1
ATOM 2901 O O . THR A 1 373 ? -14.902 -0.519 18.797 1.00 93.88 373 THR A O 1
ATOM 2904 N N . ASP A 1 374 ? -16.171 -1.287 17.114 1.00 92.81 374 ASP A N 1
ATOM 2905 C CA . ASP A 1 374 ? -15.339 -2.475 16.852 1.00 92.81 374 ASP A CA 1
ATOM 2906 C C . ASP A 1 374 ? -13.907 -2.083 16.407 1.00 92.81 374 ASP A C 1
ATOM 2908 O O . ASP A 1 374 ? -12.938 -2.775 16.728 1.00 92.81 374 ASP A O 1
ATOM 2912 N N . ALA A 1 375 ? -13.749 -0.961 15.691 1.00 95.19 375 ALA A N 1
ATOM 2913 C CA . ALA A 1 375 ? -12.442 -0.423 15.308 1.00 95.19 375 ALA A CA 1
ATOM 2914 C C . ALA A 1 375 ? -11.656 0.084 16.529 1.00 95.19 375 ALA A C 1
ATOM 2916 O O . ALA A 1 375 ? -10.471 -0.217 16.673 1.00 95.19 375 ALA A O 1
ATOM 2917 N N . CYS A 1 376 ? -12.315 0.805 17.440 1.00 95.38 376 CYS A N 1
ATOM 2918 C CA . CYS A 1 376 ? -11.707 1.301 18.673 1.00 95.38 376 CYS A CA 1
ATOM 2919 C C . CYS A 1 376 ? -11.343 0.166 19.634 1.00 95.38 376 CYS A C 1
ATOM 2921 O O . CYS A 1 376 ? -10.285 0.229 20.265 1.00 95.38 376 CYS A O 1
ATOM 2923 N N . GLU A 1 377 ? -12.175 -0.877 19.722 1.00 93.31 377 GLU A N 1
ATOM 2924 C CA . GLU A 1 377 ? -11.858 -2.107 20.454 1.00 93.31 377 GLU A CA 1
ATOM 2925 C C . GLU A 1 377 ? -10.607 -2.772 19.871 1.00 93.31 377 GLU A C 1
ATOM 2927 O O . GLU A 1 377 ? -9.649 -3.003 20.604 1.00 93.31 377 GLU A O 1
ATOM 2932 N N . PHE A 1 378 ? -10.560 -2.976 18.548 1.00 92.62 378 PHE A N 1
ATOM 2933 C CA . PHE A 1 378 ? -9.396 -3.547 17.865 1.00 92.62 378 PHE A CA 1
ATOM 2934 C C . PHE A 1 378 ? -8.115 -2.739 18.102 1.00 92.62 378 PHE A C 1
ATOM 2936 O O . PHE A 1 378 ? -7.067 -3.313 18.385 1.00 92.62 378 PHE A O 1
ATOM 2943 N N . LEU A 1 379 ? -8.176 -1.409 18.005 1.00 91.25 379 LEU A N 1
ATOM 2944 C CA . LEU A 1 379 ? -7.008 -0.554 18.232 1.00 91.25 379 LEU A CA 1
ATOM 2945 C C . LEU A 1 379 ? -6.582 -0.516 19.709 1.00 91.25 379 LEU A C 1
ATOM 2947 O O . LEU A 1 379 ? -5.412 -0.275 20.009 1.00 91.25 379 LEU A O 1
ATOM 2951 N N . SER A 1 380 ? -7.521 -0.766 20.627 1.00 91.75 380 SER A N 1
ATOM 2952 C CA . SER A 1 380 ? -7.284 -0.853 22.074 1.00 91.75 380 SER A CA 1
ATOM 2953 C C . SER A 1 380 ? -6.819 -2.238 22.537 1.00 91.75 380 SER A C 1
ATOM 2955 O O . SER A 1 380 ? -6.378 -2.371 23.685 1.00 91.75 380 SER A O 1
ATOM 2957 N N . ASP A 1 381 ? -6.883 -3.258 21.674 1.00 84.00 381 ASP A N 1
ATOM 2958 C CA . ASP A 1 381 ? -6.322 -4.580 21.953 1.00 84.00 381 ASP A CA 1
ATOM 2959 C C . ASP A 1 381 ? -4.840 -4.470 22.347 1.00 84.00 381 ASP A C 1
ATOM 2961 O O . ASP A 1 381 ? -4.132 -3.524 21.994 1.00 84.00 381 ASP A O 1
ATOM 2965 N N . ASN A 1 382 ? -4.362 -5.457 23.112 1.00 77.88 382 ASN A N 1
ATOM 2966 C CA . ASN A 1 382 ? -2.987 -5.510 23.623 1.00 77.88 382 ASN A CA 1
ATOM 2967 C C . ASN A 1 382 ? -2.547 -4.250 24.402 1.00 77.88 382 ASN A C 1
ATOM 2969 O O . ASN A 1 382 ? -1.365 -3.948 24.488 1.00 77.88 382 ASN A O 1
ATOM 2973 N N . GLY A 1 383 ? -3.484 -3.521 25.015 1.00 77.62 383 GLY A N 1
ATOM 2974 C CA . GLY A 1 383 ? -3.163 -2.330 25.807 1.00 77.62 383 GLY A CA 1
ATOM 2975 C C . GLY A 1 383 ? -3.069 -1.037 24.994 1.00 77.62 383 GLY A C 1
ATOM 2976 O O . GLY A 1 383 ? -2.559 -0.048 25.513 1.00 77.62 383 GLY A O 1
ATOM 2977 N N . GLY A 1 384 ? -3.589 -1.016 23.762 1.00 80.75 384 GLY A N 1
ATOM 2978 C CA . GLY A 1 384 ? -3.613 0.184 22.920 1.00 80.75 384 GLY A CA 1
ATOM 2979 C C . GLY A 1 384 ? -2.376 0.364 22.048 1.00 80.75 384 GLY A C 1
ATOM 2980 O O . GLY A 1 384 ? -2.113 1.463 21.571 1.00 80.75 384 GLY A O 1
ATOM 2981 N N . GLU A 1 385 ? -1.613 -0.699 21.824 1.00 79.56 385 GLU A N 1
ATOM 2982 C CA . GLU A 1 385 ? -0.373 -0.645 21.050 1.00 79.56 385 GLU A CA 1
ATOM 2983 C C . GLU A 1 385 ? -0.595 -0.202 19.595 1.00 79.56 385 GLU A C 1
ATOM 2985 O O . GLU A 1 385 ? 0.212 0.546 19.049 1.00 79.56 385 GLU A O 1
ATOM 2990 N N . TYR A 1 386 ? -1.716 -0.585 18.975 1.00 83.56 386 TYR A N 1
ATOM 2991 C CA . TYR A 1 386 ? -2.042 -0.134 17.620 1.00 83.56 386 TYR A CA 1
ATOM 2992 C C . TYR A 1 386 ? -2.389 1.360 17.565 1.00 83.56 386 TYR A C 1
ATOM 2994 O O . TYR A 1 386 ? -2.067 2.016 16.574 1.00 83.56 386 TYR A O 1
ATOM 3002 N N . TRP A 1 387 ? -2.991 1.919 18.622 1.00 88.50 387 TRP A N 1
ATOM 3003 C CA . TRP A 1 387 ? -3.176 3.370 18.737 1.00 88.50 387 TRP A CA 1
ATOM 3004 C C . TRP A 1 387 ? -1.837 4.105 18.788 1.00 88.50 387 TRP A C 1
ATOM 3006 O O . TRP A 1 387 ? -1.662 5.096 18.081 1.00 88.50 387 TRP A O 1
ATOM 3016 N N . GLU A 1 388 ? -0.890 3.608 19.584 1.00 86.00 388 GLU A N 1
ATOM 3017 C CA . GLU A 1 388 ? 0.447 4.201 19.686 1.00 86.00 388 GLU A CA 1
ATOM 3018 C C . GLU A 1 388 ? 1.223 4.092 18.373 1.00 86.00 388 GLU A C 1
ATOM 3020 O O . GLU A 1 388 ? 1.820 5.071 17.931 1.00 86.00 388 GLU A O 1
ATOM 3025 N N . LEU A 1 389 ? 1.141 2.950 17.689 1.00 83.06 389 LEU A N 1
ATOM 3026 C CA . LEU A 1 389 ? 1.764 2.772 16.382 1.00 83.06 389 LEU A CA 1
ATOM 3027 C C . LEU A 1 389 ? 1.194 3.744 15.339 1.00 83.06 389 LEU A C 1
ATOM 3029 O O . LEU A 1 389 ? 1.954 4.381 14.610 1.00 83.06 389 LEU A O 1
ATOM 3033 N N . LEU A 1 390 ? -0.133 3.906 15.272 1.00 88.88 390 LEU A N 1
ATOM 3034 C CA . LEU A 1 390 ? -0.738 4.906 14.387 1.00 88.88 390 LEU A CA 1
ATOM 3035 C C . LEU A 1 390 ? -0.263 6.318 14.747 1.00 88.88 390 LEU A C 1
ATOM 3037 O O . LEU A 1 390 ? 0.078 7.081 13.843 1.00 88.88 390 LEU A O 1
ATOM 3041 N N . ARG A 1 391 ? -0.182 6.654 16.041 1.00 89.31 391 ARG A N 1
ATOM 3042 C CA . ARG A 1 391 ? 0.342 7.945 16.507 1.00 89.31 391 ARG A CA 1
ATOM 3043 C C . ARG A 1 391 ? 1.756 8.196 16.007 1.00 89.31 391 ARG A C 1
ATOM 3045 O O . ARG A 1 391 ? 2.011 9.243 15.419 1.00 89.31 391 ARG A O 1
ATOM 3052 N N . GLU A 1 392 ? 2.649 7.231 16.187 1.00 84.88 392 GLU A N 1
ATOM 3053 C CA . GLU A 1 392 ? 4.038 7.323 15.741 1.00 84.88 392 GLU A CA 1
ATOM 3054 C C . GLU A 1 392 ? 4.149 7.507 14.220 1.00 84.88 392 GLU A C 1
ATOM 3056 O O . GLU A 1 392 ? 4.907 8.356 13.754 1.00 84.88 392 GLU A O 1
ATOM 3061 N N . LEU A 1 393 ? 3.358 6.777 13.429 1.00 86.00 393 LEU A N 1
ATOM 3062 C CA . LEU A 1 393 ? 3.379 6.901 11.969 1.00 86.00 393 LEU A CA 1
ATOM 3063 C C . LEU A 1 393 ? 2.843 8.258 11.483 1.00 86.00 393 LEU A C 1
ATOM 3065 O O . LEU A 1 393 ? 3.435 8.878 10.597 1.00 86.00 393 LEU A O 1
ATOM 3069 N N . TRP A 1 394 ? 1.749 8.746 12.072 1.00 89.06 394 TRP A N 1
ATOM 3070 C CA . TRP A 1 394 ? 1.182 10.057 11.744 1.00 89.06 394 TRP A CA 1
ATOM 3071 C C . TRP A 1 394 ? 2.114 11.212 12.151 1.00 89.06 394 TRP A C 1
ATOM 3073 O O . TRP A 1 394 ? 2.242 12.191 11.413 1.00 89.06 394 TRP A O 1
ATOM 3083 N N . GLN A 1 395 ? 2.810 11.075 13.283 1.00 86.62 395 GLN A N 1
ATOM 3084 C CA . GLN A 1 395 ? 3.760 12.052 13.834 1.00 86.62 395 GLN A CA 1
ATOM 3085 C C . GLN A 1 395 ? 5.219 11.749 13.440 1.00 86.62 395 GLN A C 1
ATOM 3087 O O . GLN A 1 395 ? 6.158 12.129 14.141 1.00 86.62 395 GLN A O 1
ATOM 3092 N N . ALA A 1 396 ? 5.438 11.086 12.298 1.00 81.75 396 ALA A N 1
ATOM 3093 C CA . ALA A 1 396 ? 6.769 10.654 11.862 1.00 81.75 396 ALA A CA 1
ATOM 3094 C C . ALA A 1 396 ? 7.817 11.785 11.796 1.00 81.75 396 ALA A C 1
ATOM 3096 O O . ALA A 1 396 ? 9.006 11.520 11.976 1.00 81.75 396 ALA A O 1
ATOM 3097 N N . GLU A 1 397 ? 7.392 13.032 11.567 1.00 78.56 397 GLU A N 1
ATOM 3098 C CA . GLU A 1 397 ? 8.254 14.227 11.560 1.00 78.56 397 GLU A CA 1
ATOM 3099 C C . GLU A 1 397 ? 8.856 14.518 12.932 1.00 78.56 397 GLU A C 1
ATOM 3101 O O . GLU A 1 397 ? 10.066 14.685 13.038 1.00 78.56 397 GLU A O 1
ATOM 3106 N N . GLU A 1 398 ? 8.051 14.484 13.993 1.00 71.25 398 GLU A N 1
ATOM 3107 C CA . GLU A 1 398 ? 8.518 14.737 15.362 1.00 71.25 398 GLU A CA 1
ATOM 3108 C C . GLU A 1 398 ? 9.528 13.674 15.801 1.00 71.25 398 GLU A C 1
ATOM 3110 O O . GLU A 1 398 ? 10.543 13.969 16.439 1.00 71.25 398 GLU A O 1
ATOM 3115 N N . LEU A 1 399 ? 9.297 12.430 15.370 1.00 60.03 399 LEU A N 1
ATOM 3116 C CA . LEU A 1 399 ? 10.254 11.347 15.548 1.00 60.03 399 LEU A CA 1
ATOM 3117 C C . LEU A 1 399 ? 11.568 11.622 14.794 1.00 60.03 399 LEU A C 1
ATOM 3119 O O . LEU A 1 399 ? 12.619 11.152 15.226 1.00 60.03 399 LEU A O 1
ATOM 3123 N N . MET A 1 400 ? 11.550 12.297 13.636 1.00 58.69 400 MET A N 1
ATOM 3124 C CA . MET A 1 400 ? 12.773 12.675 12.898 1.00 58.69 400 MET A CA 1
ATOM 3125 C C . MET A 1 400 ? 13.482 13.886 13.525 1.00 58.69 400 MET A C 1
ATOM 3127 O O . MET A 1 400 ? 14.711 13.887 13.592 1.00 58.69 400 MET A O 1
ATOM 3131 N N . ASP A 1 401 ? 12.738 14.879 14.011 1.00 53.75 401 ASP A N 1
ATOM 3132 C CA . ASP A 1 401 ? 13.282 16.140 14.532 1.00 53.75 401 ASP A CA 1
ATOM 3133 C C . ASP A 1 401 ? 13.935 15.987 15.915 1.00 53.75 401 ASP A C 1
ATOM 3135 O O . ASP A 1 401 ? 14.946 16.634 16.202 1.00 53.75 401 ASP A O 1
ATOM 3139 N N . GLY A 1 402 ? 13.439 15.066 16.751 1.00 49.03 402 GLY A N 1
ATOM 3140 C CA . GLY A 1 402 ? 14.006 14.773 18.074 1.00 49.03 402 GLY A CA 1
ATOM 3141 C C . GLY A 1 402 ? 15.441 14.215 18.072 1.00 49.03 402 GLY A C 1
ATOM 3142 O O . GLY A 1 402 ? 16.073 14.169 19.127 1.00 49.03 402 GLY A O 1
ATOM 3143 N N . TYR A 1 403 ? 15.977 13.823 16.909 1.00 45.75 403 TYR A N 1
ATOM 3144 C CA . TYR A 1 403 ? 17.294 13.182 16.765 1.00 45.75 403 TYR A CA 1
ATOM 3145 C C . TYR A 1 403 ? 18.341 14.011 16.003 1.00 45.75 403 TYR A C 1
ATOM 3147 O O . TYR A 1 403 ? 19.456 13.538 15.781 1.00 45.75 403 TYR A O 1
ATOM 3155 N N . GLY A 1 404 ? 18.036 15.266 15.663 1.00 41.91 404 GLY A N 1
ATOM 3156 C CA . GLY A 1 404 ? 18.961 16.148 14.954 1.00 41.91 404 GLY A CA 1
ATOM 3157 C C . GLY A 1 404 ? 19.035 15.843 13.453 1.00 41.91 404 GLY A C 1
ATOM 3158 O O . GLY A 1 404 ? 19.264 14.719 13.012 1.00 41.91 404 GLY A O 1
ATOM 3159 N N . VAL A 1 405 ? 18.859 16.891 12.649 1.00 39.06 405 VAL A N 1
ATOM 3160 C CA . VAL A 1 405 ? 18.711 16.879 11.181 1.00 39.06 405 VAL A CA 1
ATOM 3161 C C . VAL A 1 405 ? 20.044 16.620 10.449 1.00 39.06 405 VAL A C 1
ATOM 3163 O O . VAL A 1 405 ? 20.398 17.291 9.485 1.00 39.06 405 VAL A O 1
ATOM 3166 N N . THR A 1 406 ? 20.838 15.645 10.891 1.00 39.53 406 THR A N 1
ATOM 3167 C CA . THR A 1 406 ? 22.066 15.236 10.192 1.00 39.53 406 THR A CA 1
ATOM 3168 C C . THR A 1 406 ? 22.229 13.721 10.227 1.00 39.53 406 THR A C 1
ATOM 3170 O O . THR A 1 406 ? 23.090 13.191 10.926 1.00 39.53 406 THR A O 1
ATOM 3173 N N . THR A 1 407 ? 21.401 12.992 9.485 1.00 42.09 407 THR A N 1
ATOM 3174 C CA . THR A 1 407 ? 21.493 11.530 9.425 1.00 42.09 407 THR A CA 1
ATOM 3175 C C . THR A 1 407 ? 22.247 11.082 8.174 1.00 42.09 407 THR A C 1
ATOM 3177 O O . THR A 1 407 ? 21.772 11.170 7.045 1.00 42.09 407 THR A O 1
ATOM 3180 N N . ASN A 1 408 ? 23.479 10.610 8.385 1.00 42.53 408 ASN A N 1
ATOM 3181 C CA . ASN A 1 408 ? 24.179 9.763 7.422 1.00 42.53 408 ASN A CA 1
ATOM 3182 C C . ASN A 1 408 ? 23.495 8.377 7.362 1.00 42.53 408 ASN A C 1
ATOM 3184 O O . ASN A 1 408 ? 22.656 8.053 8.204 1.00 42.53 408 ASN A O 1
ATOM 3188 N N . ALA A 1 409 ? 23.853 7.550 6.376 1.00 38.41 409 ALA A N 1
ATOM 3189 C CA . ALA A 1 409 ? 23.229 6.242 6.137 1.00 38.41 409 ALA A CA 1
ATOM 3190 C C . ALA A 1 409 ? 23.189 5.308 7.371 1.00 38.41 409 ALA A C 1
ATOM 3192 O O . ALA A 1 409 ? 22.310 4.456 7.447 1.00 38.41 409 ALA A O 1
ATOM 3193 N N . GLY A 1 410 ? 24.091 5.486 8.347 1.00 39.81 410 GLY A N 1
ATOM 3194 C CA . GLY A 1 410 ? 24.099 4.715 9.595 1.00 39.81 410 GLY A CA 1
ATOM 3195 C C . GLY A 1 410 ? 22.913 5.032 10.508 1.00 39.81 410 GLY A C 1
ATOM 3196 O O . GLY A 1 410 ? 22.253 4.123 10.985 1.00 39.81 410 GLY A O 1
ATOM 3197 N N . ALA A 1 411 ? 22.547 6.305 10.658 1.00 44.84 411 ALA A N 1
ATOM 3198 C CA . ALA A 1 411 ? 21.409 6.692 11.497 1.00 44.84 411 ALA A CA 1
ATOM 3199 C C . ALA A 1 411 ? 20.044 6.333 10.872 1.00 44.84 411 ALA A C 1
ATOM 3201 O O . ALA A 1 411 ? 19.069 6.096 11.584 1.00 44.84 411 ALA A O 1
ATOM 3202 N N . LEU A 1 412 ? 19.970 6.250 9.537 1.00 45.69 412 LEU A N 1
ATOM 3203 C CA . LEU A 1 412 ? 18.829 5.649 8.835 1.00 45.69 412 LEU A CA 1
ATOM 3204 C C . LEU A 1 412 ? 18.749 4.135 9.085 1.00 45.69 412 LEU A C 1
ATOM 3206 O O . LEU A 1 412 ? 17.643 3.626 9.226 1.00 45.69 412 LEU A O 1
ATOM 3210 N N . ALA A 1 413 ? 19.888 3.437 9.180 1.00 42.62 413 ALA A N 1
ATOM 3211 C CA . ALA A 1 413 ? 19.965 2.007 9.489 1.00 42.62 413 ALA A CA 1
ATOM 3212 C C . ALA A 1 413 ? 19.605 1.684 10.958 1.00 42.62 413 ALA A C 1
ATOM 3214 O O . ALA A 1 413 ? 18.909 0.703 11.211 1.00 42.62 413 ALA A O 1
ATOM 3215 N N . ASP A 1 414 ? 19.983 2.538 11.910 1.00 46.41 414 ASP A N 1
ATOM 3216 C CA . ASP A 1 414 ? 19.595 2.393 13.324 1.00 46.41 414 ASP A CA 1
ATOM 3217 C C . ASP A 1 414 ? 18.097 2.684 13.530 1.00 46.41 414 ASP A C 1
ATOM 3219 O O . ASP A 1 414 ? 17.408 2.040 14.318 1.00 46.41 414 ASP A O 1
ATOM 3223 N N . ARG A 1 415 ? 17.539 3.640 12.778 1.00 55.81 415 ARG A N 1
ATOM 3224 C CA . ARG A 1 415 ? 16.097 3.937 12.807 1.00 55.81 415 ARG A CA 1
ATOM 3225 C C . ARG A 1 415 ? 15.274 2.863 12.114 1.00 55.81 415 ARG A C 1
ATOM 3227 O O . ARG A 1 415 ? 14.165 2.534 12.530 1.00 55.81 415 ARG A O 1
ATOM 3234 N N . ALA A 1 416 ? 15.842 2.331 11.048 1.00 45.78 416 ALA A N 1
ATOM 3235 C CA . ALA A 1 416 ? 15.373 1.131 10.422 1.00 45.78 416 ALA A CA 1
ATOM 3236 C C . ALA A 1 416 ? 15.290 -0.020 11.441 1.00 45.78 416 ALA A C 1
ATOM 3238 O O . ALA A 1 416 ? 14.271 -0.687 11.575 1.00 45.78 416 ALA A O 1
ATOM 3239 N N . GLU A 1 417 ? 16.336 -0.196 12.236 1.00 46.38 417 GLU A N 1
ATOM 3240 C CA . GLU A 1 417 ? 16.355 -1.151 13.333 1.00 46.38 417 GLU A CA 1
ATOM 3241 C C . GLU A 1 417 ? 15.318 -0.836 14.425 1.00 46.38 417 GLU A C 1
ATOM 3243 O O . GLU A 1 417 ? 14.653 -1.762 14.862 1.00 46.38 417 GLU A O 1
ATOM 3248 N N . TYR A 1 418 ? 15.052 0.428 14.774 1.00 51.25 418 TYR A N 1
ATOM 3249 C CA . TYR A 1 418 ? 13.943 0.795 15.676 1.00 51.25 418 TYR A CA 1
ATOM 3250 C C . TYR A 1 418 ? 12.564 0.419 15.116 1.00 51.25 418 TYR A C 1
ATOM 3252 O O . TYR A 1 418 ? 11.763 -0.187 15.822 1.00 51.25 418 TYR A O 1
ATOM 3260 N N . LEU A 1 419 ? 12.282 0.724 13.845 1.00 49.06 419 LEU A N 1
ATOM 3261 C CA . LEU A 1 419 ? 11.043 0.287 13.197 1.00 49.06 419 LEU A CA 1
ATOM 3262 C C . LEU A 1 419 ? 10.994 -1.243 13.091 1.00 49.06 419 LEU A C 1
ATOM 3264 O O . LEU A 1 419 ? 9.935 -1.820 13.290 1.00 49.06 419 LEU A O 1
ATOM 3268 N N . ARG A 1 420 ? 12.124 -1.925 12.862 1.00 48.03 420 ARG A N 1
ATOM 3269 C CA . ARG A 1 420 ? 12.221 -3.391 12.925 1.00 48.03 420 ARG A CA 1
ATOM 3270 C C . ARG A 1 420 ? 11.909 -3.910 14.328 1.00 48.03 420 ARG A C 1
ATOM 3272 O O . ARG A 1 420 ? 11.131 -4.837 14.440 1.00 48.03 420 ARG A O 1
ATOM 3279 N N . GLU A 1 421 ? 12.463 -3.319 15.381 1.00 50.12 421 GLU A N 1
ATOM 3280 C CA . GLU A 1 421 ? 12.210 -3.687 16.780 1.00 50.12 421 GLU A CA 1
ATOM 3281 C C . GLU A 1 421 ? 10.771 -3.397 17.209 1.00 50.12 421 GLU A C 1
ATOM 3283 O O . GLU A 1 421 ? 10.221 -4.113 18.043 1.00 50.12 421 GLU A O 1
ATOM 3288 N N . LEU A 1 422 ? 10.167 -2.340 16.667 1.00 50.03 422 LEU A N 1
ATOM 3289 C CA . LEU A 1 422 ? 8.748 -2.045 16.803 1.00 50.03 422 LEU A CA 1
ATOM 3290 C C . LEU A 1 422 ? 7.938 -3.150 16.106 1.00 50.03 422 LEU A C 1
ATOM 3292 O O . LEU A 1 422 ? 7.065 -3.743 16.719 1.00 50.03 422 LEU A O 1
ATOM 3296 N N . LEU A 1 423 ? 8.300 -3.518 14.874 1.00 45.09 423 LEU A N 1
ATOM 3297 C CA . LEU A 1 423 ? 7.661 -4.580 14.085 1.00 45.09 423 LEU A CA 1
ATOM 3298 C C . LEU A 1 423 ? 7.938 -6.012 14.569 1.00 45.09 423 LEU A C 1
ATOM 3300 O O . LEU A 1 423 ? 7.198 -6.906 14.188 1.00 45.09 423 LEU A O 1
ATOM 3304 N N . GLU A 1 424 ? 9.007 -6.249 15.330 1.00 43.53 424 GLU A N 1
ATOM 3305 C CA . GLU A 1 424 ? 9.349 -7.534 15.962 1.00 43.53 424 GLU A CA 1
ATOM 3306 C C . GLU A 1 424 ? 8.684 -7.681 17.337 1.00 43.53 424 GLU A C 1
ATOM 3308 O O . GLU A 1 424 ? 8.542 -8.797 17.840 1.00 43.53 424 GLU A O 1
ATOM 3313 N N . ARG A 1 425 ? 8.283 -6.560 17.955 1.00 44.47 425 ARG A N 1
ATOM 3314 C CA . ARG A 1 425 ? 7.440 -6.536 19.157 1.00 44.47 425 ARG A CA 1
ATOM 3315 C C . ARG A 1 425 ? 5.965 -6.827 18.856 1.00 44.47 425 ARG A C 1
ATOM 3317 O O . ARG A 1 425 ? 5.251 -7.200 19.786 1.00 44.47 425 ARG A O 1
ATOM 3324 N N . TYR A 1 426 ? 5.543 -6.692 17.599 1.00 42.38 426 TYR A N 1
ATOM 3325 C CA . TYR A 1 426 ? 4.193 -6.976 17.093 1.00 42.38 426 TYR A CA 1
ATOM 3326 C C . TYR A 1 426 ? 4.177 -8.202 16.175 1.00 42.38 426 TYR A C 1
ATOM 3328 O O . TYR A 1 426 ? 3.079 -8.784 16.020 1.00 42.38 426 TYR A O 1
#

Solvent-accessible surface area (backbone atoms only — not comparable to full-atom values): 24968 Å² total; per-residue (Å²): 134,87,83,88,80,88,89,84,90,89,87,82,90,86,85,84,87,89,87,88,83,89,81,89,79,90,78,84,88,80,89,78,89,75,88,67,86,73,70,81,78,74,73,69,44,77,46,80,41,71,42,65,49,80,49,60,73,81,50,50,41,81,76,44,82,74,50,74,46,76,50,72,85,78,67,82,70,79,80,72,80,74,81,72,75,44,98,82,76,52,84,73,94,71,87,80,86,79,79,76,86,72,76,88,68,93,77,57,22,36,34,39,34,29,40,24,29,45,67,62,59,38,84,67,84,72,85,51,99,78,51,55,82,40,40,25,36,35,37,40,16,46,42,73,73,17,26,55,29,50,53,33,24,50,60,43,47,57,43,69,36,68,85,46,69,23,73,28,52,15,42,102,84,70,57,43,48,58,48,78,63,83,71,92,59,38,42,55,51,60,64,27,36,36,74,45,72,38,87,92,62,82,76,44,66,16,34,34,42,32,27,56,35,54,74,86,41,30,52,67,49,40,52,75,48,83,64,86,90,67,85,74,85,70,86,73,60,74,70,58,57,60,46,61,34,66,71,53,13,43,52,48,25,51,52,49,47,53,56,28,54,51,48,21,53,51,56,32,47,78,46,44,29,20,50,63,69,59,46,36,71,31,29,33,26,67,58,70,47,37,86,46,25,92,74,52,47,43,24,35,52,77,38,39,57,36,44,69,52,40,76,70,40,44,34,54,35,35,33,30,45,29,43,36,52,49,25,53,44,43,12,57,34,21,73,87,45,58,48,75,75,32,30,54,69,43,44,46,41,49,44,50,72,72,40,66,67,38,61,70,58,46,50,53,53,43,68,69,36,78,47,32,45,60,29,49,50,60,31,43,42,92,83,26,52,55,50,52,51,44,49,50,25,63,43,32,59,60,68,50,60,79,69,53,98,75,72,55,75,65,56,55,50,55,48,48,47,49,54,47,54,54,59,71,74,102

Nearest PDB structures (foldseek):
  6d3k-assembly2_B  TM=6.929E-01  e=9.099E-07  Homo sapiens
  7nxj-assembly1_A  TM=4.697E-01  e=7.041E-05  Homo sapiens
  1zxe-assembly2_C  TM=5.230E-01  e=2.316E-04  Saccharomyces cerevisiae
  1zyc-assembly2_C  TM=5.334E-01  e=5.585E-04  Saccharomyces cerevisiae
  1zxe-assembly1_A  TM=5.301E-01  e=1.039E-03  Saccharomyces cerevisiae

Radius of gyration: 30.06 Å; Cα contacts (8 Å, |Δi|>4): 620; chains: 1; bounding box: 61×115×88 Å

Foldseek 3Di:
DDDYDDDDDDDDDDDDDDDDDDDDDDDDDDDDDDPDPPDPPFFFDKDKDQQEDADDPLQKFFDFWPFKDWADDDDPPPPPPDDDQDPVRDDDPDDDDDPPPDDDDPPIWMKTKTKMFGPQFAPDDDLAPLFDRTIKIKIWGPDDVSVLLVVQQSVLLCLLRVVQMAIFGAGPVRHGRGHDTNDDALAFHFRHKYWDADPVPPRDIIIMIITGDLDQAFQLCLLVDDAPPDPPVPDDDPVLVVCVPVLNLLLLLLVLQLLSLLRQQLSSLLSQKQQQDDASSQWRWSDSHSSCSVSIRIHGHRSSRMDGNDLVSNLSRLQRSLLRSQLSLLQNQFPVHHDPCSDSVNVCCLCPVVCNNPLVVSLVVLCPDPRNVSSSVSCCPPNNLNSVSSSCSNVVVVVSVVPDPDDDPVVSVVVSVVSVVSSVVD

Organism: Ostreococcus lucimarinus (strain CCE9901) (NCBI:txid436017)

InterPro domains:
  IPR011009 Protein kinase-like domain superfamily [SSF56112] (252-351)

Secondary structure (DSSP, 8-state):
-----------------------------------------PPPEEEEE-S--BPPGGGEEEEEEEEEEEE---------------TTSPPPS------------TT-EEEEEEEEEESS--SS--SSTT--TTEEEEEEEEHHHHHHHHHHHHHHHHHHTTT--EEEEE-TTS--PPPPPS---SBPPEEEEEEEE-TT-SSPEEEEEEEE---S-BHHHHTTPPP-------S--HHHHHHTSHHHHHHHHHHHHHHHHHHHHHHHHHTTEE-S---TTSEEES---GGGGGG--EEE--GGG-EE--HHHHHHHHHHHHHHHHHHHHHHH-TT-S-GGGSHHHHHIIIIIITTT-HHHHHHHHHH-GGGHHHHHHHHHHHHHHHHHHHHHHTHHHHHHTT-S---HHHHHHHHHHHHHHHHH-